Protein AF-A0A7S1X2Q3-F1 (afdb_monomer_lite)

Secondary structure (DSSP, 8-state):
-------------------------------------------------------------------PPPP-------HHHHHHHHHT--SPPPPHHHHHHHHHHHHT--TTTHHHHHHHHHHH--GGGHHHHHHHIIIIIITT-GGGHHHHHHHHHHHT-HHHHHHHHHHHHHHHHHHHH-SGGGT-HHHHHHHHHHHHHHHHHTTTTT----TTT--HHHHHHHHHHTT-HHHHHHHHHHHHGGGTT-SSSSTT-HHHHHHHHHHHHHHTSTTB-HHHHHHHHHHHHHTT--GGGS----TTTT-----GGG-SSBPPPHHHHHHHHHHTTTTT--------------------------------------------GGGTTGGGT----GGGHHHHHHTTHHHHHHHHHHHHHHHHHHHHHHHHHHHHHHHHHHHHHHHSTT---HHHHHHHHHHHHHHHHHHHHHHHHTTHHHHHHHHHHHHHHGGG---HHHHHHHHHHHHHHHHHHHHHHHHHHHHHHHHHHHHHHHHHHHHHHHHHHHTTPPP--HHHHTTS-TT--TTTSPPSSSPPHHHHHHHHHTTTS------SS---SS----

Structure (mmCIF, N/CA/C/O backbone):
data_AF-A0A7S1X2Q3-F1
#
_entry.id   AF-A0A7S1X2Q3-F1
#
loop_
_atom_site.group_PDB
_atom_site.id
_atom_site.type_symbol
_atom_site.label_atom_id
_atom_site.label_alt_id
_atom_site.label_comp_id
_atom_site.label_asym_id
_atom_site.label_entity_id
_atom_site.label_seq_id
_atom_site.pdbx_PDB_ins_code
_atom_site.Cartn_x
_atom_site.Cartn_y
_atom_site.Cartn_z
_atom_site.occupancy
_atom_site.B_iso_or_equiv
_atom_site.auth_seq_id
_atom_site.auth_comp_id
_atom_site.auth_asym_id
_atom_site.auth_atom_id
_atom_site.pdbx_PDB_model_num
ATOM 1 N N . MET A 1 1 ? 16.675 -1.416 60.038 1.00 35.62 1 MET A N 1
ATOM 2 C CA . MET A 1 1 ? 18.118 -1.721 60.166 1.00 35.62 1 MET A CA 1
ATOM 3 C C . MET A 1 1 ? 18.845 -1.157 58.956 1.00 35.62 1 MET A C 1
ATOM 5 O O . MET A 1 1 ? 18.178 -0.704 58.035 1.00 35.62 1 MET A O 1
ATOM 9 N N . GLU A 1 2 ? 20.168 -1.078 59.034 1.00 33.22 2 GLU A N 1
ATOM 10 C CA . GLU A 1 2 ? 21.044 -0.273 58.173 1.00 33.22 2 GLU A CA 1
ATOM 11 C C . GLU A 1 2 ? 20.892 -0.538 56.665 1.00 33.22 2 GLU A C 1
ATOM 13 O O . GLU A 1 2 ? 20.712 -1.672 56.228 1.00 33.22 2 GLU A O 1
ATOM 18 N N . GLY A 1 3 ? 21.042 0.524 55.869 1.00 31.25 3 GLY A N 1
ATOM 19 C CA . GLY A 1 3 ? 21.375 0.445 54.445 1.00 31.25 3 GLY A CA 1
ATOM 20 C C . GLY A 1 3 ? 22.756 1.057 54.193 1.00 31.25 3 GLY A C 1
ATOM 21 O O . GLY A 1 3 ? 23.314 1.707 55.079 1.00 31.25 3 GLY A O 1
ATOM 22 N N . ARG A 1 4 ? 23.310 0.893 52.986 1.00 31.05 4 ARG A N 1
ATOM 23 C CA . ARG A 1 4 ? 24.534 1.592 52.554 1.00 31.05 4 ARG A CA 1
ATOM 24 C C . ARG A 1 4 ? 24.527 1.908 51.059 1.00 31.05 4 ARG A C 1
ATOM 26 O O . ARG A 1 4 ? 23.743 1.355 50.295 1.00 31.05 4 ARG A O 1
ATOM 33 N N . THR A 1 5 ? 25.369 2.862 50.683 1.00 34.78 5 THR A N 1
ATOM 34 C CA . THR A 1 5 ? 25.295 3.643 49.440 1.00 34.78 5 THR A CA 1
ATOM 35 C C . THR A 1 5 ? 26.493 3.429 48.517 1.00 34.78 5 THR A C 1
ATOM 37 O O . THR A 1 5 ? 27.571 3.107 48.998 1.00 34.78 5 THR A O 1
ATOM 40 N N . LEU A 1 6 ? 26.282 3.729 47.227 1.00 33.00 6 LEU A N 1
ATOM 41 C CA . LEU A 1 6 ? 27.209 4.346 46.256 1.00 33.00 6 LEU A CA 1
ATOM 42 C C . LEU A 1 6 ? 28.716 4.016 46.318 1.00 33.00 6 LEU A C 1
ATOM 44 O O . LEU A 1 6 ? 29.408 4.335 47.279 1.00 33.00 6 LEU A O 1
ATOM 48 N N . GLY A 1 7 ? 29.259 3.591 45.174 1.00 27.00 7 GLY A N 1
ATOM 49 C CA . GLY A 1 7 ? 30.695 3.624 44.900 1.00 27.00 7 GLY A CA 1
ATOM 50 C C . GLY A 1 7 ? 30.985 3.566 43.401 1.00 27.00 7 GLY A C 1
ATOM 51 O O . GLY A 1 7 ? 30.814 2.523 42.778 1.00 27.00 7 GLY A O 1
ATOM 52 N N . SER A 1 8 ? 31.426 4.681 42.822 1.00 27.52 8 SER A N 1
ATOM 53 C CA . SER A 1 8 ? 32.061 4.736 41.502 1.00 27.52 8 SER A CA 1
ATOM 54 C C . SER A 1 8 ? 33.541 5.074 41.672 1.00 27.52 8 SER A C 1
ATOM 56 O O . SER A 1 8 ? 33.885 5.776 42.620 1.00 27.52 8 SER A O 1
ATOM 58 N N . LEU A 1 9 ? 34.400 4.624 40.748 1.00 29.50 9 LEU A N 1
ATOM 59 C CA . LEU A 1 9 ? 35.468 5.449 40.163 1.00 29.50 9 LEU A CA 1
ATOM 60 C C . LEU A 1 9 ? 36.222 4.731 39.030 1.00 29.50 9 LEU A C 1
ATOM 62 O O . LEU A 1 9 ? 36.061 3.535 38.804 1.00 29.50 9 LEU A O 1
ATOM 66 N N . SER A 1 10 ? 37.006 5.523 38.297 1.00 27.73 10 SER A N 1
ATOM 67 C CA . SER A 1 10 ? 37.878 5.111 37.193 1.00 27.73 10 SER A CA 1
ATOM 68 C C . SER A 1 10 ? 39.264 4.674 37.691 1.00 27.73 10 SER A C 1
ATOM 70 O O . SER A 1 10 ? 39.683 5.075 38.776 1.00 27.73 10 SER A O 1
ATOM 72 N N . GLY A 1 11 ? 39.997 3.920 36.867 1.00 26.97 11 GLY A N 1
ATOM 73 C CA . GLY A 1 11 ? 41.411 3.594 37.066 1.00 26.97 11 GLY A CA 1
ATOM 74 C C . GLY A 1 11 ? 42.167 3.586 35.734 1.00 26.97 11 GLY A C 1
ATOM 75 O O . GLY A 1 11 ? 41.858 2.788 34.853 1.00 26.97 11 GLY A O 1
ATOM 76 N N . ALA A 1 12 ? 43.140 4.487 35.595 1.00 28.28 12 ALA A N 1
ATOM 77 C CA . ALA A 1 12 ? 44.098 4.545 34.485 1.00 28.28 12 ALA A CA 1
ATOM 78 C C . ALA A 1 12 ? 45.257 3.547 34.777 1.00 28.28 12 ALA A C 1
ATOM 80 O O . ALA A 1 12 ? 45.538 3.297 35.946 1.00 28.28 12 ALA A O 1
ATOM 81 N N . GLN A 1 13 ? 45.792 2.778 33.818 1.00 26.70 13 GLN A N 1
ATOM 82 C CA . GLN A 1 13 ? 46.742 3.147 32.746 1.00 26.70 13 GLN A CA 1
ATOM 83 C C . GLN A 1 13 ? 48.224 3.008 33.183 1.00 26.70 13 GLN A C 1
ATOM 85 O O . GLN A 1 13 ? 48.537 3.137 34.358 1.00 26.70 13 GLN A O 1
ATOM 90 N N . ASP A 1 14 ? 49.093 2.743 32.198 1.00 28.00 14 ASP A N 1
ATOM 91 C CA . ASP A 1 14 ? 50.565 2.609 32.228 1.00 28.00 14 ASP A CA 1
ATOM 92 C C . ASP A 1 14 ? 51.206 1.315 32.776 1.00 28.00 14 ASP A C 1
ATOM 94 O O . ASP A 1 14 ? 51.140 0.985 33.956 1.00 28.00 14 ASP A O 1
ATOM 98 N N . LEU A 1 15 ? 51.969 0.644 31.897 1.00 28.08 15 LEU A N 1
ATOM 99 C CA . LEU A 1 15 ? 53.439 0.605 31.986 1.00 28.08 15 LEU A CA 1
ATOM 100 C C . LEU A 1 15 ? 54.069 0.260 30.614 1.00 28.08 15 LEU A C 1
ATOM 102 O O . LEU A 1 15 ? 53.371 -0.173 29.697 1.00 28.08 15 LEU A O 1
ATOM 106 N N . LEU A 1 16 ? 55.371 0.528 30.450 1.00 26.08 16 LEU A N 1
ATOM 107 C CA . LEU A 1 16 ? 56.069 0.643 29.155 1.00 26.08 16 LEU A CA 1
ATOM 108 C C . LEU A 1 16 ? 57.215 -0.372 28.953 1.00 26.08 16 LEU A C 1
ATOM 110 O O . LEU A 1 16 ? 57.791 -0.855 29.917 1.00 26.08 16 LEU A O 1
ATOM 114 N N . ASN A 1 17 ? 57.519 -0.609 27.667 1.00 27.73 17 ASN A N 1
ATOM 115 C CA . ASN A 1 17 ? 58.786 -0.984 27.002 1.00 27.73 17 ASN A CA 1
ATOM 116 C C . ASN A 1 17 ? 59.948 -1.655 27.766 1.00 27.73 17 ASN A C 1
ATOM 118 O O . ASN A 1 17 ? 60.422 -1.127 28.763 1.00 27.73 17 ASN A O 1
ATOM 122 N N . ASP A 1 18 ? 60.600 -2.611 27.080 1.00 24.89 18 ASP A N 1
ATOM 123 C CA . ASP A 1 18 ?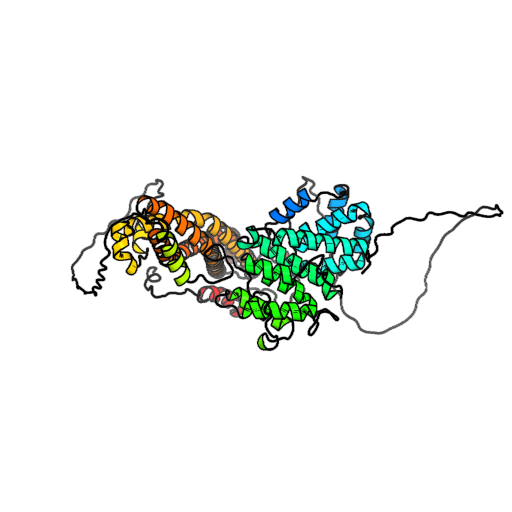 62.051 -2.509 26.818 1.00 24.89 18 ASP A CA 1
ATOM 124 C C . ASP A 1 18 ? 62.513 -3.260 25.532 1.00 24.89 18 ASP A C 1
ATOM 126 O O . ASP A 1 18 ? 62.070 -4.372 25.257 1.00 24.89 18 ASP A O 1
ATOM 130 N N . ILE A 1 19 ? 63.325 -2.567 24.708 1.00 30.91 19 ILE A N 1
ATOM 131 C CA . ILE A 1 19 ? 64.692 -2.900 24.197 1.00 30.91 19 ILE A CA 1
ATOM 132 C C . ILE A 1 19 ? 64.990 -4.356 23.726 1.00 30.91 19 ILE A C 1
ATOM 134 O O . ILE A 1 19 ? 64.732 -5.302 24.453 1.00 30.91 19 ILE A O 1
ATOM 138 N N . SER A 1 20 ? 65.649 -4.675 22.586 1.00 28.17 20 SER A N 1
ATOM 139 C CA . SER A 1 20 ? 66.269 -3.967 21.419 1.00 28.17 20 SER A CA 1
ATOM 140 C C . SER A 1 20 ? 66.253 -4.917 20.175 1.00 28.17 20 SER A C 1
ATOM 142 O O . SER A 1 20 ? 65.989 -6.099 20.351 1.00 28.17 20 SER A O 1
ATOM 144 N N . GLY A 1 21 ? 66.324 -4.528 18.883 1.00 27.36 21 GLY A N 1
ATOM 145 C CA . GLY A 1 21 ? 67.459 -3.983 18.087 1.00 27.36 21 GLY A CA 1
ATOM 146 C C . GLY A 1 21 ? 68.337 -5.110 17.468 1.00 27.36 21 GLY A C 1
ATOM 147 O O . GLY A 1 21 ? 68.644 -6.048 18.185 1.00 27.36 21 GLY A O 1
ATOM 148 N N . THR A 1 22 ? 68.817 -5.163 16.205 1.00 30.22 22 THR A N 1
ATOM 149 C CA . THR A 1 22 ? 68.797 -4.341 14.950 1.00 30.22 22 THR A CA 1
ATOM 150 C C . THR A 1 22 ? 69.122 -5.290 13.739 1.00 30.22 22 THR A C 1
ATOM 152 O O . THR A 1 22 ? 69.375 -6.461 13.995 1.00 30.22 22 THR A O 1
ATOM 155 N N . GLY A 1 23 ? 69.188 -4.973 12.426 1.00 27.52 23 GLY A N 1
ATOM 156 C CA . GLY A 1 23 ? 68.910 -3.778 11.598 1.00 27.52 23 GLY A CA 1
ATOM 157 C C . GLY A 1 23 ? 69.601 -3.812 10.192 1.00 27.52 23 GLY A C 1
ATOM 158 O O . GLY A 1 23 ? 70.733 -4.267 10.093 1.00 27.52 23 GLY A O 1
ATOM 159 N N . ARG A 1 24 ? 68.965 -3.229 9.145 1.00 27.08 24 ARG A N 1
ATOM 160 C CA . ARG A 1 24 ? 69.441 -2.925 7.744 1.00 27.08 24 ARG A CA 1
ATOM 161 C C . ARG A 1 24 ? 69.596 -4.050 6.676 1.00 27.08 24 ARG A C 1
ATOM 163 O O . ARG A 1 24 ? 70.265 -5.045 6.902 1.00 27.08 24 ARG A O 1
ATOM 170 N N . GLY A 1 25 ? 69.124 -3.770 5.440 1.00 25.33 25 GLY A N 1
ATOM 171 C CA . GLY A 1 25 ? 69.526 -4.437 4.171 1.00 25.33 25 GLY A CA 1
ATOM 172 C C . GLY A 1 25 ? 68.488 -4.368 3.017 1.00 25.33 25 GLY A C 1
ATOM 173 O O . GLY A 1 25 ? 67.339 -4.729 3.236 1.00 25.33 25 GLY A O 1
ATOM 174 N N . ALA A 1 26 ? 68.865 -3.902 1.806 1.00 25.05 26 ALA A N 1
ATOM 175 C CA . ALA A 1 26 ? 68.025 -3.783 0.580 1.00 25.05 26 ALA A CA 1
ATOM 176 C C . ALA A 1 26 ? 68.893 -3.406 -0.669 1.00 25.05 26 ALA A C 1
ATOM 178 O O . ALA A 1 26 ? 70.040 -3.013 -0.442 1.00 25.05 26 ALA A O 1
ATOM 179 N N . PRO A 1 27 ? 68.399 -3.321 -1.940 1.00 43.38 27 PRO A N 1
ATOM 180 C CA . PRO A 1 27 ? 67.296 -4.026 -2.626 1.00 43.38 27 PRO A CA 1
ATOM 181 C C . PRO A 1 27 ? 67.733 -4.811 -3.933 1.00 43.38 27 PRO A C 1
ATOM 183 O O . PRO A 1 27 ? 68.425 -5.806 -3.759 1.00 43.38 27 PRO A O 1
ATOM 186 N N . PRO A 1 28 ? 67.318 -4.528 -5.206 1.00 50.28 28 PRO A N 1
ATOM 187 C CA . PRO A 1 28 ? 66.414 -5.417 -5.988 1.00 50.28 28 PRO A CA 1
ATOM 188 C C . PRO A 1 28 ? 66.855 -5.809 -7.435 1.00 50.28 28 PRO A C 1
ATOM 190 O O . PRO A 1 28 ? 67.785 -5.207 -7.969 1.00 50.28 28 PRO A O 1
ATOM 193 N N . SER A 1 29 ? 66.099 -6.685 -8.150 1.00 24.42 29 SER A N 1
ATOM 194 C CA . SER A 1 29 ? 65.851 -6.571 -9.627 1.00 24.42 29 SER A CA 1
ATOM 195 C C . SER A 1 29 ? 64.900 -7.595 -10.318 1.00 24.42 29 SER A C 1
ATOM 197 O O . SER A 1 29 ? 65.135 -8.792 -10.257 1.00 24.42 29 SER A O 1
ATOM 199 N N . LYS A 1 30 ? 63.968 -7.049 -11.131 1.00 25.55 30 LYS A N 1
ATOM 200 C CA . LYS A 1 30 ? 63.559 -7.402 -12.531 1.00 25.55 30 LYS A CA 1
ATOM 201 C C . LYS A 1 30 ? 62.734 -8.666 -12.935 1.00 25.55 30 LYS A C 1
ATOM 203 O O . LYS A 1 30 ? 62.986 -9.793 -12.542 1.00 25.55 30 LYS A O 1
ATOM 208 N N . MET A 1 31 ? 61.790 -8.383 -13.854 1.00 22.34 31 MET A N 1
ATOM 209 C CA . MET A 1 31 ? 61.050 -9.202 -14.862 1.00 22.34 31 MET A CA 1
ATOM 210 C C . MET A 1 31 ? 61.986 -9.712 -16.015 1.00 22.34 31 MET A C 1
ATOM 212 O O . MET A 1 31 ? 63.128 -9.241 -15.983 1.00 22.34 31 MET A O 1
ATOM 216 N N . PRO A 1 32 ? 61.607 -10.544 -17.051 1.00 31.61 32 PRO A N 1
ATOM 217 C CA . PRO A 1 32 ? 60.317 -10.513 -17.806 1.00 31.61 32 PRO A CA 1
ATOM 218 C C . PRO A 1 32 ? 59.778 -11.746 -18.629 1.00 31.61 32 PRO A C 1
ATOM 220 O O . PRO A 1 32 ? 60.455 -12.740 -18.851 1.00 31.61 32 PRO A O 1
ATOM 223 N N . THR A 1 33 ? 58.564 -11.558 -19.195 1.00 24.05 33 THR A N 1
ATOM 224 C CA . THR A 1 33 ? 58.000 -12.045 -20.504 1.00 24.05 33 THR A CA 1
ATOM 225 C C . THR A 1 33 ? 57.693 -13.526 -20.857 1.00 24.05 33 THR A C 1
ATOM 227 O O . THR A 1 33 ? 58.421 -14.460 -20.552 1.00 24.05 33 THR A O 1
ATOM 230 N N . THR A 1 34 ? 56.590 -13.665 -21.615 1.00 24.86 34 THR A N 1
ATOM 231 C CA . THR A 1 34 ? 56.018 -14.773 -22.439 1.00 24.86 34 THR A CA 1
ATOM 232 C C . THR A 1 34 ? 56.758 -14.951 -23.802 1.00 24.86 34 THR A C 1
ATOM 234 O O . THR A 1 34 ? 57.517 -14.027 -24.106 1.00 24.86 34 THR A O 1
ATOM 237 N N . PRO A 1 35 ? 56.600 -16.029 -24.653 1.00 30.11 35 PRO A N 1
ATOM 238 C CA . PRO A 1 35 ? 55.318 -16.427 -25.311 1.00 30.11 35 PRO A CA 1
ATOM 239 C C . PRO A 1 35 ? 55.083 -17.881 -25.878 1.00 30.11 35 PRO A C 1
ATOM 241 O O . PRO A 1 35 ? 55.979 -18.707 -25.959 1.00 30.11 35 PRO A O 1
ATOM 244 N N . THR A 1 36 ? 53.819 -18.125 -26.289 1.00 20.78 36 THR A N 1
ATOM 245 C CA . THR A 1 36 ? 53.193 -19.019 -27.327 1.00 20.78 36 THR A CA 1
ATOM 246 C C . THR A 1 36 ? 53.737 -20.431 -27.702 1.00 20.78 36 THR A C 1
ATOM 248 O O . THR A 1 36 ? 54.897 -20.571 -28.069 1.00 20.78 36 THR A O 1
ATOM 251 N N . THR A 1 37 ? 52.845 -21.451 -27.823 1.00 21.72 37 THR A N 1
ATOM 252 C CA . THR A 1 37 ? 52.350 -22.137 -29.081 1.00 21.72 37 THR A CA 1
ATOM 253 C C . THR A 1 37 ? 51.949 -23.644 -28.907 1.00 21.72 37 THR A C 1
ATOM 255 O O . THR A 1 37 ? 52.729 -24.429 -28.392 1.00 21.72 37 THR A O 1
ATOM 258 N N . THR A 1 38 ? 50.742 -24.030 -29.380 1.00 20.62 38 THR A N 1
ATOM 259 C CA . THR A 1 38 ? 50.174 -25.365 -29.804 1.00 20.62 38 THR A CA 1
ATOM 260 C C . THR A 1 38 ? 50.696 -26.743 -29.323 1.00 20.62 38 THR A C 1
ATOM 262 O O . THR A 1 38 ? 51.880 -27.032 -29.453 1.00 20.62 38 THR A O 1
ATOM 265 N N . THR A 1 39 ? 49.765 -27.696 -29.072 1.00 23.36 39 THR A N 1
ATOM 266 C CA . THR A 1 39 ? 49.487 -28.942 -29.876 1.00 23.36 39 THR A CA 1
ATOM 267 C C . THR A 1 39 ? 48.151 -29.600 -29.397 1.00 23.36 39 THR A C 1
ATOM 269 O O . THR A 1 39 ? 47.482 -29.020 -28.545 1.00 23.36 39 THR A O 1
ATOM 272 N N . THR A 1 40 ? 47.670 -30.699 -30.006 1.00 21.62 40 THR A N 1
ATOM 273 C CA . THR A 1 40 ? 46.248 -31.140 -30.097 1.00 21.62 40 THR A CA 1
ATOM 274 C C . THR A 1 40 ? 45.924 -32.557 -29.543 1.00 21.62 40 THR A C 1
ATOM 276 O O . THR A 1 40 ? 46.829 -33.282 -29.144 1.00 21.62 40 THR A O 1
ATOM 279 N N . THR A 1 41 ? 44.636 -32.972 -29.631 1.00 21.38 41 THR A N 1
ATOM 280 C CA . THR A 1 41 ? 44.027 -34.335 -29.436 1.00 21.38 41 THR A CA 1
ATOM 281 C C . THR A 1 41 ? 43.692 -34.776 -27.984 1.00 21.38 41 THR A C 1
ATOM 283 O O . THR A 1 41 ? 44.438 -34.438 -27.077 1.00 21.38 41 THR A O 1
ATOM 286 N N . ALA A 1 42 ? 42.592 -35.500 -27.661 1.00 22.58 42 ALA A N 1
ATOM 287 C CA . ALA A 1 42 ? 41.382 -35.901 -28.426 1.00 22.58 42 ALA A CA 1
ATOM 288 C C . ALA A 1 42 ? 40.126 -36.253 -27.551 1.00 22.58 42 ALA A C 1
ATOM 290 O O . ALA A 1 42 ? 40.248 -36.661 -26.404 1.00 22.58 42 ALA A O 1
ATOM 291 N N . SER A 1 43 ? 38.934 -36.143 -28.174 1.00 22.50 43 SER A N 1
ATOM 292 C CA . SER A 1 43 ? 37.666 -36.919 -28.006 1.00 22.50 43 SER A CA 1
ATOM 293 C C . SER A 1 43 ? 36.950 -37.150 -26.642 1.00 22.50 43 SER A C 1
ATOM 295 O O . SER A 1 43 ? 37.293 -38.086 -25.933 1.00 22.50 43 SER A O 1
ATOM 297 N N . SER A 1 44 ? 35.814 -36.440 -26.452 1.00 21.47 44 SER A N 1
ATOM 298 C CA . SER A 1 44 ? 34.410 -36.940 -26.263 1.00 21.47 44 SER A CA 1
ATOM 299 C C . SER A 1 44 ? 33.988 -37.947 -25.155 1.00 21.47 44 SER A C 1
ATOM 301 O O . SER A 1 44 ? 34.799 -38.767 -24.743 1.00 21.47 44 SER A O 1
ATOM 303 N N . PRO A 1 45 ? 32.672 -38.062 -24.798 1.00 34.00 45 PRO A N 1
ATOM 304 C CA . PRO A 1 45 ? 31.523 -37.130 -24.959 1.00 34.00 45 PRO A CA 1
ATOM 305 C C . PRO A 1 45 ? 30.584 -36.990 -23.718 1.00 34.00 45 PRO A C 1
ATOM 307 O O . PRO A 1 45 ? 30.460 -37.918 -22.925 1.00 34.00 45 PRO A O 1
ATOM 310 N N . ALA A 1 46 ? 29.787 -35.907 -23.625 1.00 22.08 46 ALA A N 1
ATOM 311 C CA . ALA A 1 46 ? 28.511 -35.887 -22.871 1.00 22.08 46 ALA A CA 1
ATOM 312 C C . ALA A 1 46 ? 27.579 -34.707 -23.253 1.00 22.08 46 ALA A C 1
ATOM 314 O O . ALA A 1 46 ? 28.057 -33.610 -23.513 1.00 22.08 46 ALA A O 1
ATOM 315 N N . ALA A 1 47 ? 26.261 -34.966 -23.243 1.00 25.02 47 ALA A N 1
ATOM 316 C CA . ALA A 1 47 ? 25.103 -34.051 -23.157 1.00 25.02 47 ALA A CA 1
ATOM 317 C C . ALA A 1 47 ? 25.206 -32.602 -23.708 1.00 25.02 47 ALA A C 1
ATOM 319 O O . ALA A 1 47 ? 25.795 -31.719 -23.089 1.00 25.02 47 ALA A O 1
ATOM 320 N N . ALA A 1 48 ? 24.473 -32.316 -24.792 1.00 23.66 48 ALA A N 1
ATOM 321 C CA . ALA A 1 48 ? 24.243 -30.954 -25.283 1.00 23.66 48 ALA A CA 1
ATOM 322 C C . ALA A 1 48 ? 22.921 -30.363 -24.753 1.00 23.66 48 ALA A C 1
ATOM 324 O O . ALA A 1 48 ? 21.868 -30.986 -24.880 1.00 23.66 48 ALA A O 1
ATOM 325 N N . ALA A 1 49 ? 22.971 -29.132 -24.238 1.00 24.17 49 ALA A N 1
ATOM 326 C CA . ALA A 1 49 ? 21.806 -28.281 -23.995 1.00 24.17 49 ALA A CA 1
ATOM 327 C C . ALA A 1 49 ? 21.984 -26.982 -24.797 1.00 24.17 49 ALA A C 1
ATOM 329 O O . ALA A 1 49 ? 22.967 -26.265 -24.611 1.00 24.17 49 ALA A O 1
ATOM 330 N N . THR A 1 50 ? 21.078 -26.709 -25.736 1.00 23.70 50 THR A N 1
ATOM 331 C CA . THR A 1 50 ? 21.277 -25.660 -26.746 1.00 23.70 50 THR A CA 1
ATOM 332 C C . THR A 1 50 ? 20.925 -24.275 -26.212 1.00 23.70 50 THR A C 1
ATOM 334 O O . THR A 1 50 ? 19.760 -23.963 -25.975 1.00 23.70 50 THR A O 1
ATOM 337 N N . THR A 1 51 ? 21.934 -23.418 -26.072 1.00 22.83 51 THR A N 1
ATOM 338 C CA . THR A 1 51 ? 21.761 -21.975 -25.874 1.00 22.83 51 THR A CA 1
ATOM 339 C C . THR A 1 51 ? 21.514 -21.264 -27.209 1.00 22.83 51 THR A C 1
ATOM 341 O O . THR A 1 51 ? 21.977 -21.707 -28.260 1.00 22.83 51 THR A O 1
ATOM 344 N N . LEU A 1 52 ? 20.807 -20.130 -27.169 1.00 22.25 52 LEU A N 1
ATOM 345 C CA . LEU A 1 52 ? 20.718 -19.174 -28.278 1.00 22.25 52 LEU A CA 1
ATOM 346 C C . LEU A 1 52 ? 21.262 -17.803 -27.829 1.00 22.25 52 LEU A C 1
ATOM 348 O O . LEU A 1 52 ? 21.191 -17.492 -26.637 1.00 22.25 52 LEU A O 1
ATOM 352 N N . PRO A 1 53 ? 21.867 -17.012 -28.736 1.00 26.03 53 PRO A N 1
ATOM 353 C CA . PRO A 1 53 ? 22.749 -15.911 -28.356 1.00 26.03 53 PRO A CA 1
ATOM 354 C C . PRO A 1 53 ? 22.034 -14.569 -28.159 1.00 26.03 53 PRO A C 1
ATOM 356 O O . PRO A 1 53 ? 21.055 -14.252 -28.834 1.00 26.03 53 PRO A O 1
ATOM 359 N N . SER A 1 54 ? 22.610 -13.727 -27.300 1.00 23.09 54 SER A N 1
ATOM 360 C CA . SER A 1 54 ? 22.302 -12.296 -27.238 1.00 23.09 54 SER A CA 1
ATOM 361 C C . SER A 1 54 ? 22.792 -11.578 -28.498 1.00 23.09 54 SER A C 1
ATOM 363 O O . SER A 1 54 ? 23.940 -11.767 -28.902 1.00 23.09 54 SER A O 1
ATOM 365 N N . ILE A 1 55 ? 21.973 -10.686 -29.060 1.00 25.17 55 ILE A N 1
ATOM 366 C CA . ILE A 1 55 ? 22.397 -9.742 -30.103 1.00 25.17 55 ILE A CA 1
ATOM 367 C C . ILE A 1 55 ? 22.411 -8.332 -29.510 1.00 25.17 55 ILE A C 1
ATOM 369 O O . ILE A 1 55 ? 21.371 -7.739 -29.234 1.00 25.17 55 ILE A O 1
ATOM 373 N N . SER A 1 56 ? 23.620 -7.819 -29.299 1.00 24.86 56 SER A N 1
ATOM 374 C CA . SER A 1 56 ? 23.888 -6.402 -29.036 1.00 24.86 56 SER A CA 1
ATOM 375 C C . SER A 1 56 ? 23.896 -5.603 -30.350 1.00 24.86 56 SER A C 1
ATOM 377 O O . SER A 1 56 ? 23.888 -6.184 -31.429 1.00 24.86 56 SER A O 1
ATOM 379 N N . HIS A 1 57 ? 24.050 -4.279 -30.240 1.00 24.08 57 HIS A N 1
ATOM 380 C CA . HIS A 1 57 ? 24.211 -3.298 -31.329 1.00 24.08 57 HIS A CA 1
ATOM 381 C C . HIS A 1 57 ? 22.933 -2.847 -32.050 1.00 24.08 57 HIS A C 1
ATOM 383 O O . HIS A 1 57 ? 22.547 -3.384 -33.081 1.00 24.08 57 HIS A O 1
ATOM 389 N N . LEU A 1 58 ? 22.425 -1.693 -31.610 1.00 24.30 58 LEU A N 1
ATOM 390 C CA . LEU A 1 58 ? 22.209 -0.555 -32.508 1.00 24.30 58 LEU A CA 1
ATOM 391 C C . LEU A 1 58 ? 22.348 0.743 -31.697 1.00 24.30 58 LEU A C 1
ATOM 393 O O . LEU A 1 58 ? 21.430 1.164 -31.003 1.00 24.30 58 LEU A O 1
ATOM 397 N N . SER A 1 59 ? 23.540 1.342 -31.745 1.00 23.86 59 SER A N 1
ATOM 398 C CA . SER A 1 59 ? 23.799 2.686 -31.215 1.00 23.86 59 SER A CA 1
ATOM 399 C C . SER A 1 59 ? 23.962 3.628 -32.403 1.00 23.86 59 SER A C 1
ATOM 401 O O . SER A 1 59 ? 24.868 3.437 -33.214 1.00 23.86 59 SER A O 1
ATOM 403 N N . GLY A 1 60 ? 23.050 4.592 -32.538 1.00 24.86 60 GLY A N 1
ATOM 404 C CA . GLY A 1 60 ? 22.983 5.535 -33.655 1.00 24.86 60 GLY A CA 1
ATOM 405 C C . GLY A 1 60 ? 22.891 6.961 -33.128 1.00 24.86 60 GLY A C 1
ATOM 406 O O . GLY A 1 60 ? 21.840 7.379 -32.657 1.00 24.86 60 GLY A O 1
ATOM 407 N N . SER A 1 61 ? 24.015 7.675 -33.162 1.00 23.16 61 SER A N 1
ATOM 408 C CA . SER A 1 61 ? 24.195 8.982 -32.523 1.00 23.16 61 SER A CA 1
ATOM 409 C C . SER A 1 61 ? 23.197 10.055 -32.983 1.00 23.16 61 SER A C 1
ATOM 411 O O . SER A 1 61 ? 23.193 10.439 -34.151 1.00 23.16 61 SER A O 1
ATOM 413 N N . LEU A 1 62 ? 22.468 10.632 -32.025 1.00 24.53 62 LEU A N 1
ATOM 414 C CA . LEU A 1 62 ? 22.059 12.037 -32.039 1.00 24.53 62 LEU A CA 1
ATOM 415 C C . LEU A 1 62 ? 22.351 12.625 -30.654 1.00 24.53 62 LEU A C 1
ATOM 417 O O . LEU A 1 62 ? 21.887 12.102 -29.643 1.00 24.53 62 LEU A O 1
ATOM 421 N N . ALA A 1 63 ? 23.146 13.694 -30.605 1.00 26.83 63 ALA A N 1
ATOM 422 C CA . ALA A 1 63 ? 23.514 14.370 -29.365 1.00 26.83 63 ALA A CA 1
ATOM 423 C C . ALA A 1 63 ? 22.613 15.591 -29.131 1.00 26.83 63 ALA A C 1
ATOM 425 O O . ALA A 1 63 ? 22.530 16.467 -29.991 1.00 26.83 63 ALA A O 1
ATOM 426 N N . GLY A 1 64 ? 21.979 15.678 -27.960 1.00 23.83 64 GLY A N 1
ATOM 427 C CA . GLY A 1 64 ? 21.185 16.845 -27.574 1.00 23.83 64 GLY A CA 1
ATOM 428 C C . GLY A 1 64 ? 20.461 16.674 -26.238 1.00 23.83 64 GLY A C 1
ATOM 429 O O . GLY A 1 64 ? 19.758 15.689 -26.050 1.00 23.83 64 GLY A O 1
ATOM 430 N N . SER A 1 65 ? 20.615 17.671 -25.357 1.00 25.70 65 SER A N 1
ATOM 431 C CA . SER A 1 65 ? 19.918 17.881 -24.070 1.00 25.70 65 SER A CA 1
ATOM 432 C C . SER A 1 65 ? 19.946 16.757 -23.019 1.00 25.70 65 SER A C 1
ATOM 434 O O . SER A 1 65 ? 19.458 15.650 -23.224 1.00 25.70 65 SER A O 1
ATOM 436 N N . SER A 1 66 ? 20.412 17.108 -21.819 1.00 31.92 66 SER A N 1
ATOM 437 C CA . SER A 1 66 ? 20.213 16.323 -20.599 1.00 31.92 66 SER A CA 1
ATOM 438 C C . SER A 1 66 ? 18.723 16.220 -20.254 1.00 31.92 66 SER A C 1
ATOM 440 O O . SER A 1 66 ? 18.044 17.239 -20.150 1.00 31.92 66 SER A O 1
ATOM 442 N N . GLY A 1 67 ? 18.228 15.007 -20.014 1.00 25.58 67 GLY A N 1
ATOM 443 C CA . GLY A 1 67 ? 16.865 14.768 -19.541 1.00 25.58 67 GLY A CA 1
ATOM 444 C C . GLY A 1 67 ? 16.741 13.369 -18.950 1.00 25.58 67 GLY A C 1
ATOM 445 O O . GLY A 1 67 ? 16.974 12.380 -19.642 1.00 25.58 67 GLY A O 1
ATOM 446 N N . ALA A 1 68 ? 16.403 13.274 -17.664 1.00 28.98 68 ALA A N 1
ATOM 447 C CA . ALA A 1 68 ? 16.210 11.988 -17.004 1.00 28.98 68 ALA A CA 1
ATOM 448 C C . ALA A 1 68 ? 14.922 11.324 -17.516 1.00 28.98 68 ALA A C 1
ATOM 450 O O . ALA A 1 68 ? 13.832 11.876 -17.369 1.00 28.98 68 ALA A O 1
ATOM 451 N N . ALA A 1 69 ? 15.037 10.130 -18.102 1.00 25.08 69 ALA A N 1
ATOM 452 C CA . ALA A 1 69 ? 13.871 9.336 -18.469 1.00 25.08 69 ALA A CA 1
ATOM 453 C C . ALA A 1 69 ? 13.150 8.865 -17.187 1.00 25.08 69 ALA A C 1
ATOM 455 O O . ALA A 1 69 ? 13.785 8.213 -16.351 1.00 25.08 69 ALA A O 1
ATOM 456 N N . PRO A 1 70 ? 11.854 9.177 -16.993 1.00 29.22 70 PRO A N 1
ATOM 457 C CA . PRO A 1 70 ? 11.144 8.796 -15.779 1.00 29.22 70 PRO A CA 1
ATOM 458 C C . PRO A 1 70 ? 10.951 7.278 -15.722 1.00 29.22 70 PRO A C 1
ATOM 460 O O . PRO A 1 70 ? 10.438 6.660 -16.657 1.00 29.22 70 PRO A O 1
ATOM 463 N N . SER A 1 71 ? 11.339 6.672 -14.599 1.00 30.47 71 SER A N 1
ATOM 464 C CA . SER A 1 71 ? 11.028 5.269 -14.322 1.00 30.47 71 SER A CA 1
ATOM 465 C C . SER A 1 71 ? 9.516 5.104 -14.149 1.00 30.47 71 SER A C 1
ATOM 467 O O . SER A 1 71 ? 8.900 5.849 -13.390 1.00 30.47 71 SER A O 1
ATOM 469 N N . PHE A 1 72 ? 8.920 4.113 -14.815 1.00 28.69 72 PHE A N 1
ATOM 470 C CA . PHE A 1 72 ? 7.478 3.818 -14.779 1.00 28.69 72 PHE A CA 1
ATOM 471 C C . PHE A 1 72 ? 7.031 3.120 -13.470 1.00 28.69 72 PHE A C 1
ATOM 473 O O . PHE A 1 72 ? 6.229 2.187 -13.474 1.00 28.69 72 PHE A O 1
ATOM 480 N N . ALA A 1 73 ? 7.554 3.572 -12.330 1.00 35.72 73 ALA A N 1
ATOM 481 C CA . ALA A 1 73 ? 7.055 3.203 -11.012 1.00 35.72 73 ALA A CA 1
ATOM 482 C C . ALA A 1 73 ? 5.821 4.052 -10.672 1.00 35.72 73 ALA A C 1
ATOM 484 O O . ALA A 1 73 ? 5.816 5.266 -10.869 1.00 35.72 73 ALA A O 1
ATOM 485 N N . SER A 1 74 ? 4.768 3.431 -10.140 1.00 38.69 74 SER A N 1
ATOM 486 C CA . SER A 1 74 ? 3.611 4.160 -9.623 1.00 38.69 74 SER A CA 1
ATOM 487 C C . SER A 1 74 ? 4.013 4.945 -8.374 1.00 38.69 74 SER A C 1
ATOM 489 O O . SER A 1 74 ? 4.249 4.355 -7.321 1.00 38.69 74 SER A O 1
ATOM 491 N N . THR A 1 75 ? 4.089 6.274 -8.482 1.00 45.88 75 THR A N 1
ATOM 492 C CA . THR A 1 75 ? 4.541 7.156 -7.397 1.00 45.88 75 THR A CA 1
ATOM 493 C C . THR A 1 75 ? 3.593 7.101 -6.196 1.00 45.88 75 THR A C 1
ATOM 495 O O . THR A 1 75 ? 2.616 7.846 -6.108 1.00 45.88 75 THR A O 1
ATOM 498 N N . ILE A 1 76 ? 3.878 6.206 -5.248 1.00 65.44 76 ILE A N 1
ATOM 499 C CA . ILE A 1 76 ? 3.260 6.216 -3.922 1.00 65.44 76 ILE A CA 1
ATOM 500 C C . ILE A 1 76 ? 3.675 7.533 -3.262 1.00 65.44 76 ILE A C 1
ATOM 502 O O . ILE A 1 76 ? 4.868 7.820 -3.198 1.00 65.44 76 ILE A O 1
ATOM 506 N N . ASN A 1 77 ? 2.718 8.335 -2.782 1.00 70.00 77 ASN A N 1
ATOM 507 C CA . ASN A 1 77 ? 3.042 9.618 -2.156 1.00 70.00 77 ASN A CA 1
ATOM 508 C C . ASN A 1 77 ? 3.913 9.398 -0.902 1.00 70.00 77 ASN A C 1
ATOM 510 O O . ASN A 1 77 ? 3.408 8.980 0.142 1.00 70.00 77 ASN A O 1
ATOM 514 N N . ALA A 1 78 ? 5.211 9.679 -1.043 1.00 77.56 78 ALA A N 1
ATOM 515 C CA . ALA A 1 78 ? 6.253 9.473 -0.043 1.00 77.56 78 ALA A CA 1
ATOM 516 C C . ALA A 1 78 ? 6.595 10.735 0.765 1.00 77.56 78 ALA A C 1
ATOM 518 O O . ALA A 1 78 ? 7.475 10.670 1.617 1.00 77.56 78 ALA A O 1
ATOM 519 N N . GLU A 1 79 ? 5.872 11.841 0.562 1.00 81.19 79 GLU A N 1
ATOM 520 C CA . GLU A 1 79 ? 6.055 13.147 1.216 1.00 81.19 79 GLU A CA 1
ATOM 521 C C . GLU A 1 79 ? 6.402 13.050 2.715 1.00 81.19 79 GLU A C 1
ATOM 523 O O . GLU A 1 79 ? 7.401 13.609 3.154 1.00 81.19 79 GLU A O 1
ATOM 528 N N . THR A 1 80 ? 5.635 12.279 3.496 1.00 82.62 80 THR A N 1
ATOM 529 C CA . THR A 1 80 ? 5.842 12.109 4.949 1.00 82.62 80 THR A CA 1
ATOM 530 C C . THR A 1 80 ? 7.170 11.409 5.301 1.00 82.62 80 THR A C 1
ATOM 532 O O . THR A 1 80 ? 7.721 11.637 6.376 1.00 82.62 80 THR A O 1
ATOM 535 N N . LEU A 1 81 ? 7.717 10.570 4.412 1.00 83.94 81 LEU A N 1
ATOM 536 C CA . LEU A 1 81 ? 9.061 9.991 4.558 1.00 83.94 81 LEU A CA 1
ATOM 537 C C . LEU A 1 81 ? 10.157 10.934 4.051 1.00 83.94 81 LEU A C 1
ATOM 539 O O . LEU A 1 81 ? 11.253 10.938 4.605 1.00 83.94 81 LEU A O 1
ATOM 543 N N . GLU A 1 82 ? 9.878 11.710 3.006 1.00 83.62 82 GLU A N 1
ATOM 544 C CA . GLU A 1 82 ? 10.852 12.590 2.356 1.00 83.62 82 GLU A CA 1
ATOM 545 C C . GLU A 1 82 ? 11.111 13.850 3.192 1.00 83.62 82 GLU A C 1
ATOM 547 O O . GLU A 1 82 ? 12.265 14.115 3.520 1.00 83.62 82 GLU A O 1
ATOM 552 N N . GLN A 1 83 ? 10.063 14.508 3.700 1.00 83.25 83 GLN A N 1
ATOM 553 C CA . GLN A 1 83 ? 10.176 15.594 4.686 1.00 83.25 83 GLN A CA 1
ATOM 554 C C . GLN A 1 83 ? 10.915 15.137 5.956 1.00 83.25 83 GLN A C 1
ATOM 556 O O . GLN A 1 83 ? 11.729 15.868 6.518 1.00 83.25 83 GLN A O 1
ATOM 561 N N . ALA A 1 84 ? 10.677 13.900 6.405 1.00 82.00 84 ALA A N 1
ATOM 562 C CA . ALA A 1 84 ? 11.393 13.335 7.545 1.00 82.00 84 ALA A CA 1
ATOM 563 C C . ALA A 1 84 ? 12.851 12.959 7.212 1.00 82.00 84 ALA A C 1
ATOM 565 O O . ALA A 1 84 ? 13.702 12.978 8.095 1.00 82.00 84 ALA A O 1
ATOM 566 N N . ALA A 1 85 ? 13.173 12.634 5.955 1.00 80.88 85 ALA A N 1
ATOM 567 C CA . ALA A 1 85 ? 14.549 12.426 5.501 1.00 80.88 85 ALA A CA 1
ATOM 568 C C . ALA A 1 85 ? 15.334 13.737 5.381 1.00 80.88 85 ALA A C 1
ATOM 570 O O . ALA A 1 85 ? 16.511 13.758 5.728 1.00 80.88 85 ALA A O 1
ATOM 571 N N . GLU A 1 86 ? 14.680 14.821 4.965 1.00 75.56 86 GLU A N 1
ATOM 572 C CA . GLU A 1 86 ? 15.230 16.182 4.968 1.00 75.56 86 GLU A CA 1
ATOM 573 C C . GLU A 1 86 ? 15.505 16.672 6.397 1.00 75.56 86 GLU A C 1
ATOM 575 O O . GLU A 1 86 ? 16.593 17.164 6.686 1.00 75.56 86 GLU A O 1
ATOM 580 N N . GLN A 1 87 ? 14.572 16.451 7.328 1.00 76.38 87 GLN A N 1
ATOM 581 C CA . GLN A 1 87 ? 14.772 16.766 8.749 1.00 76.38 87 GLN A CA 1
ATOM 582 C C . GLN A 1 87 ? 15.828 15.878 9.429 1.00 76.38 87 GLN A C 1
ATOM 584 O O . GLN A 1 87 ? 16.412 16.287 10.431 1.00 76.38 87 GLN A O 1
ATOM 589 N N . TRP A 1 88 ? 16.095 14.677 8.902 1.00 75.88 88 TRP A N 1
ATOM 590 C CA . TRP A 1 88 ? 17.068 13.734 9.462 1.00 75.88 88 TRP A CA 1
ATOM 591 C C . TRP A 1 88 ? 18.449 13.777 8.774 1.00 75.88 88 TRP A C 1
ATOM 593 O O . TRP A 1 88 ? 19.200 12.808 8.862 1.00 75.88 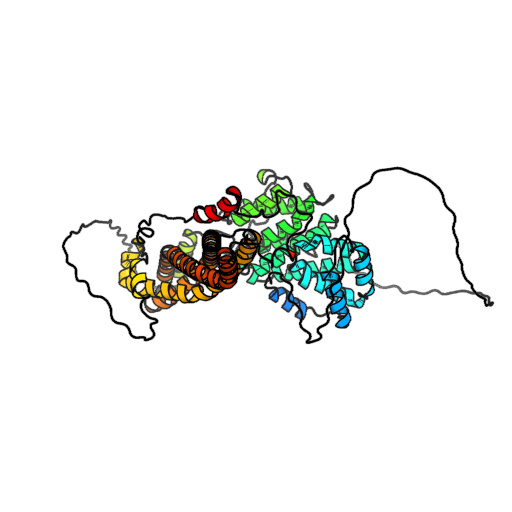88 TRP A O 1
ATOM 603 N N . GLN A 1 89 ? 18.821 14.892 8.129 1.00 62.91 89 GLN A N 1
ATOM 604 C CA . GLN A 1 89 ? 20.126 15.105 7.465 1.00 62.91 89 GLN A CA 1
ATOM 605 C C . GLN A 1 89 ? 21.332 15.253 8.427 1.00 62.91 89 GLN A C 1
ATOM 607 O O . GLN A 1 89 ? 22.209 16.090 8.238 1.00 62.91 89 GLN A O 1
ATOM 612 N N . ASP A 1 90 ? 21.432 14.393 9.440 1.00 63.34 90 ASP A N 1
ATOM 613 C CA . ASP A 1 90 ? 22.588 14.293 10.346 1.00 63.34 90 ASP A CA 1
ATOM 614 C C . ASP A 1 90 ? 23.628 13.285 9.796 1.00 63.34 90 ASP A C 1
ATOM 616 O O . ASP A 1 90 ? 24.129 12.400 10.494 1.00 63.34 90 ASP A O 1
ATOM 620 N N . PHE A 1 91 ? 23.878 13.337 8.479 1.00 75.19 91 PHE A N 1
ATOM 621 C CA . PHE A 1 91 ? 24.780 12.424 7.773 1.00 75.19 91 PHE A CA 1
ATOM 622 C C . PHE A 1 91 ? 25.468 13.052 6.557 1.00 75.19 91 PHE A C 1
ATOM 624 O O . PHE A 1 91 ? 24.855 13.764 5.766 1.00 75.19 91 PHE A O 1
ATOM 631 N N . ASN A 1 92 ? 26.749 12.718 6.369 1.00 82.06 92 ASN A N 1
ATOM 632 C CA . ASN A 1 92 ? 27.528 13.174 5.221 1.00 82.06 92 ASN A CA 1
ATOM 633 C C . ASN A 1 92 ? 27.043 12.472 3.938 1.00 82.06 92 ASN A C 1
ATOM 635 O O . ASN A 1 92 ? 26.941 11.241 3.904 1.00 82.06 92 ASN A O 1
ATOM 639 N N . ALA A 1 93 ? 26.765 13.239 2.885 1.00 85.50 93 ALA A N 1
ATOM 640 C CA . ALA A 1 93 ? 26.438 12.715 1.560 1.00 85.50 93 ALA A CA 1
ATOM 641 C C . ALA A 1 93 ? 27.705 12.640 0.684 1.00 85.50 93 ALA A C 1
ATOM 643 O O . ALA A 1 93 ? 28.575 13.504 0.811 1.00 85.50 93 ALA A O 1
ATOM 644 N N . PRO A 1 94 ? 27.839 11.638 -0.204 1.00 89.62 94 PRO A N 1
ATOM 645 C CA . PRO A 1 94 ? 28.909 11.627 -1.195 1.00 89.62 94 PRO A CA 1
ATOM 646 C C . PRO A 1 94 ? 28.623 12.633 -2.324 1.00 89.62 94 PRO A C 1
ATOM 648 O O . PRO A 1 94 ? 27.499 13.108 -2.482 1.00 89.62 94 PRO A O 1
ATOM 651 N N . GLU A 1 95 ? 29.636 12.929 -3.139 1.00 91.56 95 GLU A N 1
ATOM 652 C CA . GLU A 1 95 ? 29.512 13.783 -4.329 1.00 91.56 95 GLU A CA 1
ATOM 653 C C . GLU A 1 95 ? 28.395 13.300 -5.278 1.00 91.56 95 GLU A C 1
ATOM 655 O O . GLU A 1 95 ? 28.165 12.097 -5.417 1.00 91.56 95 GLU A O 1
ATOM 660 N N . GLU A 1 96 ? 27.708 14.226 -5.952 1.00 90.62 96 GLU A N 1
ATOM 661 C CA . GLU A 1 96 ? 26.547 13.955 -6.818 1.00 90.62 96 GLU A CA 1
ATOM 662 C C . GLU A 1 96 ? 26.833 12.870 -7.874 1.00 90.62 96 GLU A C 1
ATOM 664 O O . GLU A 1 96 ? 26.081 11.905 -7.990 1.00 90.62 96 GLU A O 1
ATOM 669 N N . ALA A 1 97 ? 27.999 12.917 -8.528 1.00 91.94 97 ALA A N 1
ATOM 670 C CA . ALA A 1 97 ? 28.436 11.894 -9.484 1.00 91.94 97 ALA A CA 1
ATOM 671 C C . ALA A 1 97 ? 28.588 10.481 -8.869 1.00 91.94 97 ALA A C 1
ATOM 673 O O . ALA A 1 97 ? 28.469 9.470 -9.568 1.00 91.94 97 ALA A O 1
ATOM 674 N N . VAL A 1 98 ? 28.839 10.382 -7.558 1.00 92.00 98 VAL A N 1
ATOM 675 C CA . VAL A 1 98 ? 28.863 9.114 -6.813 1.00 92.00 98 VAL A CA 1
ATOM 676 C C . VAL A 1 98 ? 27.445 8.688 -6.419 1.00 92.00 98 VAL A C 1
ATOM 678 O O . VAL A 1 98 ? 27.150 7.492 -6.483 1.00 92.00 98 VAL A O 1
ATOM 681 N N . GLN A 1 99 ? 26.557 9.631 -6.077 1.00 92.62 99 GLN A N 1
ATOM 682 C CA . GLN A 1 99 ? 25.133 9.359 -5.835 1.00 92.62 99 GLN A CA 1
ATOM 683 C C . GLN A 1 99 ? 24.468 8.797 -7.099 1.00 92.62 99 GLN A C 1
ATOM 685 O O . GLN A 1 99 ? 23.956 7.678 -7.061 1.00 92.62 99 GLN A O 1
ATOM 690 N N . ASP A 1 100 ? 24.599 9.487 -8.236 1.00 92.69 100 ASP A N 1
ATOM 691 C CA . ASP A 1 100 ? 24.126 9.043 -9.554 1.00 92.69 100 ASP A CA 1
ATOM 692 C C . ASP A 1 100 ? 24.672 7.669 -9.930 1.00 92.69 100 ASP A C 1
ATOM 694 O O . ASP A 1 100 ? 23.930 6.785 -10.372 1.00 92.69 100 ASP A O 1
ATOM 698 N N . LYS A 1 101 ? 25.974 7.442 -9.707 1.00 93.44 101 LYS A N 1
ATOM 699 C CA . LYS A 1 101 ? 26.565 6.132 -9.965 1.00 93.44 101 LYS A CA 1
ATOM 700 C C . LYS A 1 101 ? 25.938 5.058 -9.075 1.00 93.44 101 LYS A C 1
ATOM 702 O O . LYS A 1 101 ? 25.612 3.986 -9.578 1.00 93.44 101 LYS A O 1
ATOM 707 N N . ILE A 1 102 ? 25.720 5.315 -7.786 1.00 93.62 102 ILE A N 1
ATOM 708 C CA . ILE A 1 102 ? 25.024 4.374 -6.898 1.00 93.62 102 ILE A CA 1
ATOM 709 C C . ILE A 1 102 ? 23.584 4.141 -7.385 1.00 93.62 102 ILE A C 1
ATOM 711 O O . ILE A 1 102 ? 23.181 2.986 -7.514 1.00 93.62 102 ILE A O 1
ATOM 715 N N . HIS A 1 103 ? 22.834 5.184 -7.746 1.00 92.62 103 HIS A N 1
ATOM 716 C CA . HIS A 1 103 ? 21.475 5.064 -8.285 1.00 92.62 103 HIS A CA 1
ATOM 717 C C . HIS A 1 103 ? 21.431 4.204 -9.557 1.00 92.62 103 HIS A C 1
ATOM 719 O O . HIS A 1 103 ? 20.610 3.291 -9.659 1.00 92.62 103 HIS A O 1
ATOM 725 N N . PHE A 1 104 ? 22.356 4.415 -10.497 1.00 93.12 104 PHE A N 1
ATOM 726 C CA . PHE A 1 104 ? 22.494 3.588 -11.697 1.00 93.12 104 PHE A CA 1
ATOM 727 C C . PHE A 1 104 ? 22.770 2.113 -11.360 1.00 93.12 104 PHE A C 1
ATOM 729 O O . PHE A 1 104 ? 22.161 1.219 -11.951 1.00 93.12 104 PHE A O 1
ATOM 736 N N . LEU A 1 105 ? 23.653 1.839 -10.394 1.00 93.38 105 LEU A N 1
ATOM 737 C CA . LEU A 1 105 ? 24.003 0.473 -9.990 1.00 93.38 105 LEU A CA 1
ATOM 738 C C . LEU A 1 105 ? 22.842 -0.255 -9.300 1.00 93.38 105 LEU A C 1
ATOM 740 O O . LEU A 1 105 ? 22.632 -1.435 -9.577 1.00 93.38 105 LEU A O 1
ATOM 744 N N . ILE A 1 106 ? 22.076 0.437 -8.451 1.00 93.75 106 ILE A N 1
ATOM 745 C CA . ILE A 1 106 ? 20.907 -0.123 -7.754 1.00 93.75 106 ILE A CA 1
ATOM 746 C C . ILE A 1 106 ? 19.700 -0.277 -8.696 1.00 93.75 106 ILE A C 1
ATOM 748 O O . ILE A 1 106 ? 18.931 -1.221 -8.542 1.00 93.75 106 ILE A O 1
ATOM 752 N N . ASN A 1 107 ? 19.560 0.569 -9.723 1.00 91.88 107 ASN A N 1
ATOM 753 C CA . ASN A 1 107 ? 18.552 0.390 -10.778 1.00 91.88 107 ASN A CA 1
ATOM 754 C C . ASN A 1 107 ? 18.847 -0.792 -11.719 1.00 91.88 107 ASN A C 1
ATOM 756 O O . ASN A 1 107 ? 17.917 -1.359 -12.283 1.00 91.88 107 ASN A O 1
ATOM 760 N N . ASN A 1 108 ? 20.116 -1.179 -11.888 1.00 92.19 108 ASN A N 1
ATOM 761 C CA . ASN A 1 108 ? 20.538 -2.236 -12.819 1.00 92.19 108 ASN A CA 1
ATOM 762 C C . ASN A 1 108 ? 20.984 -3.538 -12.118 1.00 92.19 108 ASN A C 1
ATOM 764 O O . ASN A 1 108 ? 21.628 -4.391 -12.740 1.00 92.19 108 ASN A O 1
ATOM 768 N N . VAL A 1 109 ? 20.680 -3.709 -10.827 1.00 93.00 109 VAL A N 1
ATOM 769 C CA . VAL A 1 109 ? 21.035 -4.924 -10.078 1.00 93.00 109 VAL A CA 1
ATOM 770 C C . VAL A 1 109 ? 20.098 -6.088 -10.422 1.00 93.00 109 VAL A C 1
ATOM 772 O O . VAL A 1 109 ? 18.881 -5.948 -10.489 1.00 93.00 109 VAL A O 1
ATOM 775 N N . SER A 1 110 ? 20.677 -7.266 -10.634 1.00 92.62 110 SER A N 1
ATOM 776 C CA . SER A 1 110 ? 19.962 -8.522 -10.872 1.00 92.62 110 SER A CA 1
ATOM 777 C C . SER A 1 110 ? 20.726 -9.682 -10.238 1.00 92.62 110 SER A C 1
ATOM 779 O O . SER A 1 110 ? 21.939 -9.592 -10.044 1.00 92.62 110 SER A O 1
ATOM 781 N N . PHE A 1 111 ? 20.066 -10.813 -9.972 1.00 90.88 111 PHE A N 1
ATOM 782 C CA . PHE A 1 111 ? 20.741 -11.996 -9.417 1.00 90.88 111 PHE A CA 1
ATOM 783 C C . PHE A 1 111 ? 21.938 -12.463 -10.270 1.00 90.88 111 PHE A C 1
ATOM 785 O O . PHE A 1 111 ? 22.932 -12.927 -9.717 1.00 90.88 111 PHE A O 1
ATOM 792 N N . ASN A 1 112 ? 21.896 -12.242 -11.590 1.00 92.94 112 ASN A N 1
ATOM 793 C CA . ASN A 1 112 ? 22.965 -12.602 -12.528 1.00 92.94 112 ASN A CA 1
ATOM 794 C C . ASN A 1 112 ? 24.208 -11.695 -12.434 1.00 92.94 112 ASN A C 1
ATOM 796 O O . ASN A 1 112 ? 25.303 -12.133 -12.774 1.00 92.94 112 ASN A O 1
ATOM 800 N N . ASN A 1 113 ? 24.061 -10.435 -11.999 1.00 92.88 113 ASN A N 1
ATOM 801 C CA . ASN A 1 113 ? 25.169 -9.471 -11.881 1.00 92.88 113 ASN A CA 1
ATOM 802 C C . ASN A 1 113 ? 25.500 -9.078 -10.423 1.00 92.88 113 ASN A C 1
ATOM 804 O O . ASN A 1 113 ? 26.428 -8.297 -10.188 1.00 92.88 113 ASN A O 1
ATOM 808 N N . MET A 1 114 ? 24.779 -9.663 -9.460 1.00 94.56 114 MET A N 1
ATOM 809 C CA . MET A 1 114 ? 24.786 -9.336 -8.033 1.00 94.56 114 MET A CA 1
ATOM 810 C C . MET A 1 114 ? 26.189 -9.225 -7.430 1.00 94.56 114 MET A C 1
ATOM 812 O O . MET A 1 114 ? 26.497 -8.222 -6.799 1.00 94.56 114 MET A O 1
ATOM 816 N N . GLU A 1 115 ? 27.064 -10.213 -7.643 1.00 93.25 115 GLU A N 1
ATOM 817 C CA . GLU A 1 115 ? 28.404 -10.242 -7.031 1.00 93.25 115 GLU A CA 1
ATOM 818 C C . GLU A 1 115 ? 29.280 -9.061 -7.488 1.00 93.25 115 GLU A C 1
ATOM 820 O O . GLU A 1 115 ? 29.963 -8.406 -6.694 1.00 93.25 115 GLU A O 1
ATOM 825 N N . SER A 1 116 ? 29.210 -8.751 -8.787 1.00 93.75 116 SER A N 1
ATOM 826 C CA . SER A 1 116 ? 29.921 -7.629 -9.400 1.00 93.75 116 SER A CA 1
ATOM 827 C C . SER A 1 116 ? 29.374 -6.298 -8.887 1.00 93.75 116 SER A C 1
ATOM 829 O O . SER A 1 116 ? 30.149 -5.433 -8.473 1.00 93.75 116 SER A O 1
ATOM 831 N N . LYS A 1 117 ? 28.043 -6.147 -8.839 1.00 92.44 117 LYS A N 1
ATOM 832 C CA . LYS A 1 117 ? 27.397 -4.903 -8.406 1.00 92.44 117 LYS A CA 1
ATOM 833 C C . LYS A 1 117 ? 27.510 -4.663 -6.902 1.00 92.44 117 LYS A C 1
ATOM 835 O O . LYS A 1 117 ? 27.811 -3.538 -6.518 1.00 92.44 117 LYS A O 1
ATOM 840 N N . ALA A 1 118 ? 27.426 -5.699 -6.068 1.00 93.56 118 ALA A N 1
ATOM 841 C CA . ALA A 1 118 ? 27.753 -5.625 -4.643 1.00 93.56 118 ALA A CA 1
ATOM 842 C C . ALA A 1 118 ? 29.194 -5.140 -4.422 1.00 93.56 118 ALA A C 1
ATOM 844 O O . ALA A 1 118 ? 29.432 -4.239 -3.619 1.00 93.56 118 ALA A O 1
ATOM 845 N N . THR A 1 119 ? 30.151 -5.687 -5.180 1.00 93.75 119 THR A N 1
ATOM 846 C CA . THR A 1 119 ? 31.567 -5.292 -5.113 1.00 93.75 119 THR A CA 1
ATOM 847 C C . THR A 1 119 ? 31.799 -3.855 -5.589 1.00 93.75 119 THR A C 1
ATOM 849 O O . THR A 1 119 ? 32.634 -3.153 -5.021 1.00 93.75 119 THR A O 1
ATOM 852 N N . GLU A 1 120 ? 31.081 -3.398 -6.617 1.00 93.50 120 GLU A N 1
ATOM 853 C CA . GLU A 1 120 ? 31.184 -2.026 -7.124 1.00 93.50 120 GLU A CA 1
ATOM 854 C C . GLU A 1 120 ? 30.567 -1.012 -6.147 1.00 93.50 120 GLU A C 1
ATOM 856 O O . GLU A 1 120 ? 31.241 -0.066 -5.745 1.00 93.50 120 GLU A O 1
ATOM 861 N N . VAL A 1 121 ? 29.338 -1.255 -5.680 1.00 92.94 121 VAL A N 1
ATOM 862 C CA . VAL A 1 121 ? 28.633 -0.414 -4.696 1.00 92.94 121 VAL A CA 1
ATOM 863 C C . VAL A 1 121 ? 29.418 -0.331 -3.377 1.00 92.94 121 VAL A C 1
ATOM 865 O O . VAL A 1 121 ? 29.633 0.762 -2.853 1.00 92.94 121 VAL A O 1
ATOM 868 N N . ARG A 1 122 ? 29.964 -1.454 -2.885 1.00 92.38 122 ARG A N 1
ATOM 869 C CA . ARG A 1 122 ? 30.818 -1.502 -1.680 1.00 92.38 122 ARG A CA 1
ATOM 870 C C . ARG A 1 122 ? 32.109 -0.680 -1.795 1.00 92.38 122 ARG A C 1
ATOM 872 O O . ARG A 1 122 ? 32.632 -0.259 -0.770 1.00 92.38 122 ARG A O 1
ATOM 879 N N . LYS A 1 123 ? 32.637 -0.455 -3.004 1.00 91.56 123 LYS A N 1
ATOM 880 C CA . LYS A 1 123 ? 33.828 0.391 -3.222 1.00 91.56 123 LYS A CA 1
ATOM 881 C C . LYS A 1 123 ? 33.507 1.887 -3.244 1.00 91.56 123 LYS A C 1
ATOM 883 O O . LYS A 1 123 ? 34.400 2.679 -2.971 1.00 91.56 123 LYS A O 1
ATOM 888 N N . LEU A 1 124 ? 32.268 2.263 -3.570 1.00 90.19 124 LEU A N 1
ATOM 889 C CA . LEU A 1 124 ? 31.817 3.659 -3.608 1.00 90.19 124 LEU A CA 1
ATOM 890 C C . LEU A 1 124 ? 31.376 4.163 -2.224 1.00 90.19 124 LEU A C 1
ATOM 892 O O . LEU A 1 124 ? 31.569 5.330 -1.897 1.00 90.19 124 LEU A O 1
ATOM 896 N N . ILE A 1 125 ? 30.814 3.285 -1.389 1.00 89.75 125 ILE A N 1
ATOM 897 C CA . ILE A 1 125 ? 30.341 3.648 -0.047 1.00 89.75 125 ILE A CA 1
ATOM 898 C C . ILE A 1 125 ? 31.505 3.594 0.950 1.00 89.75 125 ILE A C 1
ATOM 900 O O . ILE A 1 125 ? 31.780 2.567 1.576 1.00 89.75 125 ILE A O 1
ATOM 904 N N . ALA A 1 126 ? 32.174 4.732 1.131 1.00 86.44 126 ALA A N 1
ATOM 905 C CA . ALA A 1 126 ? 33.045 4.952 2.280 1.00 86.44 126 ALA A CA 1
ATOM 906 C C . ALA A 1 126 ? 32.251 4.862 3.602 1.00 86.44 126 ALA A C 1
ATOM 908 O O . ALA A 1 126 ? 31.031 5.033 3.637 1.00 86.44 126 ALA A O 1
ATOM 909 N N . LYS A 1 127 ? 32.948 4.609 4.719 1.00 85.88 127 LYS A N 1
ATOM 910 C CA . LYS A 1 127 ? 32.326 4.403 6.046 1.00 85.88 127 LYS A CA 1
ATOM 911 C C . LYS A 1 127 ? 31.471 5.592 6.506 1.00 85.88 127 LYS A C 1
ATOM 913 O O . LYS A 1 127 ? 30.470 5.392 7.184 1.00 85.88 127 LYS A O 1
ATOM 918 N N . GLU A 1 128 ? 31.855 6.799 6.108 1.00 88.31 128 GLU A N 1
ATOM 919 C CA . GLU A 1 128 ? 31.134 8.055 6.343 1.00 88.31 128 GLU A CA 1
ATOM 920 C C . GLU A 1 128 ? 29.812 8.176 5.564 1.00 88.31 128 GLU A C 1
ATOM 922 O O . GLU A 1 128 ? 28.871 8.766 6.082 1.00 88.31 128 GLU A O 1
ATOM 927 N N . TYR A 1 129 ? 29.691 7.553 4.383 1.00 91.00 129 TYR A N 1
ATOM 928 C CA . TYR A 1 129 ? 28.476 7.577 3.550 1.00 91.00 129 TYR A CA 1
ATOM 929 C C . TYR A 1 129 ? 27.521 6.404 3.830 1.00 91.00 129 TYR A C 1
ATOM 931 O O . TYR A 1 129 ? 26.448 6.313 3.233 1.00 91.00 129 TYR A O 1
ATOM 939 N N . MET A 1 130 ? 27.871 5.493 4.747 1.00 91.50 130 MET A N 1
ATOM 940 C CA . MET A 1 130 ? 26.989 4.390 5.155 1.00 91.50 130 MET A CA 1
ATOM 941 C C . MET A 1 130 ? 25.612 4.848 5.683 1.00 91.50 130 MET A C 1
ATOM 943 O O . MET A 1 130 ? 24.634 4.165 5.364 1.00 91.50 130 MET A O 1
ATOM 947 N N . PRO A 1 131 ? 25.466 5.959 6.441 1.00 92.19 131 PRO A N 1
ATOM 948 C CA . PRO A 1 131 ? 24.151 6.439 6.866 1.00 92.19 131 PRO A CA 1
ATOM 949 C C . PRO A 1 131 ? 23.332 6.999 5.698 1.00 92.19 131 PRO A C 1
ATOM 951 O O . PRO A 1 131 ? 22.168 6.630 5.570 1.00 92.19 131 PRO A O 1
ATOM 954 N N . TRP A 1 132 ? 23.950 7.783 4.801 1.00 92.69 132 TRP A N 1
ATOM 955 C CA . TRP A 1 132 ? 23.318 8.262 3.564 1.00 92.69 132 TRP A CA 1
ATOM 956 C C . TRP A 1 132 ? 22.808 7.092 2.710 1.00 92.69 132 TRP A C 1
ATOM 958 O O . TRP A 1 132 ? 21.640 7.062 2.326 1.00 92.69 132 TRP A O 1
ATOM 968 N N . PHE A 1 133 ? 23.638 6.065 2.488 1.00 93.81 133 PHE A N 1
ATOM 969 C CA . PHE A 1 133 ? 23.231 4.900 1.699 1.00 93.81 133 PHE A CA 1
ATOM 970 C C . PHE A 1 133 ? 22.131 4.084 2.392 1.00 93.81 133 PHE A C 1
ATOM 972 O O . PHE A 1 133 ? 21.203 3.623 1.731 1.00 93.81 133 PHE A O 1
ATOM 979 N N . SER A 1 134 ? 22.185 3.950 3.724 1.00 94.25 134 SER A N 1
ATOM 980 C CA . SER A 1 134 ? 21.111 3.309 4.500 1.00 94.25 134 SER A CA 1
ATOM 981 C C . SER A 1 134 ? 19.793 4.078 4.364 1.00 94.25 134 SER A C 1
ATOM 983 O O . SER A 1 134 ? 18.747 3.459 4.182 1.00 94.25 134 SER A O 1
ATOM 985 N N . ASN A 1 135 ? 19.838 5.415 4.411 1.00 93.44 135 ASN A N 1
ATOM 986 C CA . ASN A 1 135 ? 18.683 6.289 4.207 1.00 93.44 135 ASN A CA 1
ATOM 987 C C . ASN A 1 135 ? 18.080 6.089 2.807 1.00 93.44 135 ASN A C 1
ATOM 989 O O . ASN A 1 135 ? 16.921 5.688 2.691 1.00 93.44 135 ASN A O 1
ATOM 993 N N . TYR A 1 136 ? 18.896 6.241 1.761 1.00 93.06 136 TYR A N 1
ATOM 994 C CA . TYR A 1 136 ? 18.503 6.030 0.367 1.00 93.06 136 TYR A CA 1
ATOM 995 C C . TYR A 1 136 ? 17.858 4.651 0.134 1.00 93.06 136 TYR A C 1
ATOM 997 O O . TYR A 1 136 ? 16.755 4.565 -0.413 1.00 93.06 136 TYR A O 1
ATOM 1005 N N . MET A 1 137 ? 18.503 3.574 0.600 1.00 95.12 137 MET A N 1
ATOM 1006 C CA . MET A 1 137 ? 18.002 2.203 0.439 1.00 95.12 137 MET A CA 1
ATOM 1007 C C . MET A 1 137 ? 16.668 1.958 1.158 1.00 95.12 137 MET A C 1
ATOM 1009 O O . MET A 1 137 ? 15.890 1.120 0.705 1.00 95.12 137 MET A O 1
ATOM 1013 N N . VAL A 1 138 ? 16.374 2.679 2.244 1.00 95.31 138 VAL A N 1
ATOM 1014 C CA . VAL A 1 138 ? 15.100 2.559 2.968 1.00 95.31 138 VAL A CA 1
ATOM 1015 C C . VAL A 1 138 ? 14.015 3.451 2.353 1.00 95.31 138 VAL A C 1
ATOM 1017 O O . VAL A 1 138 ? 12.952 2.946 2.005 1.00 95.31 138 VAL A O 1
ATOM 1020 N N . VAL A 1 139 ? 14.271 4.752 2.178 1.00 92.56 139 VAL A N 1
ATOM 1021 C CA . VAL A 1 139 ? 13.257 5.755 1.786 1.00 92.56 139 VAL A CA 1
ATOM 1022 C C . VAL A 1 139 ? 12.939 5.727 0.294 1.00 92.56 139 VAL A C 1
ATOM 1024 O O . VAL A 1 139 ? 11.771 5.726 -0.095 1.00 92.56 139 VAL A O 1
ATOM 1027 N N . LYS A 1 140 ? 13.974 5.719 -0.552 1.00 90.88 140 LYS A N 1
ATOM 1028 C CA . LYS A 1 140 ? 13.825 5.843 -2.011 1.00 90.88 140 LYS A CA 1
ATOM 1029 C C . LYS A 1 140 ? 13.698 4.487 -2.708 1.00 90.88 140 LYS A C 1
ATOM 1031 O O . LYS A 1 140 ? 13.278 4.453 -3.856 1.00 90.88 140 LYS A O 1
ATOM 1036 N N . ARG A 1 141 ? 14.044 3.380 -2.030 1.00 94.31 141 ARG A N 1
ATOM 1037 C CA . ARG A 1 141 ? 13.938 2.006 -2.561 1.00 94.31 141 ARG A CA 1
ATOM 1038 C C . ARG A 1 141 ? 12.958 1.149 -1.760 1.00 94.31 141 ARG A C 1
ATOM 1040 O O . ARG A 1 141 ? 11.828 0.968 -2.198 1.00 94.31 141 ARG A O 1
ATOM 1047 N N . ALA A 1 142 ? 13.330 0.651 -0.579 1.00 95.06 142 ALA A N 1
ATOM 1048 C CA . ALA A 1 142 ? 12.536 -0.360 0.131 1.00 95.06 142 ALA A CA 1
ATOM 1049 C C . ALA A 1 142 ? 11.100 0.080 0.488 1.00 95.06 142 ALA A C 1
ATOM 1051 O O . ALA A 1 142 ? 10.187 -0.742 0.421 1.00 95.06 142 ALA A O 1
ATOM 1052 N N . ALA A 1 143 ? 10.865 1.351 0.826 1.00 94.25 143 ALA A N 1
ATOM 1053 C CA . ALA A 1 143 ? 9.518 1.855 1.098 1.00 94.25 143 ALA A CA 1
ATOM 1054 C C . ALA A 1 143 ? 8.611 1.860 -0.150 1.00 94.25 143 ALA A C 1
ATOM 1056 O O . ALA A 1 143 ? 7.407 1.640 -0.030 1.00 94.25 143 ALA A O 1
ATOM 1057 N N . GLN A 1 144 ? 9.175 2.092 -1.340 1.00 92.50 144 GLN A N 1
ATOM 1058 C CA . GLN A 1 144 ? 8.425 2.325 -2.583 1.00 92.50 144 GLN A CA 1
ATOM 1059 C C . GLN A 1 144 ? 8.353 1.079 -3.485 1.00 92.50 144 GLN A C 1
ATOM 1061 O O . GLN A 1 144 ? 7.383 0.899 -4.215 1.00 92.50 144 GLN A O 1
ATOM 1066 N N . GLU A 1 145 ? 9.349 0.192 -3.407 1.00 93.44 145 GLU A N 1
ATOM 1067 C CA . GLU A 1 145 ? 9.602 -0.874 -4.384 1.00 93.44 145 GLU A CA 1
ATOM 1068 C C . GLU A 1 145 ? 9.582 -2.289 -3.749 1.00 93.44 145 GLU A C 1
ATOM 1070 O O . GLU A 1 145 ? 10.612 -2.974 -3.712 1.00 93.44 145 GLU A O 1
ATOM 1075 N N . PRO A 1 146 ? 8.429 -2.780 -3.246 1.00 92.38 146 PRO A N 1
ATOM 1076 C CA . PRO A 1 146 ? 8.355 -4.047 -2.508 1.00 92.38 146 PRO A CA 1
ATOM 1077 C C . PRO A 1 146 ? 8.816 -5.265 -3.320 1.00 92.38 146 PRO A C 1
ATOM 1079 O O . PRO A 1 146 ? 9.478 -6.158 -2.792 1.00 92.38 146 PRO A O 1
ATOM 1082 N N . ASN A 1 147 ? 8.563 -5.261 -4.631 1.00 94.31 147 ASN A N 1
ATOM 1083 C CA . ASN A 1 147 ? 8.933 -6.346 -5.545 1.00 94.31 147 ASN A CA 1
ATOM 1084 C C . ASN A 1 147 ? 10.453 -6.606 -5.614 1.00 94.31 147 ASN A C 1
ATOM 1086 O O . ASN A 1 147 ? 10.869 -7.684 -6.035 1.00 94.31 147 ASN A O 1
ATOM 1090 N N . PHE A 1 148 ? 11.288 -5.646 -5.195 1.00 94.69 148 PHE A N 1
ATOM 1091 C CA . PHE A 1 148 ? 12.748 -5.762 -5.207 1.00 94.69 148 PHE A CA 1
ATOM 1092 C C . PHE A 1 148 ? 13.370 -6.007 -3.819 1.00 94.69 148 PHE A C 1
ATOM 1094 O O . PHE A 1 148 ? 14.593 -6.110 -3.721 1.00 94.69 148 PHE A O 1
ATOM 1101 N N . HIS A 1 149 ? 12.582 -6.186 -2.745 1.00 95.81 149 HIS A N 1
ATOM 1102 C CA . HIS A 1 149 ? 13.110 -6.442 -1.389 1.00 95.81 149 HIS A CA 1
ATOM 1103 C C . HIS A 1 149 ? 14.114 -7.597 -1.336 1.00 95.81 149 HIS A C 1
ATOM 1105 O O . HIS A 1 149 ? 15.223 -7.413 -0.835 1.00 95.81 149 HIS A O 1
ATOM 1111 N N . ALA A 1 150 ? 13.783 -8.753 -1.916 1.00 93.88 150 ALA A N 1
ATOM 1112 C CA . ALA A 1 150 ? 14.684 -9.908 -1.955 1.00 93.88 150 ALA A CA 1
ATOM 1113 C C . ALA A 1 150 ? 16.009 -9.607 -2.688 1.00 93.88 150 ALA A C 1
ATOM 1115 O O . ALA A 1 150 ? 17.068 -10.090 -2.285 1.00 93.88 150 ALA A O 1
ATOM 1116 N N . MET A 1 151 ? 15.968 -8.760 -3.724 1.00 94.62 151 MET A N 1
ATOM 1117 C CA . MET A 1 151 ? 17.147 -8.304 -4.467 1.00 94.62 151 MET A CA 1
ATOM 1118 C C . MET A 1 151 ? 18.027 -7.388 -3.601 1.00 94.62 151 MET A C 1
ATOM 1120 O O . MET A 1 151 ? 19.240 -7.578 -3.528 1.00 94.62 151 MET A O 1
ATOM 1124 N N . TYR A 1 152 ? 17.421 -6.431 -2.893 1.00 95.69 152 TYR A N 1
ATOM 1125 C CA . TYR A 1 152 ? 18.130 -5.489 -2.019 1.00 95.69 152 TYR A CA 1
ATOM 1126 C C . TYR A 1 152 ? 18.707 -6.153 -0.766 1.00 95.69 152 TYR A C 1
ATOM 1128 O O .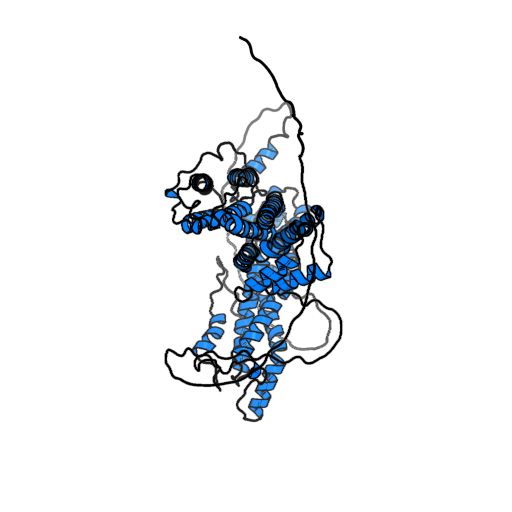 TYR A 1 152 ? 19.805 -5.807 -0.332 1.00 95.69 152 TYR A O 1
ATOM 1136 N N . LEU A 1 153 ? 18.024 -7.156 -0.219 1.00 94.88 153 LEU A N 1
ATOM 1137 C CA . LEU A 1 153 ? 18.531 -7.947 0.899 1.00 94.88 153 LEU A CA 1
ATOM 1138 C C . LEU A 1 153 ? 19.701 -8.838 0.478 1.00 94.88 153 LEU A C 1
ATOM 1140 O O . LEU A 1 153 ? 20.705 -8.869 1.188 1.00 94.88 153 LEU A O 1
ATOM 1144 N N . ALA A 1 154 ? 19.612 -9.486 -0.689 1.00 94.50 154 ALA A N 1
ATOM 1145 C CA . ALA A 1 154 ? 20.721 -10.243 -1.263 1.00 94.50 154 ALA A CA 1
ATOM 1146 C C . ALA A 1 154 ? 21.936 -9.345 -1.559 1.00 94.50 154 ALA A C 1
ATOM 1148 O O . ALA A 1 154 ? 23.067 -9.740 -1.279 1.00 94.50 154 ALA A O 1
ATOM 1149 N N . LEU A 1 155 ? 21.718 -8.122 -2.056 1.00 95.06 155 LEU A N 1
ATOM 1150 C CA . LEU A 1 155 ? 22.780 -7.136 -2.264 1.00 95.06 155 LEU A CA 1
ATOM 1151 C C . LEU A 1 155 ? 23.496 -6.787 -0.952 1.00 95.06 155 LEU A C 1
ATOM 1153 O O . LEU A 1 155 ? 24.723 -6.853 -0.896 1.00 95.06 155 LEU A O 1
ATOM 1157 N N . LEU A 1 156 ? 22.748 -6.463 0.108 1.00 94.25 156 LEU A N 1
ATOM 1158 C CA . LEU A 1 156 ? 23.314 -6.150 1.426 1.00 94.25 156 LEU A CA 1
ATOM 1159 C C . LEU A 1 156 ? 24.101 -7.337 2.012 1.00 94.25 156 LEU A C 1
ATOM 1161 O O . LEU A 1 156 ? 25.193 -7.139 2.548 1.00 94.25 156 LEU A O 1
ATOM 1165 N N . ASP A 1 157 ? 23.608 -8.569 1.845 1.00 93.56 157 ASP A N 1
ATOM 1166 C CA . ASP A 1 157 ? 24.324 -9.776 2.279 1.00 93.56 157 ASP A CA 1
ATOM 1167 C C . ASP A 1 157 ? 25.631 -9.992 1.491 1.00 93.56 157 ASP A C 1
ATOM 1169 O O . ASP A 1 157 ? 26.649 -10.347 2.087 1.00 93.56 157 ASP A O 1
ATOM 1173 N N . ARG A 1 158 ? 25.652 -9.725 0.173 1.00 93.38 158 ARG A N 1
ATOM 1174 C CA . ARG A 1 158 ? 26.874 -9.807 -0.658 1.00 93.38 158 ARG A CA 1
ATOM 1175 C C . ARG A 1 158 ? 27.855 -8.662 -0.413 1.00 93.38 158 ARG A C 1
ATOM 1177 O O . ARG A 1 158 ? 29.063 -8.860 -0.514 1.00 93.38 158 ARG A O 1
ATOM 1184 N N . MET A 1 159 ? 27.374 -7.479 -0.030 1.00 92.06 159 MET A N 1
ATOM 1185 C CA . MET A 1 159 ? 28.245 -6.410 0.471 1.00 92.06 159 MET A CA 1
ATOM 1186 C C . MET A 1 159 ? 28.936 -6.824 1.780 1.00 92.06 159 MET A C 1
ATOM 1188 O O . MET A 1 159 ? 30.076 -6.423 2.013 1.00 92.06 159 MET A O 1
ATOM 1192 N N . GLY A 1 160 ? 28.292 -7.657 2.605 1.00 87.12 160 GLY A N 1
ATOM 1193 C CA . GLY A 1 160 ? 28.922 -8.344 3.737 1.00 87.12 160 GLY A CA 1
ATOM 1194 C C . GLY A 1 160 ? 29.360 -7.435 4.889 1.00 87.12 160 GLY A C 1
ATOM 1195 O O . GLY A 1 160 ? 30.191 -7.840 5.702 1.00 87.12 160 GLY A O 1
ATOM 1196 N N . ASP A 1 161 ? 28.840 -6.205 4.967 1.00 89.38 161 ASP A N 1
ATOM 1197 C CA . ASP A 1 161 ? 29.159 -5.269 6.045 1.00 89.38 161 ASP A CA 1
ATOM 1198 C C . ASP A 1 161 ? 28.083 -5.300 7.146 1.00 89.38 161 ASP A C 1
ATOM 1200 O O . ASP A 1 161 ? 26.923 -4.906 6.965 1.00 89.38 161 ASP A O 1
ATOM 1204 N N . ALA A 1 162 ? 28.484 -5.784 8.323 1.00 91.44 162 ALA A N 1
ATOM 1205 C CA . ALA A 1 162 ? 27.609 -5.904 9.483 1.00 91.44 162 ALA A CA 1
ATOM 1206 C C . ALA A 1 162 ? 27.168 -4.543 10.053 1.00 91.44 162 ALA A C 1
ATOM 1208 O O . ALA A 1 162 ? 26.050 -4.445 10.561 1.00 91.44 162 ALA A O 1
ATOM 1209 N N . LYS A 1 163 ? 27.997 -3.490 9.943 1.00 92.94 163 LYS A N 1
ATOM 1210 C CA . LYS A 1 163 ? 27.642 -2.138 10.401 1.00 92.94 163 LYS A CA 1
ATOM 1211 C C . LYS A 1 163 ? 26.613 -1.515 9.473 1.00 92.94 163 LYS A C 1
ATOM 1213 O O . LYS A 1 163 ? 25.616 -0.994 9.962 1.00 92.94 163 LYS A O 1
ATOM 1218 N N . LEU A 1 164 ? 26.795 -1.640 8.157 1.00 93.25 164 LEU A N 1
ATOM 1219 C CA . LEU A 1 164 ? 25.795 -1.191 7.185 1.00 93.25 164 LEU A CA 1
ATOM 1220 C C . LEU A 1 164 ? 24.459 -1.929 7.369 1.00 93.25 164 LEU A C 1
ATOM 1222 O O . LEU A 1 164 ? 23.399 -1.306 7.352 1.00 93.25 164 LEU A O 1
ATOM 1226 N N . THR A 1 165 ? 24.502 -3.241 7.620 1.00 93.94 165 THR A N 1
ATOM 1227 C CA . THR A 1 165 ? 23.298 -4.040 7.906 1.00 93.94 165 THR A CA 1
ATOM 1228 C C . THR A 1 165 ? 22.582 -3.542 9.169 1.00 93.94 165 THR A C 1
ATOM 1230 O O . THR A 1 165 ? 21.372 -3.328 9.153 1.00 93.94 165 THR A O 1
ATOM 1233 N N . GLN A 1 166 ? 23.320 -3.312 10.262 1.00 93.81 166 GLN A N 1
ATOM 1234 C CA . GLN A 1 166 ? 22.775 -2.781 11.518 1.00 93.81 166 GLN A CA 1
ATOM 1235 C C . GLN A 1 166 ? 22.195 -1.367 11.347 1.00 93.81 166 GLN A C 1
ATOM 1237 O O . GLN A 1 166 ? 21.151 -1.049 11.919 1.00 93.81 166 GLN A O 1
ATOM 1242 N N . LEU A 1 167 ? 22.852 -0.528 10.546 1.00 93.69 167 LEU A N 1
ATOM 1243 C CA . LEU A 1 167 ? 22.412 0.831 10.258 1.00 93.69 167 LEU A CA 1
ATOM 1244 C C . LEU A 1 167 ? 21.135 0.834 9.410 1.00 93.69 167 LEU A C 1
ATOM 1246 O O . LEU A 1 167 ? 20.183 1.513 9.771 1.00 93.69 167 LEU A O 1
ATOM 1250 N N . THR A 1 168 ? 21.048 -0.029 8.394 1.00 95.88 168 THR A N 1
ATOM 1251 C CA . THR A 1 168 ? 19.827 -0.239 7.594 1.00 95.88 168 THR A CA 1
ATOM 1252 C C . THR A 1 168 ? 18.642 -0.679 8.467 1.00 95.88 168 THR A C 1
ATOM 1254 O O . THR A 1 168 ? 17.536 -0.160 8.309 1.00 95.88 168 THR A O 1
ATOM 1257 N N . VAL A 1 169 ? 18.858 -1.569 9.449 1.00 96.19 169 VAL A N 1
ATOM 1258 C CA . VAL A 1 169 ? 17.831 -1.945 10.446 1.00 96.19 169 VAL A CA 1
ATOM 1259 C C . VAL A 1 169 ? 17.394 -0.732 11.280 1.00 96.19 169 VAL A C 1
ATOM 1261 O O . VAL A 1 169 ? 16.197 -0.472 11.404 1.00 96.19 169 VAL A O 1
ATOM 1264 N N . ARG A 1 170 ? 18.343 0.054 11.810 1.00 94.94 170 ARG A N 1
ATOM 1265 C CA . ARG A 1 170 ? 18.058 1.271 12.597 1.00 94.94 170 ARG A CA 1
ATOM 1266 C C . ARG A 1 170 ? 17.274 2.313 11.787 1.00 94.94 170 ARG A C 1
ATOM 1268 O O . ARG A 1 170 ? 16.307 2.871 12.299 1.00 94.94 170 ARG A O 1
ATOM 1275 N N . THR A 1 171 ? 17.654 2.540 10.532 1.00 95.00 171 THR A N 1
ATOM 1276 C CA . THR A 1 171 ? 16.960 3.431 9.591 1.00 95.00 171 THR A CA 1
ATOM 1277 C C . THR A 1 171 ? 15.547 2.936 9.287 1.00 95.00 171 THR A C 1
ATOM 1279 O O . THR A 1 171 ? 14.605 3.724 9.332 1.00 95.00 171 THR A O 1
ATOM 1282 N N . THR A 1 172 ? 15.361 1.628 9.082 1.00 97.00 172 THR A N 1
ATOM 1283 C CA . THR A 1 172 ? 14.029 1.032 8.883 1.00 97.00 172 THR A CA 1
ATOM 1284 C C . THR A 1 172 ? 13.132 1.254 10.108 1.00 97.00 172 THR A C 1
ATOM 1286 O O . THR A 1 172 ? 12.003 1.720 9.965 1.00 97.00 172 THR A O 1
ATOM 1289 N N . HIS A 1 173 ? 13.639 1.019 11.326 1.00 96.19 173 HIS A N 1
ATOM 1290 C CA . HIS A 1 173 ? 12.893 1.290 12.564 1.00 96.19 173 HIS A CA 1
ATOM 1291 C C . HIS A 1 173 ? 12.529 2.771 12.755 1.00 96.19 173 HIS A C 1
ATOM 1293 O O . HIS A 1 173 ? 11.450 3.062 13.270 1.00 96.19 173 HIS A O 1
ATOM 1299 N N . HIS A 1 174 ? 13.400 3.703 12.354 1.00 94.69 174 HIS A N 1
ATOM 1300 C CA . HIS A 1 174 ? 13.131 5.139 12.454 1.00 94.69 174 HIS A CA 1
ATOM 1301 C C . HIS A 1 174 ? 11.936 5.551 11.576 1.00 94.69 174 HIS A C 1
ATOM 1303 O O . HIS A 1 174 ? 10.967 6.117 12.083 1.00 94.69 174 HIS A O 1
ATOM 1309 N N . TYR A 1 175 ? 11.939 5.175 10.294 1.00 95.56 175 TYR A N 1
ATOM 1310 C CA . TYR A 1 175 ? 10.847 5.513 9.373 1.00 95.56 175 TYR A CA 1
ATOM 1311 C C . TYR A 1 175 ? 9.531 4.784 9.667 1.00 95.56 175 TYR A C 1
ATOM 1313 O O . TYR A 1 175 ? 8.461 5.377 9.533 1.00 95.56 175 TYR A O 1
ATOM 1321 N N . VAL A 1 176 ? 9.591 3.545 10.164 1.00 96.81 176 VAL A N 1
ATOM 1322 C CA . VAL A 1 176 ? 8.411 2.851 10.709 1.00 96.81 176 VAL A CA 1
ATOM 1323 C C . VAL A 1 176 ? 7.787 3.647 11.860 1.00 96.81 176 VAL A C 1
ATOM 1325 O O . VAL A 1 176 ? 6.572 3.833 11.880 1.00 96.81 176 VAL A O 1
ATOM 1328 N N . LYS A 1 177 ? 8.592 4.177 12.794 1.00 95.38 177 LYS A N 1
ATOM 1329 C CA . LYS A 1 177 ? 8.081 4.996 13.908 1.00 95.38 177 LYS A CA 1
ATOM 1330 C C . LYS A 1 177 ? 7.454 6.311 13.438 1.00 95.38 177 LYS A C 1
ATOM 1332 O O . LYS A 1 177 ? 6.423 6.695 13.985 1.00 95.38 177 LYS A O 1
ATOM 1337 N N . ILE A 1 178 ? 8.018 6.968 12.423 1.00 93.75 178 ILE A N 1
ATOM 1338 C CA . ILE A 1 178 ? 7.433 8.177 11.812 1.00 93.75 178 ILE A CA 1
ATOM 1339 C C . ILE A 1 178 ? 6.040 7.884 11.234 1.00 93.75 178 ILE A C 1
ATOM 1341 O O . ILE A 1 178 ? 5.075 8.556 11.592 1.00 93.75 178 ILE A O 1
ATOM 1345 N N . LEU A 1 179 ? 5.906 6.842 10.406 1.00 94.31 179 LEU A N 1
ATOM 1346 C CA . LEU A 1 179 ? 4.625 6.483 9.782 1.00 94.31 179 LEU A CA 1
ATOM 1347 C C . LEU A 1 179 ? 3.562 6.020 10.794 1.00 94.31 179 LEU A C 1
ATOM 1349 O O . LEU A 1 179 ? 2.384 6.303 10.603 1.00 94.31 179 LEU A O 1
ATOM 1353 N N . LEU A 1 180 ? 3.956 5.357 11.886 1.00 93.94 180 LEU A N 1
ATOM 1354 C CA . LEU A 1 180 ? 3.043 5.012 12.988 1.00 93.94 180 LEU A CA 1
ATOM 1355 C C . LEU A 1 180 ? 2.607 6.246 13.804 1.00 93.94 180 LEU A C 1
ATOM 1357 O O . LEU A 1 180 ? 1.479 6.305 14.301 1.00 93.94 180 LEU A O 1
ATOM 1361 N N . SER A 1 181 ? 3.486 7.245 13.921 1.00 92.56 181 SER A N 1
ATOM 1362 C CA . SER A 1 181 ? 3.204 8.502 14.629 1.00 92.56 181 SER A CA 1
ATOM 1363 C C . SER A 1 181 ? 2.297 9.436 13.820 1.00 92.56 181 SER A C 1
ATOM 1365 O O . SER A 1 181 ? 1.519 10.177 14.411 1.00 92.56 181 SER A O 1
ATOM 1367 N N . SER A 1 182 ? 2.344 9.370 12.484 1.00 91.31 182 SER A N 1
ATOM 1368 C CA . SER A 1 182 ? 1.466 10.121 11.574 1.00 91.31 182 SER A CA 1
ATOM 1369 C C . SER A 1 182 ? -0.021 9.912 11.894 1.00 91.31 182 SER A C 1
ATOM 1371 O O . SER A 1 182 ? -0.469 8.781 12.079 1.00 91.31 182 SER A O 1
ATOM 1373 N N . GLU A 1 183 ? -0.819 10.984 11.909 1.00 87.69 183 GLU A N 1
ATOM 1374 C CA . GLU A 1 183 ? -2.291 10.887 11.889 1.00 87.69 183 GLU A CA 1
ATOM 1375 C C . GLU A 1 183 ? -2.842 10.720 10.465 1.00 87.69 183 GLU A C 1
ATOM 1377 O O . GLU A 1 183 ? -3.919 10.150 10.279 1.00 87.69 183 GLU A O 1
ATOM 1382 N N . ARG A 1 184 ? -2.078 11.119 9.432 1.00 86.81 184 ARG A N 1
ATOM 1383 C CA . ARG A 1 184 ? -2.454 10.911 8.020 1.00 86.81 184 ARG A CA 1
ATOM 1384 C C . ARG A 1 184 ? -2.614 9.420 7.709 1.00 86.81 184 ARG A C 1
ATOM 1386 O O . ARG A 1 184 ? -3.389 9.075 6.824 1.00 86.81 184 ARG A O 1
ATOM 1393 N N . ILE A 1 185 ? -1.972 8.534 8.476 1.00 89.38 185 ILE A N 1
ATOM 1394 C CA . ILE A 1 185 ? -2.086 7.073 8.367 1.00 89.38 185 ILE A CA 1
ATOM 1395 C C . ILE A 1 185 ? -3.538 6.553 8.480 1.00 89.38 185 ILE A C 1
ATOM 1397 O O . ILE A 1 185 ? -3.849 5.507 7.910 1.00 89.38 185 ILE A O 1
ATOM 1401 N N . LYS A 1 186 ? -4.442 7.285 9.157 1.00 86.44 186 LYS A N 1
ATOM 1402 C CA . LYS A 1 186 ? -5.874 6.938 9.272 1.00 86.44 186 LYS A CA 1
ATOM 1403 C C . LYS A 1 186 ? -6.607 7.040 7.926 1.00 86.44 186 LYS A C 1
ATOM 1405 O O . LYS A 1 186 ? -7.498 6.242 7.643 1.00 86.44 186 LYS A O 1
ATOM 1410 N N . THR A 1 187 ? -6.225 8.001 7.080 1.00 82.44 187 THR A N 1
ATOM 1411 C CA . THR A 1 187 ? -6.925 8.346 5.828 1.00 82.44 187 THR A CA 1
ATOM 1412 C C . THR A 1 187 ? -6.103 8.017 4.579 1.00 82.44 187 THR A C 1
ATOM 1414 O O . THR A 1 187 ? -6.601 7.376 3.654 1.00 82.44 187 THR A O 1
ATOM 1417 N N . ASN A 1 188 ? -4.817 8.362 4.557 1.00 86.19 188 ASN A N 1
ATOM 1418 C CA . ASN A 1 188 ? -3.908 8.183 3.426 1.00 86.19 188 ASN A CA 1
ATOM 1419 C C . ASN A 1 188 ? -3.621 6.689 3.161 1.00 86.19 188 ASN A C 1
ATOM 1421 O O . ASN A 1 188 ? -3.093 5.972 4.012 1.00 86.19 188 ASN A O 1
ATOM 1425 N N . SER A 1 189 ? -3.975 6.190 1.975 1.00 86.44 189 SER A N 1
ATOM 1426 C CA . SER A 1 189 ? -3.652 4.823 1.530 1.00 86.44 189 SER A CA 1
ATOM 1427 C C . SER A 1 189 ? -2.187 4.666 1.097 1.00 86.44 189 SER A C 1
ATOM 1429 O O . SER A 1 189 ? -1.645 3.560 1.165 1.00 86.44 189 SER A O 1
ATOM 1431 N N . GLY A 1 190 ? -1.526 5.764 0.714 1.00 88.44 190 GLY A N 1
ATOM 1432 C CA . GLY A 1 190 ? -0.106 5.806 0.369 1.00 88.44 190 GLY A CA 1
ATOM 1433 C C . GLY A 1 190 ? 0.774 5.496 1.575 1.00 88.44 190 GLY A C 1
ATOM 1434 O O . GLY A 1 190 ? 1.497 4.505 1.557 1.00 88.44 190 GLY A O 1
ATOM 1435 N N . GLU A 1 191 ? 0.639 6.252 2.668 1.00 91.12 191 GLU A N 1
ATOM 1436 C CA . GLU A 1 191 ? 1.401 6.004 3.906 1.00 91.12 191 GLU A CA 1
ATOM 1437 C C . GLU A 1 191 ? 1.170 4.600 4.478 1.00 91.12 191 GLU A C 1
ATOM 1439 O O . GLU A 1 191 ? 2.125 3.943 4.887 1.00 91.12 191 GLU A O 1
ATOM 1444 N N . ARG A 1 192 ? -0.070 4.089 4.432 1.00 93.75 192 ARG A N 1
ATOM 1445 C CA . ARG A 1 192 ? -0.379 2.702 4.824 1.00 93.75 192 ARG A CA 1
ATOM 1446 C C . ARG A 1 192 ? 0.357 1.675 3.959 1.00 93.75 192 ARG A C 1
ATOM 1448 O O . ARG A 1 192 ? 0.811 0.653 4.471 1.00 93.75 192 ARG A O 1
ATOM 1455 N N . SER A 1 193 ? 0.527 1.959 2.668 1.00 94.38 193 SER A N 1
ATOM 1456 C CA . SER A 1 193 ? 1.299 1.115 1.749 1.00 94.38 193 SER A CA 1
ATOM 1457 C C . SER A 1 193 ? 2.804 1.192 2.025 1.00 94.38 193 SER A C 1
ATOM 1459 O O . SER A 1 193 ? 3.445 0.148 2.113 1.00 94.38 193 SER A O 1
ATOM 1461 N N . LEU A 1 194 ? 3.358 2.390 2.250 1.00 95.06 194 LEU A N 1
ATOM 1462 C CA . LEU A 1 194 ? 4.767 2.583 2.628 1.00 95.06 194 LEU A CA 1
ATOM 1463 C C . LEU A 1 194 ? 5.098 1.868 3.947 1.00 95.06 194 LEU A C 1
ATOM 1465 O O . LEU A 1 194 ? 6.105 1.167 4.034 1.00 95.06 194 LEU A O 1
ATOM 1469 N N . LEU A 1 195 ? 4.223 1.983 4.953 1.00 97.12 195 LEU A N 1
ATOM 1470 C CA . LEU A 1 195 ? 4.374 1.308 6.242 1.00 97.12 195 LEU A CA 1
ATOM 1471 C C . LEU A 1 195 ? 4.361 -0.217 6.066 1.00 97.12 195 LEU A C 1
ATOM 1473 O O . LEU A 1 195 ? 5.250 -0.895 6.577 1.00 97.12 195 LEU A O 1
ATOM 1477 N N . LYS A 1 196 ? 3.405 -0.761 5.299 1.00 96.69 196 LYS A N 1
ATOM 1478 C CA . LYS A 1 196 ? 3.330 -2.198 4.986 1.00 96.69 196 LYS A CA 1
ATOM 1479 C C . LYS A 1 196 ? 4.587 -2.700 4.261 1.00 96.69 196 LYS A C 1
ATOM 1481 O O . LYS A 1 196 ? 5.111 -3.758 4.611 1.00 96.69 196 LYS A O 1
ATOM 1486 N N . ASN A 1 197 ? 5.101 -1.929 3.300 1.00 97.31 197 ASN A N 1
ATOM 1487 C CA . ASN A 1 197 ? 6.334 -2.248 2.578 1.00 97.31 197 ASN A CA 1
ATOM 1488 C C . ASN A 1 197 ? 7.541 -2.271 3.532 1.00 97.31 197 ASN A C 1
ATOM 1490 O O . ASN A 1 197 ? 8.287 -3.250 3.557 1.00 97.31 197 ASN A O 1
ATOM 1494 N N . LEU A 1 198 ? 7.701 -1.253 4.385 1.00 97.75 198 LEU A N 1
ATOM 1495 C CA . LEU A 1 198 ? 8.755 -1.236 5.405 1.00 97.75 198 LEU A CA 1
ATOM 1496 C C . LEU A 1 198 ? 8.596 -2.356 6.449 1.00 97.75 198 LEU A C 1
ATOM 1498 O O . LEU A 1 198 ? 9.603 -2.849 6.951 1.00 97.75 198 LEU A O 1
ATOM 1502 N N . GLY A 1 199 ? 7.369 -2.806 6.731 1.00 97.56 199 GLY A N 1
ATOM 1503 C CA . GLY A 1 199 ? 7.088 -3.981 7.562 1.00 97.56 199 GLY A CA 1
ATOM 1504 C C . GLY A 1 199 ? 7.660 -5.275 6.980 1.00 97.56 199 GLY A C 1
ATOM 1505 O O . GLY A 1 199 ? 8.438 -5.948 7.658 1.00 97.56 199 GLY A O 1
ATOM 1506 N N . SER A 1 200 ? 7.358 -5.581 5.711 1.00 97.50 200 SER A N 1
ATOM 1507 C CA . SER A 1 200 ? 7.926 -6.763 5.033 1.00 97.50 200 SER A CA 1
ATOM 1508 C C . SER A 1 200 ? 9.449 -6.676 4.918 1.00 97.50 200 SER A C 1
ATOM 1510 O O . SER A 1 200 ? 10.151 -7.633 5.254 1.00 97.50 200 SER A O 1
ATOM 1512 N N . PHE A 1 201 ? 9.988 -5.504 4.559 1.00 98.00 201 PHE A N 1
ATOM 1513 C CA . PHE A 1 201 ? 11.436 -5.300 4.503 1.00 98.00 201 PHE A CA 1
ATOM 1514 C C . PHE A 1 201 ? 12.102 -5.529 5.868 1.00 98.00 201 PHE A C 1
ATOM 1516 O O . PHE A 1 201 ? 13.106 -6.235 5.949 1.00 98.00 201 PHE A O 1
ATOM 1523 N N . LEU A 1 202 ? 11.523 -5.004 6.956 1.00 97.88 202 LEU A N 1
ATOM 1524 C CA . LEU A 1 202 ? 12.024 -5.197 8.317 1.00 97.88 202 LEU A CA 1
ATOM 1525 C C . LEU A 1 202 ? 12.006 -6.674 8.732 1.00 97.88 202 LEU A C 1
ATOM 1527 O O . LEU A 1 202 ? 13.012 -7.169 9.250 1.00 97.88 202 LEU A O 1
ATOM 1531 N N . GLY A 1 203 ? 10.898 -7.383 8.493 1.00 97.25 203 GLY A N 1
ATOM 1532 C CA . GLY A 1 203 ? 10.764 -8.808 8.804 1.00 97.25 203 GLY A CA 1
ATOM 1533 C C . GLY A 1 203 ? 11.799 -9.657 8.060 1.00 97.25 203 GLY A C 1
ATOM 1534 O O . GLY A 1 203 ? 12.514 -10.456 8.671 1.00 97.25 203 GLY A O 1
ATOM 1535 N N . GLN A 1 204 ? 11.963 -9.429 6.755 1.00 97.00 204 GLN A N 1
ATOM 1536 C CA . GLN A 1 204 ? 12.955 -10.132 5.938 1.00 97.00 204 GLN A CA 1
ATOM 1537 C C . GLN A 1 204 ? 14.413 -9.759 6.306 1.00 97.00 204 GLN A C 1
ATOM 1539 O O . GLN A 1 204 ? 15.311 -10.603 6.243 1.00 97.00 204 GLN A O 1
ATOM 1544 N N . LEU A 1 205 ? 14.671 -8.518 6.738 1.00 95.62 205 LEU A N 1
ATOM 1545 C CA . LEU A 1 205 ? 15.989 -8.040 7.184 1.00 95.62 205 LEU A CA 1
ATOM 1546 C C . LEU A 1 205 ? 16.392 -8.580 8.574 1.00 95.62 205 LEU A C 1
ATOM 1548 O O . LEU A 1 205 ? 17.587 -8.654 8.879 1.00 95.62 205 LEU A O 1
ATOM 1552 N N . THR A 1 206 ? 15.422 -8.975 9.406 1.00 96.25 206 THR A N 1
ATOM 1553 C CA . THR A 1 206 ? 15.636 -9.402 10.802 1.00 96.25 206 THR A CA 1
ATOM 1554 C C . THR A 1 206 ? 15.175 -10.841 11.068 1.00 96.25 206 THR A C 1
ATOM 1556 O O . THR A 1 206 ? 16.008 -11.749 11.137 1.00 96.25 206 THR A O 1
ATOM 1559 N N . ILE A 1 207 ? 13.866 -11.063 11.176 1.00 97.19 207 ILE A N 1
ATOM 1560 C CA . ILE A 1 207 ? 13.209 -12.302 11.619 1.00 97.19 207 ILE A CA 1
ATOM 1561 C C . ILE A 1 207 ? 13.538 -13.491 10.705 1.00 97.19 207 ILE A C 1
ATOM 1563 O O . ILE A 1 207 ? 13.943 -14.550 11.200 1.00 97.19 207 ILE A O 1
ATOM 1567 N N . ALA A 1 208 ? 13.456 -13.315 9.380 1.00 96.50 208 ALA A N 1
ATOM 1568 C CA . ALA A 1 208 ? 13.825 -14.357 8.409 1.00 96.50 208 ALA A CA 1
ATOM 1569 C C . ALA A 1 208 ? 15.318 -14.733 8.508 1.00 96.50 208 ALA A C 1
ATOM 1571 O O . ALA A 1 208 ? 15.701 -15.891 8.346 1.00 96.50 208 ALA A O 1
ATOM 1572 N N . LYS A 1 209 ? 16.167 -13.762 8.872 1.00 95.25 209 LYS A N 1
ATOM 1573 C CA . LYS A 1 209 ? 17.604 -13.941 9.146 1.00 95.25 209 LYS A CA 1
ATOM 1574 C C . LYS A 1 209 ? 17.887 -14.397 10.587 1.00 95.25 209 LYS A C 1
ATOM 1576 O O . LYS A 1 209 ? 19.037 -14.379 11.018 1.00 95.25 209 LYS A O 1
ATOM 1581 N N . ASN A 1 210 ? 16.857 -14.847 11.312 1.00 96.38 210 ASN A N 1
ATOM 1582 C CA . ASN A 1 210 ? 16.895 -15.338 12.695 1.00 96.38 210 ASN A CA 1
ATOM 1583 C C . ASN A 1 210 ? 17.419 -14.304 13.716 1.00 96.38 210 ASN A C 1
ATOM 1585 O O . ASN A 1 210 ? 17.951 -14.673 14.762 1.00 96.38 210 ASN A O 1
ATOM 1589 N N . LYS A 1 211 ? 17.246 -13.005 13.436 1.00 95.06 211 LYS A N 1
ATOM 1590 C CA . LYS A 1 211 ? 17.568 -11.896 14.349 1.00 95.06 211 LYS A CA 1
ATOM 1591 C C . LYS A 1 211 ? 16.273 -11.338 14.964 1.00 95.06 211 LYS A C 1
ATOM 1593 O O . LYS A 1 211 ? 15.323 -11.114 14.217 1.00 95.06 211 LYS A O 1
ATOM 1598 N N . PRO A 1 212 ? 16.211 -11.096 16.285 1.00 94.06 212 PRO A N 1
ATOM 1599 C CA . PRO A 1 212 ? 15.010 -10.568 16.926 1.00 94.06 212 PRO A CA 1
ATOM 1600 C C . PRO A 1 212 ? 14.756 -9.104 16.555 1.00 94.06 212 PRO A C 1
ATOM 1602 O O . PRO A 1 212 ? 15.686 -8.298 16.498 1.00 94.06 212 PRO A O 1
ATOM 1605 N N . VAL A 1 213 ? 13.478 -8.743 16.427 1.00 95.19 213 VAL A N 1
ATOM 1606 C CA . VAL A 1 213 ? 13.025 -7.359 16.602 1.00 95.19 213 VAL A CA 1
ATOM 1607 C C . VAL A 1 213 ? 12.990 -7.086 18.108 1.00 95.19 213 VAL A C 1
ATOM 1609 O O . VAL A 1 213 ? 12.186 -7.667 18.835 1.00 95.19 213 VAL A O 1
ATOM 1612 N N . LEU A 1 214 ? 13.916 -6.263 18.601 1.00 94.69 214 LEU A N 1
ATOM 1613 C CA . LEU A 1 214 ? 14.046 -5.981 20.032 1.00 94.69 214 LEU A CA 1
ATOM 1614 C C . LEU A 1 214 ? 13.002 -4.954 20.481 1.00 94.69 214 LEU A C 1
ATOM 1616 O O . LEU A 1 214 ? 12.853 -3.911 19.852 1.00 94.69 214 LEU A O 1
ATOM 1620 N N . GLN A 1 215 ? 12.362 -5.194 21.628 1.00 94.06 215 GLN A N 1
ATOM 1621 C CA . GLN A 1 215 ? 11.301 -4.341 22.186 1.00 94.06 215 GLN A CA 1
ATOM 1622 C C . GLN A 1 215 ? 11.700 -2.855 22.306 1.00 94.06 215 GLN A C 1
ATOM 1624 O O . GLN A 1 215 ? 10.919 -1.969 21.973 1.00 94.06 215 GLN A O 1
ATOM 1629 N N . LYS A 1 216 ? 12.949 -2.572 22.708 1.00 94.81 216 LYS A N 1
ATOM 1630 C CA . LYS A 1 216 ? 13.504 -1.204 22.791 1.00 94.81 216 LYS A CA 1
ATOM 1631 C C . LYS A 1 216 ? 13.533 -0.477 21.433 1.00 94.81 216 LYS A C 1
ATOM 1633 O O . LYS A 1 216 ? 13.429 0.747 21.369 1.00 94.81 216 LYS A O 1
ATOM 1638 N N . ASP A 1 217 ? 13.719 -1.232 20.351 1.00 93.31 217 ASP A N 1
ATOM 1639 C CA . ASP A 1 217 ? 13.866 -0.719 18.993 1.00 93.31 217 ASP A CA 1
ATOM 1640 C C . ASP A 1 217 ? 12.492 -0.664 18.310 1.00 93.31 217 ASP A C 1
ATOM 1642 O O . ASP A 1 217 ? 12.186 0.338 17.663 1.00 93.31 217 ASP A O 1
ATOM 1646 N N . LEU A 1 218 ? 11.625 -1.660 18.539 1.00 95.62 218 LEU A N 1
ATOM 1647 C CA . LEU A 1 218 ? 10.213 -1.663 18.147 1.00 95.62 218 LEU A CA 1
ATOM 1648 C C . LEU A 1 218 ? 9.386 -2.640 19.015 1.00 95.62 218 LEU A C 1
ATOM 1650 O O . LEU A 1 218 ? 9.469 -3.856 18.839 1.00 95.62 218 LEU A O 1
ATOM 1654 N N . ASP A 1 219 ? 8.552 -2.126 19.923 1.00 96.50 219 ASP A N 1
ATOM 1655 C CA . ASP A 1 219 ? 7.607 -2.948 20.691 1.00 96.50 219 ASP A CA 1
ATOM 1656 C C . ASP A 1 219 ? 6.330 -3.199 19.878 1.00 96.50 219 ASP A C 1
ATOM 1658 O O . ASP A 1 219 ? 5.410 -2.380 19.841 1.00 96.50 219 ASP A O 1
ATOM 1662 N N . VAL A 1 220 ? 6.282 -4.359 19.221 1.00 96.31 220 VAL A N 1
ATOM 1663 C CA . VAL A 1 220 ? 5.148 -4.778 18.387 1.00 96.31 220 VAL A CA 1
ATOM 1664 C C . VAL A 1 220 ? 3.843 -4.862 19.188 1.00 96.31 220 VAL A C 1
ATOM 1666 O O . VAL A 1 220 ? 2.794 -4.519 18.650 1.00 96.31 220 VAL A O 1
ATOM 1669 N N . LYS A 1 221 ? 3.876 -5.254 20.472 1.00 96.50 221 LYS A N 1
ATOM 1670 C CA . LYS A 1 221 ? 2.655 -5.330 21.289 1.00 96.50 221 LYS A CA 1
ATOM 1671 C C . LYS A 1 221 ? 2.154 -3.940 21.659 1.00 96.50 221 LYS A C 1
ATOM 1673 O O . LYS A 1 221 ? 0.971 -3.662 21.488 1.00 96.50 221 LYS A O 1
ATOM 1678 N N . ALA A 1 222 ? 3.044 -3.060 22.116 1.00 96.12 222 ALA A N 1
ATOM 1679 C CA . ALA A 1 222 ? 2.673 -1.691 22.464 1.00 96.12 222 ALA A CA 1
ATOM 1680 C C . ALA A 1 222 ? 2.112 -0.928 21.253 1.00 96.12 222 ALA A C 1
ATOM 1682 O O . ALA A 1 222 ? 1.130 -0.212 21.396 1.00 96.12 222 ALA A O 1
ATOM 1683 N N . ILE A 1 223 ? 2.665 -1.138 20.051 1.00 96.50 223 ILE A N 1
ATOM 1684 C CA . ILE A 1 223 ? 2.149 -0.546 18.802 1.00 96.50 223 ILE A CA 1
ATOM 1685 C C . ILE A 1 223 ? 0.739 -1.055 18.467 1.00 96.50 223 ILE A C 1
ATOM 1687 O O . ILE A 1 223 ? -0.085 -0.287 17.977 1.00 96.50 223 ILE A O 1
ATOM 1691 N N . VAL A 1 224 ? 0.437 -2.324 18.748 1.00 97.19 224 VAL A N 1
ATOM 1692 C CA . VAL A 1 224 ? -0.902 -2.902 18.552 1.00 97.19 224 VAL A CA 1
ATOM 1693 C C . VAL A 1 224 ? -1.915 -2.348 19.563 1.00 97.19 224 VAL A C 1
ATOM 1695 O O . VAL A 1 224 ? -3.035 -2.021 19.176 1.00 97.19 224 VAL A O 1
ATOM 1698 N N . VAL A 1 225 ? -1.523 -2.160 20.828 1.00 96.50 225 VAL A N 1
ATOM 1699 C CA . VAL A 1 225 ? -2.379 -1.531 21.855 1.00 96.50 225 VAL A CA 1
ATOM 1700 C C . VAL A 1 225 ? -2.596 -0.035 21.576 1.00 96.50 225 VAL A C 1
ATOM 1702 O O . VAL A 1 225 ? -3.727 0.442 21.644 1.00 96.50 225 VAL A O 1
ATOM 1705 N N . ASP A 1 226 ? -1.546 0.701 21.200 1.00 94.06 226 ASP A N 1
ATOM 1706 C CA . ASP A 1 226 ? -1.618 2.124 20.833 1.00 94.06 226 ASP A CA 1
ATOM 1707 C C . ASP A 1 226 ? -2.441 2.339 19.553 1.00 94.06 226 ASP A C 1
ATOM 1709 O O . ASP A 1 226 ? -3.264 3.252 19.476 1.00 94.06 226 ASP A O 1
ATOM 1713 N N . GLY A 1 227 ? -2.280 1.444 18.574 1.00 94.25 227 GLY A N 1
ATOM 1714 C CA . GLY A 1 227 ? -3.083 1.407 17.357 1.00 94.25 227 GLY A CA 1
ATOM 1715 C C . GLY A 1 227 ? -4.562 1.143 17.630 1.00 94.25 227 GLY A C 1
ATOM 1716 O O . GLY A 1 227 ? -5.408 1.764 16.990 1.00 94.25 227 GLY A O 1
ATOM 1717 N N . TYR A 1 228 ? -4.883 0.278 18.598 1.00 94.50 228 TYR A N 1
ATOM 1718 C CA . TYR A 1 228 ? -6.260 0.051 19.033 1.00 94.50 228 TYR A CA 1
ATOM 1719 C C . TYR A 1 228 ? -6.824 1.321 19.675 1.00 94.50 228 TYR A C 1
ATOM 1721 O O . TYR A 1 228 ? -7.836 1.838 19.199 1.00 94.50 228 TYR A O 1
ATOM 1729 N N . ALA A 1 229 ? -6.135 1.858 20.689 1.00 92.69 229 ALA A N 1
ATOM 1730 C CA . ALA A 1 229 ? -6.566 3.037 21.434 1.00 92.69 229 ALA A CA 1
ATOM 1731 C C . ALA A 1 229 ? -6.828 4.240 20.512 1.00 92.69 229 ALA A C 1
ATOM 1733 O O . ALA A 1 229 ? -7.880 4.874 20.602 1.00 92.69 229 ALA A O 1
ATOM 1734 N N . LYS A 1 230 ? -5.911 4.506 19.573 1.00 91.62 230 LYS A N 1
ATOM 1735 C CA . LYS A 1 230 ? -5.952 5.660 18.661 1.00 91.62 230 LYS A CA 1
ATOM 1736 C C . LYS A 1 230 ? -6.670 5.413 17.332 1.00 91.62 230 LYS A C 1
ATOM 1738 O O . LYS A 1 230 ? -6.557 6.246 16.444 1.00 91.62 230 LYS A O 1
ATOM 1743 N N . GLY A 1 231 ? -7.340 4.279 17.117 1.00 91.19 231 GLY A N 1
ATOM 1744 C CA . GLY A 1 231 ? -8.020 4.014 15.838 1.00 91.19 231 GLY A CA 1
ATOM 1745 C C . GLY A 1 231 ? -7.081 4.027 14.615 1.00 91.19 231 GLY A C 1
ATOM 1746 O O . GLY A 1 231 ? -7.332 4.732 13.636 1.00 91.19 231 GLY A O 1
ATOM 1747 N N . LYS A 1 232 ? -5.951 3.313 14.691 1.00 93.81 232 LYS A N 1
ATOM 1748 C CA . LYS A 1 232 ? -4.957 3.159 13.607 1.00 93.81 232 LYS A CA 1
ATOM 1749 C C . LYS A 1 232 ? -4.796 1.701 13.140 1.00 93.81 232 LYS A C 1
ATOM 1751 O O . LYS A 1 232 ? -3.834 1.378 12.439 1.00 93.81 232 LYS A O 1
ATOM 1756 N N . MET A 1 233 ? -5.706 0.796 13.496 1.00 94.56 233 MET A N 1
ATOM 1757 C CA . MET A 1 233 ? -5.599 -0.645 13.215 1.00 94.56 233 MET A CA 1
ATOM 1758 C C . MET A 1 233 ? -5.626 -0.976 11.721 1.00 94.56 233 MET A C 1
ATOM 1760 O O . MET A 1 233 ? -4.945 -1.908 11.293 1.00 94.56 233 MET A O 1
ATOM 1764 N N . ILE A 1 234 ? -6.292 -0.153 10.908 1.00 92.25 234 ILE A N 1
ATOM 1765 C CA . ILE A 1 234 ? -6.260 -0.186 9.438 1.00 92.25 234 ILE A CA 1
ATOM 1766 C C . ILE A 1 234 ? -4.867 0.058 8.827 1.00 92.25 234 ILE A C 1
ATOM 1768 O O . ILE A 1 234 ? -4.665 -0.164 7.632 1.00 92.25 234 ILE A O 1
ATOM 1772 N N . ALA A 1 235 ? -3.899 0.485 9.638 1.00 95.25 235 ALA A N 1
ATOM 1773 C CA . ALA A 1 235 ? -2.484 0.560 9.297 1.00 95.25 235 ALA A CA 1
ATOM 1774 C C . ALA A 1 235 ? -1.645 -0.459 10.084 1.00 95.25 235 ALA A C 1
ATOM 1776 O O . ALA A 1 235 ? -0.779 -1.125 9.516 1.00 95.25 235 ALA A O 1
ATOM 1777 N N . VAL A 1 236 ? -1.922 -0.600 11.385 1.00 97.44 236 VAL A N 1
ATOM 1778 C CA . VAL A 1 236 ? -1.131 -1.431 12.300 1.00 97.44 236 VAL A CA 1
ATOM 1779 C C . VAL A 1 236 ? -1.305 -2.930 12.040 1.00 97.44 236 VAL A C 1
ATOM 1781 O O . VAL A 1 236 ? -0.301 -3.636 12.040 1.00 97.44 236 VAL A O 1
ATOM 1784 N N . ILE A 1 237 ? -2.512 -3.435 11.756 1.00 97.44 237 ILE A N 1
ATOM 1785 C CA . ILE A 1 237 ? -2.705 -4.874 11.488 1.00 97.44 237 ILE A CA 1
ATOM 1786 C C . ILE A 1 237 ? -1.956 -5.307 10.207 1.00 97.44 237 ILE A C 1
ATOM 1788 O O . ILE A 1 237 ? -1.132 -6.218 10.316 1.00 97.44 237 ILE A O 1
ATOM 1792 N N . PRO A 1 238 ? -2.112 -4.651 9.031 1.00 97.38 238 PRO A N 1
ATOM 1793 C CA . PRO A 1 238 ? -1.337 -5.008 7.835 1.00 97.38 238 PRO A CA 1
ATOM 1794 C C . PRO A 1 238 ? 0.182 -4.848 8.011 1.00 97.38 238 PRO A C 1
ATOM 1796 O O . PRO A 1 238 ? 0.959 -5.614 7.441 1.00 97.38 238 PRO A O 1
ATOM 1799 N N . PHE A 1 239 ? 0.623 -3.870 8.812 1.00 98.19 239 PHE A N 1
ATOM 1800 C CA . PHE A 1 239 ? 2.034 -3.705 9.163 1.00 98.19 239 PHE A CA 1
ATOM 1801 C C . PHE A 1 239 ? 2.564 -4.891 9.979 1.00 98.19 239 PHE A C 1
ATOM 1803 O O . PHE A 1 239 ? 3.571 -5.492 9.606 1.00 98.19 239 PHE A O 1
ATOM 1810 N N . VAL A 1 240 ? 1.881 -5.251 11.070 1.00 98.19 240 VAL A N 1
ATOM 1811 C CA . VAL A 1 240 ? 2.289 -6.355 11.950 1.00 98.19 240 VAL A CA 1
ATOM 1812 C C . VAL A 1 240 ? 2.222 -7.689 11.217 1.00 98.19 240 VAL A C 1
ATOM 1814 O O . VAL A 1 240 ? 3.165 -8.468 11.328 1.00 98.19 240 VAL A O 1
ATOM 1817 N N . HIS A 1 241 ? 1.194 -7.916 10.393 1.00 97.94 241 HIS A N 1
ATOM 1818 C CA . HIS A 1 241 ? 1.145 -9.066 9.493 1.00 97.94 241 HIS A CA 1
ATOM 1819 C C . HIS A 1 241 ? 2.413 -9.135 8.632 1.00 97.94 241 HIS A C 1
ATOM 1821 O O . HIS A 1 241 ? 3.122 -10.137 8.684 1.00 97.94 241 HIS A O 1
ATOM 1827 N N . LYS A 1 242 ? 2.775 -8.073 7.904 1.00 97.56 242 LYS A N 1
ATOM 1828 C CA . LYS A 1 242 ? 3.951 -8.122 7.021 1.00 97.56 242 LYS A CA 1
ATOM 1829 C C . LYS A 1 242 ? 5.305 -8.121 7.734 1.00 97.56 242 LYS A C 1
ATOM 1831 O O . LYS A 1 242 ? 6.269 -8.607 7.156 1.00 97.56 242 LYS A O 1
ATOM 1836 N N . VAL A 1 243 ? 5.389 -7.735 9.009 1.00 97.69 243 VAL A N 1
ATOM 1837 C CA . VAL A 1 243 ? 6.560 -8.064 9.848 1.00 97.69 243 VAL A CA 1
ATOM 1838 C C . VAL A 1 243 ? 6.600 -9.563 10.192 1.00 97.69 243 VAL A C 1
ATOM 1840 O O . VAL A 1 243 ? 7.663 -10.179 10.106 1.00 97.69 243 VAL A O 1
ATOM 1843 N N . LEU A 1 244 ? 5.466 -10.158 10.577 1.00 97.62 244 LEU A N 1
ATOM 1844 C CA . LEU A 1 244 ? 5.378 -11.544 11.062 1.00 97.62 244 LEU A CA 1
ATOM 1845 C C . LEU A 1 244 ? 5.314 -12.610 9.954 1.00 97.62 244 LEU A C 1
ATOM 1847 O O . LEU A 1 244 ? 5.654 -13.759 10.218 1.00 97.62 244 LEU A O 1
ATOM 1851 N N . GLU A 1 245 ? 4.990 -12.245 8.713 1.00 95.44 245 GLU A N 1
ATOM 1852 C CA . GLU A 1 245 ? 5.124 -13.092 7.513 1.00 95.44 245 GLU A CA 1
ATOM 1853 C C . GLU A 1 245 ? 6.525 -13.733 7.430 1.00 95.44 245 GLU A C 1
ATOM 1855 O O . GLU A 1 245 ? 6.676 -14.909 7.101 1.00 95.44 245 GLU A O 1
ATOM 1860 N N . ALA A 1 246 ? 7.565 -13.001 7.845 1.00 95.75 246 ALA A N 1
ATOM 1861 C CA . ALA A 1 246 ? 8.944 -13.481 7.901 1.00 95.75 246 ALA A CA 1
ATOM 1862 C C . ALA A 1 246 ? 9.205 -14.596 8.941 1.00 95.75 246 ALA A C 1
ATOM 1864 O O . ALA A 1 246 ? 10.259 -15.239 8.892 1.00 95.75 246 ALA A O 1
ATOM 1865 N N . CYS A 1 247 ? 8.279 -14.857 9.873 1.00 96.50 247 CYS A N 1
ATOM 1866 C CA . CYS A 1 247 ? 8.374 -15.978 10.813 1.00 96.50 247 CYS A CA 1
ATOM 1867 C C . CYS A 1 247 ? 8.259 -17.339 10.109 1.00 96.50 247 CYS A C 1
ATOM 1869 O O . CYS A 1 247 ? 8.855 -18.296 10.594 1.00 96.50 247 CYS A O 1
ATOM 1871 N N . THR A 1 248 ? 7.581 -17.416 8.957 1.00 95.00 248 THR A N 1
ATOM 1872 C CA . THR A 1 248 ? 7.458 -18.636 8.127 1.00 95.00 248 THR A CA 1
ATOM 1873 C C . THR A 1 248 ? 8.818 -19.146 7.632 1.00 95.00 248 THR A C 1
ATOM 1875 O O . THR A 1 248 ? 9.110 -20.339 7.672 1.00 95.00 248 THR A O 1
ATOM 1878 N N . ILE A 1 249 ? 9.691 -18.216 7.230 1.00 93.81 249 ILE A N 1
ATOM 1879 C CA . ILE A 1 249 ? 11.065 -18.463 6.767 1.00 93.81 249 ILE A CA 1
ATOM 1880 C C . ILE A 1 249 ? 12.007 -18.726 7.960 1.00 93.81 249 ILE A C 1
ATOM 1882 O O . ILE A 1 249 ? 13.059 -19.358 7.826 1.00 93.81 249 ILE A O 1
ATOM 1886 N N . SER A 1 250 ? 11.649 -18.226 9.146 1.00 95.50 250 SER A N 1
ATOM 1887 C CA . SER A 1 250 ? 12.495 -18.258 10.334 1.00 95.50 250 SER A CA 1
ATOM 1888 C C . SER A 1 250 ? 12.559 -19.642 10.980 1.00 95.50 250 SER A C 1
ATOM 1890 O O . SER A 1 250 ? 11.547 -20.289 11.244 1.00 95.50 250 SER A O 1
ATOM 1892 N N . LYS A 1 251 ? 13.767 -20.076 11.352 1.00 93.88 251 LYS A N 1
ATOM 1893 C CA . LYS A 1 251 ? 13.955 -21.304 12.139 1.00 93.88 251 LYS A CA 1
ATOM 1894 C C . LYS A 1 251 ? 13.651 -21.084 13.622 1.00 93.88 251 LYS A C 1
ATOM 1896 O O . LYS A 1 251 ? 13.289 -22.042 14.298 1.00 93.88 251 LYS A O 1
ATOM 1901 N N . ILE A 1 252 ? 13.802 -19.847 14.109 1.00 95.75 252 ILE A N 1
ATOM 1902 C CA . ILE A 1 252 ? 13.639 -19.482 15.525 1.00 95.75 252 ILE A CA 1
ATOM 1903 C C . ILE A 1 252 ? 12.248 -18.907 15.822 1.00 95.75 252 ILE A C 1
ATOM 1905 O O . ILE A 1 252 ? 11.680 -19.230 16.863 1.00 95.75 252 ILE A O 1
ATOM 1909 N N . PHE A 1 253 ? 11.699 -18.053 14.950 1.00 95.94 253 PHE A N 1
ATOM 1910 C CA . PHE A 1 253 ? 10.509 -17.245 15.272 1.00 95.94 253 PHE A CA 1
ATOM 1911 C C . PHE A 1 253 ? 9.161 -17.836 14.836 1.00 95.94 253 PHE A C 1
ATOM 1913 O O . PHE A 1 253 ? 8.130 -17.235 15.116 1.00 95.94 253 PHE A O 1
ATOM 1920 N N . LYS A 1 254 ? 9.146 -19.016 14.209 1.00 93.44 254 LYS A N 1
ATOM 1921 C CA . LYS A 1 254 ? 7.921 -19.765 13.883 1.00 93.44 254 LYS A CA 1
ATOM 1922 C C . LYS A 1 254 ? 7.161 -20.260 15.137 1.00 93.44 254 LYS A C 1
ATOM 1924 O O . LYS A 1 254 ? 7.759 -20.333 16.215 1.00 93.44 254 LYS A O 1
ATOM 1929 N N . PRO A 1 255 ? 5.876 -20.651 15.037 1.00 93.81 255 PRO A N 1
ATOM 1930 C CA . PRO A 1 255 ? 5.146 -21.244 16.160 1.00 93.81 255 PRO A CA 1
ATOM 1931 C C . PRO A 1 255 ? 5.849 -22.493 16.740 1.00 93.81 255 PRO A C 1
ATOM 1933 O O . PRO A 1 255 ? 6.462 -23.251 15.980 1.00 93.81 255 PRO A O 1
ATOM 1936 N N . PRO A 1 256 ? 5.779 -22.745 18.065 1.00 94.50 256 PRO A N 1
ATOM 1937 C CA . PRO A 1 256 ? 5.109 -21.959 19.105 1.00 94.50 256 PRO A CA 1
ATOM 1938 C C . PRO A 1 256 ? 6.064 -20.978 19.830 1.00 94.50 256 PRO A C 1
ATOM 1940 O O . PRO A 1 256 ? 6.097 -20.933 21.058 1.00 94.50 256 PRO A O 1
ATOM 1943 N N . ASN A 1 257 ? 6.884 -20.201 19.106 1.00 96.38 257 ASN A N 1
ATOM 1944 C CA . ASN A 1 257 ? 7.798 -19.224 19.718 1.00 96.38 257 ASN A CA 1
ATOM 1945 C C . ASN A 1 257 ? 7.048 -18.235 20.654 1.00 96.38 257 ASN A C 1
ATOM 1947 O O . ASN A 1 257 ? 6.156 -17.535 20.173 1.00 96.38 257 ASN A O 1
ATOM 1951 N N . PRO A 1 258 ? 7.417 -18.095 21.947 1.00 96.19 258 PRO A N 1
ATOM 1952 C CA . PRO A 1 258 ? 6.652 -17.287 22.908 1.00 96.19 258 PRO A CA 1
ATOM 1953 C C . PRO A 1 258 ? 6.492 -15.800 22.558 1.00 96.19 258 PRO A C 1
ATOM 1955 O O . PRO A 1 258 ? 5.491 -15.191 22.933 1.00 96.19 258 PRO A O 1
ATOM 1958 N N . TRP A 1 259 ? 7.445 -15.203 21.832 1.00 95.94 259 TRP A N 1
ATOM 1959 C CA . TRP A 1 259 ? 7.332 -13.818 21.364 1.00 95.94 259 TRP A CA 1
ATOM 1960 C C . TRP A 1 259 ? 6.271 -13.696 20.263 1.00 95.94 259 TRP A C 1
ATOM 1962 O O . TRP A 1 259 ? 5.412 -12.820 20.354 1.00 95.94 259 TRP A O 1
ATOM 1972 N N . LEU A 1 260 ? 6.266 -14.619 19.291 1.00 96.81 260 LEU A N 1
ATOM 1973 C CA . LEU A 1 260 ? 5.233 -14.687 18.252 1.00 96.81 260 LEU A CA 1
ATOM 1974 C C . LEU A 1 260 ? 3.861 -15.003 18.863 1.00 96.81 260 LEU A C 1
ATOM 1976 O O . LEU A 1 260 ? 2.920 -14.240 18.662 1.00 96.81 260 LEU A O 1
ATOM 1980 N N . MET A 1 261 ? 3.749 -16.084 19.642 1.00 96.94 261 MET A N 1
ATOM 1981 C CA . MET A 1 261 ? 2.478 -16.504 20.251 1.00 96.94 261 MET A CA 1
ATOM 1982 C C . MET A 1 261 ? 1.888 -15.398 21.133 1.00 96.94 261 MET A C 1
ATOM 1984 O O . MET A 1 261 ? 0.686 -15.156 21.100 1.00 96.94 261 MET A O 1
ATOM 1988 N N . GLY A 1 262 ? 2.733 -14.653 21.851 1.00 96.62 262 GLY A N 1
ATOM 1989 C CA . GLY A 1 262 ? 2.308 -13.505 22.645 1.00 96.62 262 GLY A CA 1
ATOM 1990 C C . GLY A 1 262 ? 1.803 -12.302 21.835 1.00 96.62 262 GLY A C 1
ATOM 1991 O O . GLY A 1 262 ? 1.155 -11.441 22.428 1.00 96.62 262 GLY A O 1
ATOM 1992 N N . ILE A 1 263 ? 2.101 -12.202 20.536 1.00 97.25 263 ILE A N 1
ATOM 1993 C CA . ILE A 1 263 ? 1.506 -11.208 19.624 1.00 97.25 263 ILE A CA 1
ATOM 1994 C C . ILE A 1 263 ? 0.238 -11.787 18.978 1.00 97.25 263 ILE A C 1
ATOM 1996 O O . ILE A 1 263 ? -0.765 -11.085 18.879 1.00 97.25 263 ILE A O 1
ATOM 2000 N N . LEU A 1 264 ? 0.237 -13.074 18.613 1.00 97.62 264 LEU A N 1
ATOM 2001 C CA . LEU A 1 264 ? -0.946 -13.758 18.079 1.00 97.62 264 LEU A CA 1
ATOM 2002 C C . LEU A 1 264 ? -2.109 -13.788 19.084 1.00 97.62 264 LEU A C 1
ATOM 2004 O O . LEU A 1 264 ? -3.241 -13.551 18.682 1.00 97.62 264 LEU A O 1
ATOM 2008 N N . ALA A 1 265 ? -1.845 -13.974 20.381 1.00 97.56 265 ALA A N 1
ATOM 2009 C CA . ALA A 1 265 ? -2.854 -13.875 21.443 1.00 97.56 265 ALA A CA 1
ATOM 2010 C C . ALA A 1 265 ? -3.532 -12.490 21.501 1.00 97.56 265 ALA A C 1
ATOM 2012 O O . ALA A 1 265 ? -4.743 -12.393 21.691 1.00 97.56 265 ALA A O 1
ATOM 2013 N N . LEU A 1 266 ? -2.770 -11.418 21.257 1.00 97.56 266 LEU A N 1
ATOM 2014 C CA . LEU A 1 266 ? -3.287 -10.047 21.189 1.00 97.56 266 LEU A CA 1
ATOM 2015 C C . LEU A 1 266 ? -4.085 -9.802 19.900 1.00 97.56 266 LEU A C 1
ATOM 2017 O O . LEU A 1 266 ? -5.120 -9.144 19.927 1.00 97.56 266 LEU A O 1
ATOM 2021 N N . LEU A 1 267 ? -3.668 -10.382 18.773 1.00 97.06 267 LEU A N 1
ATOM 2022 C CA . LEU A 1 267 ? -4.460 -10.343 17.540 1.00 97.06 267 LEU A CA 1
ATOM 2023 C C . LEU A 1 267 ? -5.732 -11.211 17.634 1.00 97.06 267 LEU A C 1
ATOM 2025 O O . LEU A 1 267 ? -6.744 -10.844 17.048 1.00 97.06 267 LEU A O 1
ATOM 2029 N N . SER A 1 268 ? -5.719 -12.293 18.419 1.00 96.50 268 SER A N 1
ATOM 2030 C CA . SER A 1 268 ? -6.901 -13.101 18.767 1.00 96.50 268 SER A CA 1
ATOM 2031 C C . SER A 1 268 ? -7.882 -12.301 19.642 1.00 96.50 268 SER A C 1
ATOM 2033 O O . SER A 1 268 ? -9.070 -12.227 19.327 1.00 96.50 268 SER A O 1
ATOM 2035 N N . GLU A 1 269 ? -7.381 -11.579 20.656 1.00 96.31 269 GLU A N 1
ATOM 2036 C CA . GLU A 1 269 ? -8.161 -10.627 21.470 1.00 96.31 269 GLU A CA 1
ATOM 2037 C C . GLU A 1 269 ? -8.816 -9.533 20.605 1.00 96.31 269 GLU A C 1
ATOM 2039 O O . GLU A 1 269 ? -10.005 -9.255 20.749 1.00 96.31 269 GLU A O 1
ATOM 2044 N N . ILE A 1 270 ? -8.078 -8.969 19.641 1.00 95.00 270 ILE A N 1
ATOM 2045 C CA . ILE A 1 270 ? -8.602 -7.987 18.675 1.00 95.00 270 ILE A CA 1
ATOM 2046 C C . ILE A 1 270 ? -9.650 -8.608 17.746 1.00 95.00 270 ILE A C 1
ATOM 2048 O O . ILE A 1 270 ? -10.702 -8.013 17.519 1.00 95.00 270 ILE A O 1
ATOM 2052 N N . TYR A 1 271 ? -9.390 -9.800 17.209 1.00 95.25 271 TYR A N 1
ATOM 2053 C CA . TYR A 1 271 ? -10.318 -10.509 16.330 1.00 95.25 271 TYR A CA 1
ATOM 2054 C C . TYR A 1 271 ? -11.645 -10.831 17.037 1.00 95.25 271 TYR A C 1
ATOM 2056 O O . TYR A 1 271 ? -12.706 -10.757 16.411 1.00 95.25 271 TYR A O 1
ATOM 2064 N N . ALA A 1 272 ? -11.610 -11.121 18.339 1.00 93.38 272 ALA A N 1
ATOM 2065 C CA . ALA A 1 272 ? -12.796 -11.358 19.158 1.00 93.38 272 ALA A CA 1
ATOM 2066 C C . ALA A 1 272 ? -13.663 -10.101 19.384 1.00 93.38 272 ALA A C 1
ATOM 2068 O O . ALA A 1 272 ? -14.824 -10.235 19.766 1.00 93.38 272 ALA A O 1
ATOM 2069 N N . LEU A 1 273 ? -13.157 -8.888 19.117 1.00 91.12 273 LEU A N 1
ATOM 2070 C CA . LEU A 1 273 ? -13.917 -7.654 19.332 1.00 91.12 273 LEU A CA 1
ATOM 2071 C C . LEU A 1 273 ? -15.149 -7.549 18.423 1.00 91.12 273 LEU A C 1
ATOM 2073 O O . LEU A 1 273 ? -15.093 -7.758 17.201 1.00 91.12 273 LEU A O 1
ATOM 2077 N N . ASP A 1 274 ? -16.254 -7.111 19.023 1.00 85.31 274 ASP A N 1
ATOM 2078 C CA . ASP A 1 274 ? -17.447 -6.678 18.306 1.00 85.31 274 ASP A CA 1
ATOM 2079 C C . ASP A 1 274 ? -17.144 -5.510 17.364 1.00 85.31 274 ASP A C 1
ATOM 2081 O O . ASP A 1 274 ? -16.362 -4.606 17.673 1.00 85.31 274 ASP A O 1
ATOM 2085 N N . LYS A 1 275 ? -17.836 -5.499 16.218 1.00 85.44 275 LYS A N 1
ATOM 2086 C CA . LYS A 1 275 ? -17.883 -4.377 15.258 1.00 85.44 275 LYS A CA 1
ATOM 2087 C C . LYS A 1 275 ? -16.535 -3.970 14.644 1.00 85.44 275 LYS A C 1
ATOM 2089 O O . LYS A 1 275 ? -16.500 -3.015 13.873 1.00 85.44 275 LYS A O 1
ATOM 2094 N N . LEU A 1 276 ? -15.438 -4.684 14.913 1.00 91.00 276 LEU A N 1
ATOM 2095 C CA . LEU A 1 276 ? -14.190 -4.544 14.156 1.00 91.00 276 LEU A CA 1
ATOM 2096 C C . LEU A 1 276 ? -14.468 -4.882 12.682 1.00 91.00 276 LEU A C 1
ATOM 2098 O O . LEU A 1 276 ? -15.075 -5.917 12.391 1.00 91.00 276 LEU A O 1
ATOM 2102 N N . LYS A 1 277 ? -14.056 -4.012 11.752 1.00 89.00 277 LYS A N 1
ATOM 2103 C CA . LYS A 1 277 ? -14.383 -4.168 10.326 1.00 89.00 277 LYS A CA 1
ATOM 2104 C C . LYS A 1 277 ? -13.821 -5.467 9.744 1.00 89.00 277 LYS A C 1
ATOM 2106 O O . LYS A 1 277 ? -12.695 -5.865 10.036 1.00 89.00 277 LYS A O 1
ATOM 2111 N N . LEU A 1 278 ? -14.595 -6.090 8.851 1.00 88.19 278 LEU A N 1
ATOM 2112 C CA . LEU A 1 278 ? -14.279 -7.400 8.267 1.00 88.19 278 LEU A CA 1
ATOM 2113 C C . LEU A 1 278 ? -12.914 -7.443 7.567 1.00 88.19 278 LEU A C 1
ATOM 2115 O O . LEU A 1 278 ? -12.212 -8.435 7.692 1.00 88.19 278 LEU A O 1
ATOM 2119 N N . ASN A 1 279 ? -12.482 -6.361 6.909 1.00 88.38 279 ASN A N 1
ATOM 2120 C CA . ASN A 1 279 ? -11.158 -6.307 6.280 1.00 88.38 279 ASN A CA 1
ATOM 2121 C C . ASN A 1 279 ? -10.001 -6.442 7.289 1.00 88.38 279 ASN A C 1
ATOM 2123 O O . ASN A 1 279 ? -8.928 -6.894 6.913 1.00 88.38 279 ASN A O 1
ATOM 2127 N N . LEU A 1 280 ? -10.209 -6.065 8.555 1.00 94.12 280 LEU A N 1
ATOM 2128 C CA . LEU A 1 280 ? -9.222 -6.232 9.624 1.00 94.12 280 LEU A CA 1
ATOM 2129 C C . LEU A 1 280 ? -9.266 -7.648 10.210 1.00 94.12 280 LEU A C 1
ATOM 2131 O O . LEU A 1 280 ? -8.219 -8.194 10.545 1.00 94.12 280 LEU A O 1
ATOM 2135 N N . LYS A 1 281 ? -10.453 -8.269 10.268 1.00 94.38 281 LYS A N 1
ATOM 2136 C CA . LYS A 1 281 ? -10.604 -9.683 10.648 1.00 94.38 281 LYS A CA 1
ATOM 2137 C C . LYS A 1 281 ? -9.964 -10.614 9.613 1.00 94.38 281 LYS A C 1
ATOM 2139 O O . LYS A 1 281 ? -9.122 -11.422 9.990 1.00 94.38 281 LYS A O 1
ATOM 2144 N N . PHE A 1 282 ? -10.229 -10.402 8.321 1.00 95.69 282 PHE A N 1
ATOM 2145 C CA . PHE A 1 282 ? -9.600 -11.155 7.229 1.00 95.69 282 PHE A CA 1
ATOM 2146 C C . PHE A 1 282 ? -8.069 -11.002 7.182 1.00 95.69 282 PHE A C 1
ATOM 2148 O O . PHE A 1 282 ? -7.375 -11.966 6.875 1.00 95.69 282 PHE A O 1
ATOM 2155 N N . GLU A 1 283 ? -7.514 -9.829 7.510 1.00 95.62 283 GLU A N 1
ATOM 2156 C CA . GLU A 1 283 ? -6.054 -9.637 7.572 1.00 95.62 283 GLU A CA 1
ATOM 2157 C C . GLU A 1 283 ? -5.419 -10.437 8.733 1.00 95.62 283 GLU A C 1
ATOM 2159 O O . GLU A 1 283 ? -4.319 -10.970 8.584 1.00 95.62 283 GLU A O 1
ATOM 2164 N N . ILE A 1 284 ? -6.126 -10.586 9.865 1.00 96.62 284 ILE A N 1
ATOM 2165 C CA . ILE A 1 284 ? -5.707 -11.451 10.983 1.00 96.62 284 ILE A CA 1
ATOM 2166 C C . ILE A 1 284 ? -5.852 -12.935 10.606 1.00 96.62 284 ILE A C 1
ATOM 2168 O O . ILE A 1 284 ? -4.915 -13.702 10.812 1.00 96.62 284 ILE A O 1
ATOM 2172 N N . GLU A 1 285 ? -6.975 -13.344 10.008 1.00 95.88 285 GLU A N 1
ATOM 2173 C CA . GLU A 1 285 ? -7.173 -14.712 9.497 1.00 95.88 285 GLU A CA 1
ATOM 2174 C C . GLU A 1 285 ? -6.077 -15.115 8.500 1.00 95.88 285 GLU A C 1
ATOM 2176 O O . GLU A 1 285 ? -5.555 -16.228 8.573 1.00 95.88 285 GLU A O 1
ATOM 2181 N N . MET A 1 286 ? -5.691 -14.200 7.604 1.00 95.56 286 MET A N 1
ATOM 2182 C CA . MET A 1 286 ? -4.621 -14.406 6.628 1.00 95.56 286 MET A CA 1
ATOM 2183 C C . MET A 1 286 ? -3.260 -14.604 7.310 1.00 95.56 286 MET A C 1
ATOM 2185 O O . MET A 1 286 ? -2.593 -15.588 7.015 1.00 95.56 286 MET A O 1
ATOM 2189 N N . LEU A 1 287 ? -2.890 -13.766 8.289 1.00 96.62 287 LEU A N 1
ATOM 2190 C CA . LEU A 1 287 ? -1.664 -13.959 9.079 1.00 96.62 287 LEU A CA 1
ATOM 2191 C C . LEU A 1 287 ? -1.635 -15.315 9.806 1.00 96.62 287 LEU A C 1
ATOM 2193 O O . LEU A 1 287 ? -0.599 -15.976 9.834 1.00 96.62 287 LEU A O 1
ATOM 2197 N N . PHE A 1 288 ? -2.745 -15.728 10.423 1.00 96.94 288 PHE A N 1
ATOM 2198 C CA . PHE A 1 288 ? -2.816 -17.018 11.118 1.00 96.94 288 PHE A CA 1
ATOM 2199 C C . PHE A 1 288 ? -2.658 -18.187 10.139 1.00 96.94 288 PHE A C 1
ATOM 2201 O O . PHE A 1 288 ? -1.868 -19.096 10.393 1.00 96.94 288 PHE A O 1
ATOM 2208 N N . LYS A 1 289 ? -3.344 -18.120 8.993 1.00 95.94 289 LYS A N 1
ATOM 2209 C CA . LYS A 1 289 ? -3.249 -19.107 7.915 1.00 95.94 289 LYS A CA 1
ATOM 2210 C C . LYS A 1 289 ? -1.834 -19.203 7.339 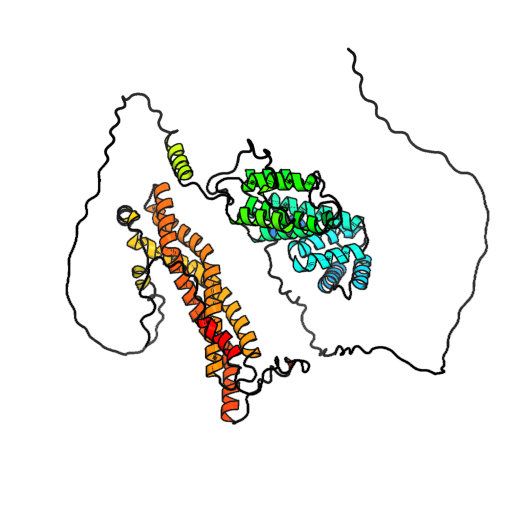1.00 95.94 289 LYS A C 1
ATOM 2212 O O . LYS A 1 289 ? -1.344 -20.312 7.155 1.00 95.94 289 LYS A O 1
ATOM 2217 N N . ASP A 1 290 ? -1.176 -18.073 7.091 1.00 94.12 290 ASP A N 1
ATOM 2218 C CA . ASP A 1 290 ? 0.191 -18.026 6.556 1.00 94.12 290 ASP A CA 1
ATOM 2219 C C . ASP A 1 290 ? 1.224 -18.592 7.557 1.00 94.12 290 ASP A C 1
ATOM 2221 O O . ASP A 1 290 ? 2.323 -18.969 7.161 1.00 94.12 290 ASP A O 1
ATOM 2225 N N . LEU A 1 291 ? 0.868 -18.706 8.845 1.00 94.88 291 LEU A N 1
ATOM 2226 C CA . LEU A 1 291 ? 1.660 -19.340 9.910 1.00 94.88 291 LEU A CA 1
ATOM 2227 C C . LEU A 1 291 ? 1.239 -20.794 10.228 1.00 94.88 291 LEU A C 1
ATOM 2229 O O . LEU A 1 291 ? 1.680 -21.329 11.247 1.00 94.88 291 LEU A O 1
ATOM 2233 N N . ASP A 1 292 ? 0.404 -21.422 9.390 1.00 94.69 292 ASP A N 1
ATOM 2234 C CA . ASP A 1 292 ? -0.179 -22.764 9.586 1.00 94.69 292 ASP A CA 1
ATOM 2235 C C . ASP A 1 292 ? -0.990 -22.922 10.900 1.00 94.69 292 ASP A C 1
ATOM 2237 O O . ASP A 1 292 ? -1.053 -24.004 11.491 1.00 94.69 292 ASP A O 1
ATOM 2241 N N . LEU A 1 293 ? -1.640 -21.847 11.369 1.00 94.00 293 LEU A N 1
ATOM 2242 C CA . LEU A 1 293 ? -2.449 -21.815 12.596 1.00 94.00 293 LEU A CA 1
ATOM 2243 C C . LEU A 1 293 ? -3.927 -21.489 12.335 1.00 94.00 293 LEU A C 1
ATOM 2245 O O . LEU A 1 293 ? -4.291 -20.809 11.377 1.00 94.00 293 LEU A O 1
ATOM 2249 N N . GLN A 1 294 ? -4.795 -21.914 13.256 1.00 90.88 294 GLN A N 1
ATOM 2250 C CA . GLN A 1 294 ? -6.191 -21.470 13.331 1.00 90.88 294 GLN A CA 1
ATOM 2251 C C . GLN A 1 294 ? -6.372 -20.508 14.512 1.00 90.88 294 GLN A C 1
ATOM 2253 O O . GLN A 1 294 ? -5.813 -20.740 15.581 1.00 90.88 294 GLN A O 1
ATOM 2258 N N . ILE A 1 295 ? -7.199 -19.464 14.368 1.00 90.50 295 ILE A N 1
ATOM 2259 C CA . ILE A 1 295 ? -7.443 -18.486 15.453 1.00 90.50 295 ILE A CA 1
ATOM 2260 C C . ILE A 1 295 ? -7.955 -19.180 16.728 1.00 90.50 295 ILE A C 1
ATOM 2262 O O . ILE A 1 295 ? -7.482 -18.893 17.822 1.00 90.50 295 ILE A O 1
ATOM 2266 N N . ALA A 1 296 ? -8.833 -20.178 16.584 1.00 88.75 296 ALA A N 1
ATOM 2267 C CA . ALA A 1 296 ? -9.378 -20.964 17.696 1.00 88.75 296 ALA A CA 1
ATOM 2268 C C . ALA A 1 296 ? -8.355 -21.860 18.437 1.00 88.75 296 ALA A C 1
ATOM 2270 O O . ALA A 1 296 ? -8.720 -22.505 19.415 1.00 88.75 296 ALA A O 1
ATOM 2271 N N . GLN A 1 297 ? -7.097 -21.929 17.982 1.00 88.00 297 GLN A N 1
ATOM 2272 C CA . GLN A 1 297 ? -6.001 -22.641 18.659 1.00 88.00 297 GLN A CA 1
ATOM 2273 C C . GLN A 1 297 ? -5.137 -21.715 19.532 1.00 88.00 297 GLN A C 1
ATOM 2275 O O . GLN A 1 297 ? -4.191 -22.189 20.160 1.00 88.00 297 GLN A O 1
ATOM 2280 N N . VAL A 1 298 ? -5.407 -20.403 19.541 1.00 91.94 298 VAL A N 1
ATOM 2281 C CA . VAL A 1 298 ? -4.611 -19.410 20.272 1.00 91.94 298 VAL A CA 1
ATOM 2282 C C . VAL A 1 298 ? -5.511 -18.613 21.205 1.00 91.94 298 VAL A C 1
ATOM 2284 O O . VAL A 1 298 ? -6.288 -17.759 20.765 1.00 91.94 298 VAL A O 1
ATOM 2287 N N . ASP A 1 299 ? -5.356 -18.881 22.501 1.00 91.12 299 ASP A N 1
ATOM 2288 C CA . ASP A 1 299 ? -6.033 -18.155 23.571 1.00 91.12 299 ASP A CA 1
ATOM 2289 C C . ASP A 1 299 ? -5.829 -16.642 23.414 1.00 91.12 299 ASP A C 1
ATOM 2291 O O . ASP A 1 299 ? -4.707 -16.156 23.227 1.00 91.12 299 ASP A O 1
ATOM 2295 N N . ALA A 1 300 ? -6.928 -15.892 23.481 1.00 93.44 300 ALA A N 1
ATOM 2296 C CA . ALA A 1 300 ? -6.890 -14.439 23.475 1.00 93.44 300 ALA A CA 1
ATOM 2297 C C . ALA A 1 300 ? -6.200 -13.912 24.743 1.00 93.44 300 ALA A C 1
ATOM 2299 O O . ALA A 1 300 ? -6.374 -14.460 25.833 1.00 93.44 300 ALA A O 1
ATOM 2300 N N . SER A 1 301 ? -5.429 -12.830 24.616 1.00 94.25 301 SER A N 1
ATOM 2301 C CA . SER A 1 301 ? -4.919 -12.114 25.787 1.00 94.25 301 SER A CA 1
ATOM 2302 C C . SER A 1 301 ? -6.004 -11.265 26.466 1.00 94.25 301 SER A C 1
ATOM 2304 O O . SER A 1 301 ? -7.151 -11.214 26.029 1.00 94.25 301 SER A O 1
ATOM 2306 N N . GLU A 1 302 ? -5.627 -10.597 27.558 1.00 92.50 302 GLU A N 1
ATOM 2307 C CA . GLU A 1 302 ? -6.452 -9.600 28.257 1.00 92.50 302 GLU A CA 1
ATOM 2308 C C . GLU A 1 302 ? -5.786 -8.204 28.232 1.00 92.50 302 GLU A C 1
ATOM 2310 O O . GLU A 1 302 ? -5.951 -7.402 29.150 1.00 92.50 302 GLU A O 1
ATOM 2315 N N . MET A 1 303 ? -4.957 -7.928 27.219 1.00 91.38 303 MET A N 1
ATOM 2316 C CA . MET A 1 303 ? -4.100 -6.739 27.135 1.00 91.38 303 MET A CA 1
ATOM 2317 C C . MET A 1 303 ? -4.841 -5.463 26.709 1.00 91.38 303 MET A C 1
ATOM 2319 O O . MET A 1 303 ? -4.307 -4.371 26.897 1.00 91.38 303 MET A O 1
ATOM 2323 N N . LEU A 1 304 ? -6.054 -5.573 26.160 1.00 90.81 304 LEU A N 1
ATOM 2324 C CA . LEU A 1 304 ? -6.938 -4.440 25.867 1.00 90.81 304 LEU A CA 1
ATOM 2325 C C . LEU A 1 304 ? -7.906 -4.134 27.022 1.00 90.81 304 LEU A C 1
ATOM 2327 O O . LEU A 1 304 ? -8.636 -3.140 26.972 1.00 90.81 304 LEU A O 1
ATOM 2331 N N . ARG A 1 305 ? -7.936 -4.959 28.079 1.00 87.75 305 ARG A N 1
ATOM 2332 C CA . ARG A 1 305 ? -8.830 -4.759 29.229 1.00 87.75 305 ARG A CA 1
ATOM 2333 C C . ARG A 1 305 ? -8.503 -3.445 29.944 1.00 87.75 305 ARG A C 1
ATOM 2335 O O . ARG A 1 305 ? -7.456 -3.304 30.564 1.00 87.75 305 ARG A O 1
ATOM 2342 N N . GLY A 1 306 ? -9.444 -2.502 29.898 1.00 82.81 306 GLY A N 1
ATOM 2343 C CA . GLY A 1 306 ? -9.288 -1.169 30.491 1.00 82.81 306 GLY A CA 1
ATOM 2344 C C . GLY A 1 306 ? -8.542 -0.160 29.610 1.00 82.81 306 GLY A C 1
ATOM 2345 O O . GLY A 1 306 ? -8.312 0.959 30.055 1.00 82.81 306 GLY A O 1
ATOM 2346 N N . VAL A 1 307 ? -8.192 -0.517 28.369 1.00 88.50 307 VAL A N 1
ATOM 2347 C CA . VAL A 1 307 ? -7.648 0.430 27.387 1.00 88.50 307 VAL A CA 1
ATOM 2348 C C . VAL A 1 307 ? -8.806 1.195 26.746 1.00 88.50 307 VAL A C 1
ATOM 2350 O O . VAL A 1 307 ? -9.632 0.616 26.035 1.00 88.50 307 VAL A O 1
ATOM 2353 N N . GLU A 1 308 ? -8.876 2.503 27.000 1.00 85.00 308 GLU A N 1
ATOM 2354 C CA . GLU A 1 308 ? -9.832 3.385 26.327 1.00 85.00 308 GLU A CA 1
ATOM 2355 C C . GLU A 1 308 ? -9.528 3.501 24.826 1.00 85.00 308 GLU A C 1
ATOM 2357 O O . GLU A 1 308 ? -8.389 3.353 24.380 1.00 85.00 308 GLU A O 1
ATOM 2362 N N . ARG A 1 309 ? -10.574 3.753 24.034 1.00 86.25 309 ARG A N 1
ATOM 2363 C CA . ARG A 1 309 ? -10.516 3.751 22.571 1.00 86.25 309 ARG A CA 1
ATOM 2364 C C . ARG A 1 309 ? -11.193 4.989 22.001 1.00 86.25 309 ARG A C 1
ATOM 2366 O O . ARG A 1 309 ? -12.297 5.325 22.423 1.00 86.25 309 ARG A O 1
ATOM 2373 N N . GLU A 1 310 ? -10.606 5.592 20.970 1.00 81.62 310 GLU A N 1
ATOM 2374 C CA . GLU A 1 310 ? -11.299 6.560 20.116 1.00 81.62 310 GLU A CA 1
ATOM 2375 C C . GLU A 1 310 ? -12.631 5.966 19.603 1.00 81.62 310 GLU A C 1
ATOM 2377 O O . GLU A 1 310 ? -12.714 4.793 19.210 1.00 81.62 310 GLU A O 1
ATOM 2382 N N . THR A 1 311 ? -13.695 6.773 19.614 1.00 74.81 311 THR A N 1
ATOM 2383 C CA . THR A 1 311 ? -15.051 6.386 19.184 1.00 74.81 311 THR A CA 1
ATOM 2384 C C . THR A 1 311 ? -15.674 7.442 18.269 1.00 74.81 311 THR A C 1
ATOM 2386 O O . THR A 1 311 ? -15.160 8.549 18.128 1.00 74.81 311 THR A O 1
ATOM 2389 N N . GLY A 1 312 ? -16.785 7.091 17.614 1.00 66.88 312 GLY A N 1
ATOM 2390 C CA . GLY A 1 312 ? -17.423 7.945 16.611 1.00 66.88 312 GLY A CA 1
ATOM 2391 C C . GLY A 1 312 ? -16.686 7.933 15.267 1.00 66.88 312 GLY A C 1
ATOM 2392 O O . GLY A 1 312 ? -15.958 6.994 14.950 1.00 66.88 312 GLY A O 1
ATOM 2393 N N . SER A 1 313 ? -16.890 8.980 14.468 1.00 60.72 313 SER A N 1
ATOM 2394 C CA . SER A 1 313 ? -16.366 9.108 13.097 1.00 60.72 313 SER A CA 1
ATOM 2395 C C . SER A 1 313 ? -14.840 9.228 12.996 1.00 60.72 313 SER A C 1
ATOM 2397 O O . SER A 1 313 ? -14.294 8.996 11.921 1.00 60.72 313 SER A O 1
ATOM 2399 N N . ALA A 1 314 ? -14.148 9.552 14.094 1.00 63.44 314 ALA A N 1
ATOM 2400 C CA . ALA A 1 314 ? -12.688 9.646 14.140 1.00 63.44 314 ALA A CA 1
ATOM 2401 C C . ALA A 1 314 ? -11.977 8.280 14.046 1.00 63.44 314 ALA A C 1
ATOM 2403 O O . ALA A 1 314 ? -10.817 8.230 13.640 1.00 63.44 314 ALA A O 1
ATOM 2404 N N . ASN A 1 315 ? -12.662 7.179 14.386 1.00 81.12 315 ASN A N 1
ATOM 2405 C CA . ASN A 1 315 ? -12.086 5.835 14.381 1.00 81.12 315 ASN A CA 1
ATOM 2406 C C . ASN A 1 315 ? -12.467 5.066 13.090 1.00 81.12 315 ASN A C 1
ATOM 2408 O O . ASN A 1 315 ? -13.616 4.636 12.948 1.00 81.12 315 ASN A O 1
ATOM 2412 N N . PRO A 1 316 ? -11.528 4.843 12.148 1.00 80.69 316 PRO A N 1
ATOM 2413 C CA . PRO A 1 316 ? -11.788 4.152 10.888 1.00 80.69 316 PRO A CA 1
ATOM 2414 C C . PRO A 1 316 ? -11.849 2.620 11.005 1.00 80.69 316 PRO A C 1
ATOM 2416 O O . PRO A 1 316 ? -12.146 1.973 10.000 1.00 80.69 316 PRO A O 1
ATOM 2419 N N . ASP A 1 317 ? -11.587 2.019 12.169 1.00 85.00 317 ASP A N 1
ATOM 2420 C CA . ASP A 1 317 ? -11.373 0.569 12.308 1.00 85.00 317 ASP A CA 1
ATOM 2421 C C . ASP A 1 317 ? -12.647 -0.225 12.636 1.00 85.00 317 ASP A C 1
ATOM 2423 O O . ASP A 1 317 ? -12.727 -1.427 12.368 1.00 85.00 317 ASP A O 1
ATOM 2427 N N . PHE A 1 318 ? -13.662 0.441 13.191 1.00 86.44 318 PHE A N 1
ATOM 2428 C CA . PHE A 1 318 ? -14.904 -0.179 13.661 1.00 86.44 318 PHE A CA 1
ATOM 2429 C C . PHE A 1 318 ? -16.121 0.295 12.848 1.00 86.44 318 PHE A C 1
ATOM 2431 O O . PHE A 1 318 ? -16.130 1.382 12.267 1.00 86.44 318 PHE A O 1
ATOM 2438 N N . THR A 1 319 ? -17.168 -0.525 12.776 1.00 78.94 319 THR A N 1
ATOM 2439 C CA . THR A 1 319 ? -18.472 -0.128 12.228 1.00 78.94 319 THR A CA 1
ATOM 2440 C C . THR A 1 319 ? -19.230 0.694 13.269 1.00 78.94 319 THR A C 1
ATOM 2442 O O . THR A 1 319 ? -19.436 0.223 14.388 1.00 78.94 319 THR A O 1
ATOM 2445 N N . VAL A 1 320 ? -19.648 1.910 12.913 1.00 66.56 320 VAL A N 1
ATOM 2446 C CA . VAL A 1 320 ? -20.284 2.849 13.850 1.00 66.56 320 VAL A CA 1
ATOM 2447 C C . VAL A 1 320 ? -21.649 2.331 14.315 1.00 66.56 320 VAL A C 1
ATOM 2449 O O . VAL A 1 320 ? -22.518 2.011 13.505 1.00 66.56 320 VAL A O 1
ATOM 2452 N N . ASP A 1 321 ? -21.859 2.293 15.631 1.00 54.19 321 ASP A N 1
ATOM 2453 C CA . ASP A 1 321 ? -23.156 1.979 16.228 1.00 54.19 321 ASP A CA 1
ATOM 2454 C C . ASP A 1 321 ? -24.162 3.115 16.001 1.00 54.19 321 ASP A C 1
ATOM 2456 O O . ASP A 1 321 ? -23.998 4.215 16.538 1.00 54.19 321 ASP A O 1
ATOM 2460 N N . LYS A 1 322 ? -25.281 2.818 15.325 1.00 47.38 322 LYS A N 1
ATOM 2461 C CA . LYS A 1 322 ? -26.437 3.735 15.242 1.00 47.38 322 LYS A CA 1
ATOM 2462 C C . LYS A 1 322 ? -26.923 4.173 16.636 1.00 47.38 322 LYS A C 1
ATOM 2464 O O . LYS A 1 322 ? -27.293 5.325 16.832 1.00 47.38 322 LYS A O 1
ATOM 2469 N N . ALA A 1 323 ? -26.840 3.280 17.626 1.00 43.44 323 ALA A N 1
ATOM 2470 C CA . ALA A 1 323 ? -27.191 3.567 19.018 1.00 43.44 323 ALA A CA 1
ATOM 2471 C C . ALA A 1 323 ? -26.191 4.490 19.748 1.00 43.44 323 ALA A C 1
ATOM 2473 O O . ALA A 1 323 ? -26.574 5.154 20.709 1.00 43.44 323 ALA A O 1
ATOM 2474 N N . VAL A 1 324 ? -24.923 4.554 19.318 1.00 49.00 324 VAL A N 1
ATOM 2475 C CA . VAL A 1 324 ? -23.927 5.476 19.896 1.00 49.00 324 VAL A CA 1
ATOM 2476 C C . VAL A 1 324 ? -24.099 6.874 19.312 1.00 49.00 324 VAL A C 1
ATOM 2478 O O . VAL A 1 324 ? -24.090 7.830 20.081 1.00 49.00 324 VAL A O 1
ATOM 2481 N N . LEU A 1 325 ? -24.374 6.989 18.007 1.00 46.00 325 LEU A N 1
ATOM 2482 C CA . LEU A 1 325 ? -24.768 8.259 17.384 1.00 46.00 325 LEU A CA 1
ATOM 2483 C C . LEU A 1 325 ? -26.003 8.853 18.086 1.00 46.00 325 LEU A C 1
ATOM 2485 O O . LEU A 1 325 ? -25.950 9.992 18.539 1.00 46.00 325 LEU A O 1
ATOM 2489 N N . ALA A 1 326 ? -27.049 8.043 18.296 1.00 38.88 326 ALA A N 1
ATOM 2490 C CA . ALA A 1 326 ? -28.259 8.455 19.015 1.00 38.88 326 ALA A CA 1
ATOM 2491 C C . ALA A 1 326 ? -28.001 8.879 20.480 1.00 38.88 326 ALA A C 1
ATOM 2493 O O . ALA A 1 326 ? -28.645 9.799 20.988 1.00 38.88 326 ALA A O 1
ATOM 2494 N N . ARG A 1 327 ? -27.048 8.236 21.173 1.00 41.81 327 ARG A N 1
ATOM 2495 C CA . ARG A 1 327 ? -26.664 8.605 22.549 1.00 41.81 327 ARG A CA 1
ATOM 2496 C C . ARG A 1 327 ? -25.798 9.860 22.611 1.00 41.81 327 ARG A C 1
ATOM 2498 O O . ARG A 1 327 ? -25.995 10.656 23.522 1.00 41.81 327 ARG A O 1
ATOM 2505 N N . GLN A 1 328 ? -24.889 10.067 21.659 1.00 40.62 328 GLN A N 1
ATOM 2506 C CA . GLN A 1 328 ? -24.089 11.292 21.575 1.00 40.62 328 GLN A CA 1
ATOM 2507 C C . GLN A 1 328 ? -24.986 12.507 21.299 1.00 40.62 328 GLN A C 1
ATOM 2509 O O . GLN A 1 328 ? -24.875 13.501 22.012 1.00 40.62 328 GLN A O 1
ATOM 2514 N N . SER A 1 329 ? -25.956 12.394 20.382 1.00 37.28 329 SER A N 1
ATOM 2515 C CA . SER A 1 329 ? -26.941 13.458 20.138 1.00 37.28 329 SER A CA 1
ATOM 2516 C C . SER A 1 329 ? -27.867 13.739 21.329 1.00 37.28 329 SER A C 1
ATOM 2518 O O . SER A 1 329 ? -28.316 14.870 21.477 1.00 37.28 329 SER A O 1
ATOM 2520 N N . MET A 1 330 ? -28.139 12.760 22.203 1.00 33.81 330 MET A N 1
ATOM 2521 C CA . MET A 1 330 ? -28.887 13.005 23.447 1.00 33.81 330 MET A CA 1
ATOM 2522 C C . MET A 1 330 ? -28.019 13.584 24.573 1.00 33.81 330 MET A C 1
ATOM 2524 O O . MET A 1 330 ? -28.500 14.422 25.330 1.00 33.81 330 MET A O 1
ATOM 2528 N N . ALA A 1 331 ? -26.747 13.189 24.687 1.00 31.20 331 ALA A N 1
ATOM 2529 C CA . ALA A 1 331 ? -25.852 13.676 25.740 1.00 31.20 331 ALA A CA 1
ATOM 2530 C C . ALA A 1 331 ? -25.634 15.199 25.667 1.00 31.20 331 ALA A C 1
ATOM 2532 O O . ALA A 1 331 ? -25.699 15.878 26.690 1.00 31.20 331 ALA A O 1
ATOM 2533 N N . THR A 1 332 ? -25.469 15.753 24.460 1.00 31.92 332 THR A N 1
ATOM 2534 C CA . THR A 1 332 ? -25.276 17.200 24.237 1.00 31.92 332 THR A CA 1
ATOM 2535 C C . THR A 1 332 ? -26.480 18.061 24.660 1.00 31.92 332 THR A C 1
ATOM 2537 O O . THR A 1 332 ? -26.336 19.269 24.821 1.00 31.92 332 THR A O 1
ATOM 2540 N N . VAL A 1 333 ? -27.659 17.465 24.878 1.00 35.84 333 VAL A N 1
ATOM 2541 C CA . VAL A 1 333 ? -28.901 18.179 25.242 1.00 35.84 333 VAL A CA 1
ATOM 2542 C C . VAL A 1 333 ? -29.094 18.301 26.765 1.00 35.84 333 VAL A C 1
ATOM 2544 O O . VAL A 1 333 ? -29.900 19.109 27.220 1.00 35.84 333 VAL A O 1
ATOM 2547 N N . VAL A 1 334 ? -28.361 17.533 27.583 1.00 31.50 334 VAL A N 1
ATOM 2548 C CA . VAL A 1 334 ? -28.647 17.407 29.030 1.00 31.50 334 VAL A CA 1
ATOM 2549 C C . VAL A 1 334 ? -27.923 18.446 29.904 1.00 31.50 334 VAL A C 1
ATOM 2551 O O . VAL A 1 334 ? -28.420 18.787 30.976 1.00 31.50 334 VAL A O 1
ATOM 2554 N N . GLU A 1 335 ? -26.781 18.993 29.475 1.00 29.80 335 GLU A N 1
ATOM 2555 C CA . GLU A 1 335 ? -25.917 19.812 30.352 1.00 29.80 335 GLU A CA 1
ATOM 2556 C C . GLU A 1 335 ? -26.230 21.330 30.357 1.00 29.80 335 GLU A C 1
ATOM 2558 O O . GLU A 1 335 ? -25.618 22.093 31.102 1.00 29.80 335 GLU A O 1
ATOM 2563 N N . THR A 1 336 ? -27.223 21.800 29.591 1.00 32.12 336 THR A N 1
ATOM 2564 C CA . THR A 1 336 ? -27.533 23.242 29.433 1.00 32.12 336 THR A CA 1
ATOM 2565 C C . THR A 1 336 ? -28.958 23.654 29.835 1.00 32.12 336 THR A C 1
ATOM 2567 O O . THR A 1 336 ? -29.480 24.654 29.346 1.00 32.12 336 THR A O 1
ATOM 2570 N N . ALA A 1 337 ? -29.586 22.946 30.785 1.00 31.17 337 ALA A N 1
ATOM 2571 C CA . ALA A 1 337 ? -30.937 23.268 31.272 1.00 31.17 337 ALA A CA 1
ATOM 2572 C C . ALA A 1 337 ? -31.113 23.179 32.807 1.00 31.17 337 ALA A C 1
ATOM 2574 O O . ALA A 1 337 ? -31.953 22.431 33.306 1.00 31.17 337 ALA A O 1
ATOM 2575 N N . ARG A 1 338 ? -30.370 23.986 33.586 1.00 28.81 338 ARG A N 1
ATOM 2576 C CA . ARG A 1 338 ? -30.639 24.185 35.030 1.00 28.81 338 ARG A CA 1
ATOM 2577 C C . ARG A 1 338 ? -31.156 25.596 35.331 1.00 28.81 338 ARG A C 1
ATOM 2579 O O . ARG A 1 338 ? -30.386 26.487 35.675 1.00 28.81 338 ARG A O 1
ATOM 2586 N N . VAL A 1 339 ? -32.476 25.762 35.269 1.00 32.72 339 VAL A N 1
ATOM 2587 C CA . VAL A 1 339 ? -33.207 26.954 35.742 1.00 32.72 339 VAL A CA 1
ATOM 2588 C C . VAL A 1 339 ? -34.027 26.566 36.986 1.00 32.72 339 VAL A C 1
ATOM 2590 O O . VAL A 1 339 ? -34.596 25.473 37.000 1.00 32.72 339 VAL A O 1
ATOM 2593 N N . PRO A 1 340 ? -34.073 27.381 38.059 1.00 32.41 340 PRO A N 1
ATOM 2594 C CA . PRO A 1 340 ? -34.780 27.018 39.286 1.00 32.41 340 PRO A CA 1
ATOM 2595 C C . PRO A 1 340 ? -36.272 27.394 39.252 1.00 32.41 340 PRO A C 1
ATOM 2597 O O . PRO A 1 340 ? -36.617 28.554 39.047 1.00 32.41 340 PRO A O 1
ATOM 2600 N N . GLY A 1 341 ? -37.138 26.429 39.580 1.00 38.84 341 GLY A N 1
ATOM 2601 C CA . GLY A 1 341 ? -38.566 26.643 39.854 1.00 38.84 341 GLY A CA 1
ATOM 2602 C C . GLY A 1 341 ? -39.501 26.272 38.696 1.00 38.84 341 GLY A C 1
ATOM 2603 O O . GLY A 1 341 ? -39.401 26.819 37.604 1.00 38.84 341 GLY A O 1
ATOM 2604 N N . GLY A 1 342 ? -40.435 25.356 38.964 1.00 30.77 342 GLY A N 1
ATOM 2605 C CA . GLY A 1 342 ? -41.438 24.867 38.011 1.00 30.77 342 GLY A CA 1
ATOM 2606 C C . GLY A 1 342 ? -41.699 23.372 38.205 1.00 30.77 342 GLY A C 1
ATOM 2607 O O . GLY A 1 342 ? -40.771 22.569 38.131 1.00 30.77 342 GLY A O 1
ATOM 2608 N N . GLU A 1 343 ? -42.943 22.990 38.494 1.00 25.84 343 GLU A N 1
ATOM 2609 C CA . GLU A 1 343 ? -43.309 21.586 38.719 1.00 25.84 343 GLU A CA 1
ATOM 2610 C C . GLU A 1 343 ? -43.457 20.825 37.394 1.00 25.84 343 GLU A C 1
ATOM 2612 O O . GLU A 1 343 ? -44.040 21.323 36.431 1.00 25.84 343 GLU A O 1
ATOM 2617 N N . ALA A 1 344 ? -42.940 19.596 37.341 1.00 25.14 344 ALA A N 1
ATOM 2618 C CA . ALA A 1 344 ? -42.956 18.781 36.133 1.00 25.14 344 ALA A CA 1
ATOM 2619 C C . ALA A 1 344 ? -44.226 17.924 36.027 1.00 25.14 344 ALA A C 1
ATOM 2621 O O . ALA A 1 344 ? -44.605 17.229 36.972 1.00 25.14 344 ALA A O 1
ATOM 2622 N N . LYS A 1 345 ? -44.827 17.877 34.832 1.00 23.36 345 LYS A N 1
ATOM 2623 C CA . LYS A 1 345 ? -45.820 16.856 34.475 1.00 23.36 345 LYS A CA 1
ATOM 2624 C C . LYS A 1 345 ? -45.624 16.421 33.025 1.00 23.36 345 LYS A C 1
ATOM 2626 O O . LYS A 1 345 ? -45.754 17.227 32.111 1.00 23.36 345 LYS A O 1
ATOM 2631 N N . ALA A 1 346 ? -45.270 15.155 32.828 1.00 25.52 346 ALA A N 1
ATOM 2632 C CA . ALA A 1 346 ? -45.031 14.594 31.503 1.00 25.52 346 ALA A CA 1
ATOM 2633 C C . ALA A 1 346 ? -46.350 14.263 30.786 1.00 25.52 346 ALA A C 1
ATOM 2635 O O . ALA A 1 346 ? -47.307 13.808 31.414 1.00 25.52 346 ALA A O 1
ATOM 2636 N N . VAL A 1 347 ? -46.363 14.431 29.463 1.00 22.59 347 VAL A N 1
ATOM 2637 C CA . VAL A 1 347 ? -47.404 13.919 28.565 1.00 22.59 347 VAL A CA 1
ATOM 2638 C C . VAL A 1 347 ? -46.705 13.216 27.406 1.00 22.59 347 VAL A C 1
ATOM 2640 O O . VAL A 1 347 ? -45.828 13.794 26.768 1.00 22.59 347 VAL A O 1
ATOM 2643 N N . VAL A 1 348 ? -47.081 11.964 27.158 1.00 26.17 348 VAL A N 1
ATOM 2644 C CA . VAL A 1 348 ? -46.640 11.167 26.008 1.00 26.17 348 VAL A CA 1
ATOM 2645 C C . VAL A 1 348 ? -47.854 10.958 25.115 1.00 26.17 348 VAL A C 1
ATOM 2647 O O . VAL A 1 348 ? -48.892 10.520 25.609 1.00 26.17 348 VAL A O 1
ATOM 2650 N N . THR A 1 349 ? -47.719 11.227 23.816 1.00 20.61 349 THR A N 1
ATOM 2651 C CA . THR A 1 349 ? -48.794 10.997 22.843 1.00 20.61 349 THR A CA 1
ATOM 2652 C C . THR A 1 349 ? -48.236 10.336 21.588 1.00 20.61 349 THR A C 1
ATOM 2654 O O . THR A 1 349 ? -47.462 10.938 20.848 1.00 20.61 349 THR A O 1
ATOM 2657 N N . THR A 1 350 ? -48.636 9.091 21.350 1.00 28.12 350 THR A N 1
ATOM 2658 C CA . THR A 1 350 ? -48.406 8.337 20.110 1.00 28.12 350 THR A CA 1
ATOM 2659 C C . THR A 1 350 ? -49.614 8.475 19.187 1.00 28.12 350 THR A C 1
ATOM 2661 O O . THR A 1 350 ? -50.742 8.418 19.673 1.00 28.12 350 THR A O 1
ATOM 2664 N N . ILE A 1 351 ? -49.405 8.603 17.873 1.00 23.11 351 ILE A N 1
ATOM 2665 C CA . ILE A 1 351 ? -50.475 8.566 16.861 1.00 23.11 351 ILE A CA 1
ATOM 2666 C C . ILE A 1 351 ? -50.004 7.711 15.675 1.00 23.11 351 ILE A C 1
ATOM 2668 O O . ILE A 1 351 ? -48.841 7.787 15.280 1.00 23.11 351 ILE A O 1
ATOM 2672 N N . GLU A 1 352 ? -50.900 6.875 15.149 1.00 20.83 352 GLU A N 1
ATOM 2673 C CA . GLU A 1 352 ? -50.657 5.932 14.048 1.00 20.83 352 GLU A CA 1
ATOM 2674 C C . GLU A 1 352 ? -50.980 6.542 12.664 1.00 20.83 352 GLU A C 1
ATOM 2676 O O . GLU A 1 352 ? -51.468 7.668 12.558 1.00 20.83 352 GLU A O 1
ATOM 2681 N N . ALA A 1 353 ? -50.675 5.811 11.586 1.00 23.88 353 ALA A N 1
ATOM 2682 C CA . ALA A 1 353 ? -50.782 6.286 10.202 1.00 23.88 353 ALA A CA 1
ATOM 2683 C C . ALA A 1 353 ? -52.138 5.975 9.530 1.00 23.88 353 ALA A C 1
ATOM 2685 O O . ALA A 1 353 ? -52.849 5.056 9.932 1.00 23.88 353 ALA A O 1
ATOM 2686 N N . ALA A 1 354 ? -52.455 6.697 8.447 1.00 20.55 354 ALA A N 1
ATOM 2687 C CA . ALA A 1 354 ? -53.588 6.421 7.557 1.00 20.55 354 ALA A CA 1
ATOM 2688 C C . ALA A 1 354 ? -53.248 6.752 6.086 1.00 20.55 354 ALA A C 1
ATOM 2690 O O . ALA A 1 354 ? -52.527 7.710 5.813 1.00 20.55 354 ALA A O 1
ATOM 2691 N N . GLU A 1 355 ? -53.776 5.965 5.142 1.00 23.23 355 GLU A N 1
ATOM 2692 C CA . GLU A 1 355 ? -53.560 6.104 3.689 1.00 23.23 355 GLU A CA 1
ATOM 2693 C C . GLU A 1 355 ? -54.675 6.902 2.985 1.00 23.23 355 GLU A C 1
ATOM 2695 O O . GLU A 1 355 ? -55.830 6.864 3.410 1.00 23.23 355 GLU A O 1
ATOM 2700 N N . VAL A 1 356 ? -54.376 7.513 1.826 1.00 21.50 356 VAL A N 1
ATOM 2701 C CA . VAL A 1 356 ? -55.381 7.982 0.844 1.00 21.50 356 VAL A CA 1
ATOM 2702 C C . VAL A 1 356 ? -54.900 7.717 -0.597 1.00 21.50 356 VAL A C 1
ATOM 2704 O O . VAL A 1 356 ? -53.718 7.862 -0.900 1.00 21.50 356 VAL A O 1
ATOM 2707 N N . LYS A 1 357 ? -55.824 7.323 -1.490 1.00 23.30 357 LYS A N 1
ATOM 2708 C CA . LYS A 1 357 ? -55.610 7.042 -2.931 1.00 23.30 357 LYS A CA 1
ATOM 2709 C C . LYS A 1 357 ? -55.934 8.256 -3.820 1.00 23.30 357 LYS A C 1
ATOM 2711 O O . LYS A 1 357 ? -56.801 9.044 -3.453 1.00 23.30 357 LYS A O 1
ATOM 2716 N N . THR A 1 358 ? -55.394 8.300 -5.047 1.00 21.52 358 THR A N 1
ATOM 2717 C CA . THR A 1 358 ? -55.761 9.303 -6.080 1.00 21.52 358 THR A CA 1
ATOM 2718 C C . THR A 1 358 ? -55.831 8.704 -7.500 1.00 21.52 358 THR A C 1
ATOM 2720 O O . THR A 1 358 ? -55.223 7.672 -7.773 1.00 21.52 358 THR A O 1
ATOM 2723 N N . MET A 1 359 ? -56.587 9.353 -8.397 1.00 19.56 359 MET A N 1
ATOM 2724 C CA . MET A 1 359 ? -56.858 9.006 -9.809 1.00 19.56 359 MET A CA 1
ATOM 2725 C C . MET A 1 359 ? -57.287 10.295 -10.557 1.00 19.56 359 MET A C 1
ATOM 2727 O O . MET A 1 359 ? -57.865 11.166 -9.914 1.00 19.56 359 MET A O 1
ATOM 2731 N N . GLY A 1 360 ? -57.090 10.503 -11.868 1.00 21.67 360 GLY A N 1
ATOM 2732 C CA . GLY A 1 360 ? -56.395 9.720 -12.906 1.00 21.67 360 GLY A CA 1
ATOM 2733 C C . GLY A 1 360 ? -56.928 10.051 -14.322 1.00 21.67 360 GLY A C 1
ATOM 2734 O O . GLY A 1 360 ? -58.071 10.486 -14.441 1.00 21.67 360 GLY A O 1
ATOM 2735 N N . SER A 1 361 ? -56.139 9.795 -15.382 1.00 22.52 361 SER A N 1
ATOM 2736 C CA . SER A 1 361 ? -56.411 10.192 -16.795 1.00 22.52 361 SER A CA 1
ATOM 2737 C C . SER A 1 361 ? -56.319 11.726 -17.053 1.00 22.52 361 SER A C 1
ATOM 2739 O O . SER A 1 361 ? -56.308 12.487 -16.091 1.00 22.52 361 SER A O 1
ATOM 2741 N N . MET A 1 362 ? -56.189 12.279 -18.276 1.00 23.69 362 MET A N 1
ATOM 2742 C CA . MET A 1 362 ? -56.283 11.730 -19.649 1.00 23.69 362 MET A CA 1
ATOM 2743 C C . MET A 1 362 ? -55.549 12.632 -20.691 1.00 23.69 362 MET A C 1
ATOM 2745 O O . MET A 1 362 ? -55.554 13.837 -20.483 1.00 23.69 362 MET A O 1
ATOM 2749 N N . ASP A 1 363 ? -54.988 12.040 -21.769 1.00 20.72 363 ASP A N 1
ATOM 2750 C CA . ASP A 1 363 ? -54.820 12.486 -23.199 1.00 20.72 363 ASP A CA 1
ATOM 2751 C C . ASP A 1 363 ? -54.506 13.979 -23.578 1.00 20.72 363 ASP A C 1
ATOM 2753 O O . ASP A 1 363 ? -54.990 14.905 -22.943 1.00 20.72 363 ASP A O 1
ATOM 2757 N N . GLY A 1 364 ? -53.770 14.357 -24.646 1.00 21.20 364 GLY A N 1
ATOM 2758 C CA . GLY A 1 364 ? -53.084 13.628 -25.734 1.00 21.20 364 GLY A CA 1
ATOM 2759 C C . GLY A 1 364 ? -52.631 14.545 -26.909 1.00 21.20 364 GLY A C 1
ATOM 2760 O O . GLY A 1 364 ? -52.772 15.763 -26.832 1.00 21.20 364 GLY A O 1
ATOM 2761 N N . SER A 1 365 ? -52.194 13.946 -28.035 1.00 21.11 365 SER A N 1
ATOM 2762 C CA . SER A 1 365 ? -51.868 14.548 -29.370 1.00 21.11 365 SER A CA 1
ATOM 2763 C C . SER A 1 365 ? -50.444 15.094 -29.668 1.00 21.11 365 SER A C 1
ATOM 2765 O O . SER A 1 365 ? -49.652 15.376 -28.776 1.00 21.11 365 SER A O 1
ATOM 2767 N N . ILE A 1 366 ? -50.105 15.165 -30.974 1.00 23.69 366 ILE A N 1
ATOM 2768 C CA . ILE A 1 366 ? -48.738 15.204 -31.559 1.00 23.69 366 ILE A CA 1
ATOM 2769 C C . ILE A 1 366 ? -48.617 16.274 -32.674 1.00 23.69 366 ILE A C 1
ATOM 2771 O O . ILE A 1 366 ? -49.574 16.486 -33.417 1.00 23.69 366 ILE A O 1
ATOM 2775 N N . ALA A 1 367 ? -47.430 16.872 -32.868 1.00 21.38 367 ALA A N 1
ATOM 2776 C CA . ALA A 1 367 ? -47.042 17.608 -34.085 1.00 21.38 367 ALA A CA 1
ATOM 2777 C C . ALA A 1 367 ? -45.533 17.445 -34.404 1.00 21.38 367 ALA A C 1
ATOM 2779 O O . ALA A 1 367 ? -44.739 17.191 -33.501 1.00 21.38 367 ALA A O 1
ATOM 2780 N N . VAL A 1 368 ? -45.135 17.581 -35.680 1.00 23.98 368 VAL A N 1
ATOM 2781 C CA . VAL A 1 368 ? -43.771 17.296 -36.194 1.00 23.98 368 VAL A CA 1
ATOM 2782 C C . VAL A 1 368 ? -43.283 18.413 -37.131 1.00 23.98 368 VAL A C 1
ATOM 2784 O O . VAL A 1 368 ? -44.017 18.790 -38.041 1.00 23.98 368 VAL A O 1
ATOM 2787 N N . ALA A 1 369 ? -42.039 18.896 -36.966 1.00 21.02 369 ALA A N 1
ATOM 2788 C CA . ALA A 1 369 ? -41.333 19.746 -37.943 1.00 21.02 369 ALA A CA 1
ATOM 2789 C C . ALA A 1 369 ? -39.796 19.736 -37.750 1.00 21.02 369 ALA A C 1
ATOM 2791 O O . ALA A 1 369 ? -39.315 19.797 -36.622 1.00 21.02 369 ALA A O 1
ATOM 2792 N N . VAL A 1 370 ? -39.038 19.675 -38.856 1.00 22.64 370 VAL A N 1
ATOM 2793 C CA . VAL A 1 370 ? -37.557 19.585 -38.976 1.00 22.64 370 VAL A CA 1
ATOM 2794 C C . VAL A 1 370 ? -37.175 20.060 -40.404 1.00 22.64 370 VAL A C 1
ATOM 2796 O O . VAL A 1 370 ? -37.994 19.813 -41.292 1.00 22.64 370 VAL A O 1
ATOM 2799 N N . PRO A 1 371 ? -35.984 20.633 -40.731 1.00 33.94 371 PRO A N 1
ATOM 2800 C CA . PRO A 1 371 ? -34.916 21.263 -39.930 1.00 33.94 371 PRO A CA 1
ATOM 2801 C C . PRO A 1 371 ? -34.624 22.742 -40.326 1.00 33.94 371 PRO A C 1
ATOM 2803 O O . PRO A 1 371 ? -35.154 23.265 -41.302 1.00 33.94 371 PRO A O 1
ATOM 2806 N N . GLY A 1 372 ? -33.664 23.387 -39.647 1.00 21.41 372 GLY A N 1
ATOM 2807 C CA . GLY A 1 372 ? -32.992 24.613 -40.113 1.00 21.41 372 GLY A CA 1
ATOM 2808 C C . GLY A 1 372 ? -31.656 24.830 -39.387 1.00 21.41 372 GLY A C 1
ATOM 2809 O O . GLY A 1 372 ? -31.600 24.668 -38.173 1.00 21.41 372 GLY A O 1
ATOM 2810 N N . MET A 1 373 ? -30.569 25.143 -40.105 1.00 22.52 373 MET A N 1
ATOM 2811 C CA . MET A 1 373 ? -29.197 25.094 -39.563 1.00 22.52 373 MET A CA 1
ATOM 2812 C C . MET A 1 373 ? -28.508 26.466 -39.521 1.00 22.52 373 MET A C 1
ATOM 2814 O O . MET A 1 373 ? -28.207 27.028 -40.577 1.00 22.52 373 MET A O 1
ATOM 2818 N N . GLN A 1 374 ? -28.144 26.944 -38.320 1.00 22.12 374 GLN A N 1
ATOM 2819 C CA . GLN A 1 374 ? -26.948 27.780 -38.145 1.00 22.12 374 GLN A CA 1
ATOM 2820 C C . GLN A 1 374 ? -26.417 27.868 -36.703 1.00 22.12 374 GLN A C 1
ATOM 2822 O O . GLN A 1 374 ? -27.154 27.982 -35.732 1.00 22.12 374 GLN A O 1
ATOM 2827 N N . THR A 1 375 ? -25.091 27.817 -36.627 1.00 29.08 375 THR A N 1
ATOM 2828 C CA . THR A 1 375 ? -24.187 27.743 -35.475 1.00 29.08 375 THR A CA 1
ATOM 2829 C C . THR A 1 375 ? -24.360 28.817 -34.391 1.00 29.08 375 THR A C 1
ATOM 2831 O O . THR A 1 375 ? -24.180 30.003 -34.668 1.00 29.08 375 THR A O 1
ATOM 2834 N N . GLN A 1 376 ? -24.494 28.401 -33.124 1.00 23.17 376 GLN A N 1
ATOM 2835 C CA . GLN A 1 376 ? -23.882 29.103 -31.983 1.00 23.17 376 GLN A CA 1
ATOM 2836 C C . GLN A 1 376 ? -23.692 28.181 -30.763 1.00 23.17 376 GLN A C 1
ATOM 2838 O O . GLN A 1 376 ? -24.134 27.035 -30.775 1.00 23.17 376 GLN A O 1
ATOM 2843 N N . ALA A 1 377 ? -22.936 28.640 -29.761 1.00 35.62 377 ALA A N 1
ATOM 2844 C CA . ALA A 1 377 ? -22.464 27.811 -28.651 1.00 35.62 377 ALA A CA 1
ATOM 2845 C C . ALA A 1 377 ? -23.552 27.529 -27.599 1.00 35.62 377 ALA A C 1
ATOM 2847 O O . ALA A 1 377 ? -24.292 28.434 -27.220 1.00 35.62 377 ALA A O 1
ATOM 2848 N N . ALA A 1 378 ? -23.579 26.301 -27.072 1.00 25.83 378 ALA A N 1
ATOM 2849 C CA . ALA A 1 378 ? -24.494 25.890 -26.010 1.00 25.83 378 ALA A CA 1
ATOM 2850 C C . ALA A 1 378 ? -23.805 24.963 -24.992 1.00 25.83 378 ALA A C 1
ATOM 2852 O O . ALA A 1 378 ? -23.658 23.764 -25.213 1.00 25.83 378 ALA A O 1
ATOM 2853 N N . GLY A 1 379 ? -23.423 25.522 -23.844 1.00 28.69 379 GLY A N 1
ATOM 2854 C CA . GLY A 1 379 ? -23.474 24.782 -22.585 1.00 28.69 379 GLY A CA 1
ATOM 2855 C C . GLY A 1 379 ? -24.815 25.108 -21.933 1.00 28.69 379 GLY A C 1
ATOM 2856 O O . GLY A 1 379 ? -25.016 26.257 -21.546 1.00 28.69 379 GLY A O 1
ATOM 2857 N N . GLY A 1 380 ? -25.743 24.147 -21.868 1.00 27.70 380 GLY A N 1
ATOM 2858 C CA . GLY A 1 380 ? -27.088 24.390 -21.324 1.00 27.70 380 GLY A CA 1
ATOM 2859 C C . GLY A 1 380 ? -28.001 23.161 -21.251 1.00 27.70 380 GLY A C 1
ATOM 2860 O O . GLY A 1 380 ? -28.553 22.873 -20.192 1.00 27.70 380 GLY A O 1
ATOM 2861 N N . ASP A 1 381 ? -28.127 22.391 -22.335 1.00 26.98 381 ASP A N 1
ATOM 2862 C CA . ASP A 1 381 ? -29.242 21.432 -22.483 1.00 26.98 381 ASP A CA 1
ATOM 2863 C C . ASP A 1 381 ? -29.180 20.175 -21.592 1.00 26.98 381 ASP A C 1
ATOM 2865 O O . ASP A 1 381 ? -30.160 19.440 -21.480 1.00 26.98 381 ASP A O 1
ATOM 2869 N N . GLN A 1 382 ? -28.066 19.922 -20.901 1.00 38.88 382 GLN A N 1
ATOM 2870 C CA . GLN A 1 382 ? -27.924 18.743 -20.037 1.00 38.88 382 GLN A CA 1
ATOM 2871 C C . GLN A 1 382 ? -28.603 18.892 -18.661 1.00 38.88 382 GLN A C 1
ATOM 2873 O O . GLN A 1 382 ? -28.860 17.891 -17.992 1.00 38.88 382 GLN A O 1
ATOM 2878 N N . GLN A 1 383 ? -28.956 20.117 -18.252 1.00 36.69 383 GLN A N 1
ATOM 2879 C CA . GLN A 1 383 ? -29.425 20.403 -16.889 1.00 36.69 383 GLN A CA 1
ATOM 2880 C C . GLN A 1 383 ? -30.902 20.029 -16.633 1.00 36.69 383 GLN A C 1
ATOM 2882 O O . GLN A 1 383 ? -31.309 19.868 -15.483 1.00 36.69 383 GLN A O 1
ATOM 2887 N N . MET A 1 384 ? -31.715 19.838 -17.681 1.00 33.78 384 MET A N 1
ATOM 2888 C CA . MET A 1 384 ? -33.159 19.573 -17.537 1.00 33.78 384 MET A CA 1
ATOM 2889 C C . MET A 1 384 ? -33.515 18.104 -17.253 1.00 33.78 384 MET A C 1
ATOM 2891 O O . MET A 1 384 ? -34.545 17.843 -16.637 1.00 33.78 384 MET A O 1
ATOM 2895 N N . HIS A 1 385 ? -32.689 17.132 -17.661 1.00 45.97 385 HIS A N 1
ATOM 2896 C CA . HIS A 1 385 ? -33.026 15.705 -17.512 1.00 45.97 385 HIS A CA 1
ATOM 2897 C C . HIS A 1 385 ? -32.675 15.107 -16.141 1.00 45.97 385 HIS A C 1
ATOM 2899 O O . HIS A 1 385 ? -33.359 14.185 -15.701 1.00 45.97 385 HIS A O 1
ATOM 2905 N N . LEU A 1 386 ? -31.669 15.624 -15.423 1.00 54.12 386 LEU A N 1
ATOM 2906 C CA . LEU A 1 386 ? -31.251 15.048 -14.132 1.00 54.12 386 LEU A CA 1
ATOM 2907 C C . LEU A 1 386 ? -32.369 15.090 -13.069 1.00 54.12 386 LEU A C 1
ATOM 2909 O O . LEU A 1 386 ? -32.470 14.187 -12.240 1.00 54.12 386 LEU A O 1
ATOM 2913 N N . HIS A 1 387 ? -33.264 16.080 -13.152 1.00 53.12 387 HIS A N 1
ATOM 2914 C CA . HIS A 1 387 ? -34.451 16.207 -12.299 1.00 53.12 387 HIS A CA 1
ATOM 2915 C C . HIS A 1 387 ? -35.405 14.996 -12.341 1.00 53.12 387 HIS A C 1
ATOM 2917 O O . HIS A 1 387 ? -36.180 14.831 -11.401 1.00 53.12 387 HIS A O 1
ATOM 2923 N N . ALA A 1 388 ? -35.361 14.160 -13.386 1.00 52.66 388 ALA A N 1
ATOM 2924 C CA . ALA A 1 388 ? -36.225 12.983 -13.526 1.00 52.66 388 ALA A CA 1
ATOM 2925 C C . ALA A 1 388 ? -35.642 11.692 -12.915 1.00 52.66 388 ALA A C 1
ATOM 2927 O O . ALA A 1 388 ? -36.397 10.762 -12.647 1.00 52.66 388 ALA A O 1
ATOM 2928 N N . TYR A 1 389 ? -34.323 11.628 -12.691 1.00 59.97 389 TYR A N 1
ATOM 2929 C CA . TYR A 1 389 ? -33.629 10.409 -12.238 1.00 59.97 389 TYR A CA 1
ATOM 2930 C C . TYR A 1 389 ? -33.186 10.453 -10.769 1.00 59.97 389 TYR A C 1
ATOM 2932 O O . TYR A 1 389 ? -32.847 9.418 -10.202 1.00 59.97 389 TYR A O 1
ATOM 2940 N N . VAL A 1 390 ? -33.180 11.636 -10.147 1.00 67.75 390 VAL A N 1
ATOM 2941 C CA . VAL A 1 390 ? -32.797 11.820 -8.739 1.00 67.75 390 VAL A CA 1
ATOM 2942 C C . VAL A 1 390 ? -33.833 11.191 -7.805 1.00 67.75 390 VAL A C 1
ATOM 2944 O O . VAL A 1 390 ? -34.987 11.622 -7.749 1.00 67.75 390 VAL A O 1
ATOM 2947 N N . VAL A 1 391 ? -33.402 10.194 -7.033 1.00 69.31 391 VAL A N 1
ATOM 2948 C CA . VAL A 1 391 ? -34.241 9.491 -6.056 1.00 69.31 391 VAL A CA 1
ATOM 2949 C C . VAL A 1 391 ? -34.262 10.281 -4.748 1.00 69.31 391 VAL A C 1
ATOM 2951 O O . VAL A 1 391 ? -33.222 10.680 -4.225 1.00 69.31 391 VAL A O 1
ATOM 2954 N N . ILE A 1 392 ? -35.454 10.513 -4.196 1.00 70.56 392 ILE A N 1
ATOM 2955 C CA . ILE A 1 392 ? -35.631 11.122 -2.872 1.00 70.56 392 ILE A CA 1
ATOM 2956 C C . ILE A 1 392 ? -36.444 10.154 -2.022 1.00 70.56 392 ILE A C 1
ATOM 2958 O O . ILE A 1 392 ? -37.596 9.859 -2.341 1.00 70.56 392 ILE A O 1
ATOM 2962 N N . ASN A 1 393 ? -35.837 9.674 -0.939 1.00 71.62 393 ASN A N 1
ATOM 2963 C CA . ASN A 1 393 ? -36.434 8.685 -0.053 1.00 71.62 393 ASN A CA 1
ATOM 2964 C C . ASN A 1 393 ? -37.823 9.118 0.464 1.00 71.62 393 ASN A C 1
ATOM 2966 O O . ASN A 1 393 ? -37.946 10.231 0.985 1.00 71.62 393 ASN A O 1
ATOM 2970 N N . PRO A 1 394 ? -38.860 8.257 0.428 1.00 63.50 394 PRO A N 1
ATOM 2971 C CA . PRO A 1 394 ? -40.172 8.599 0.981 1.00 63.50 394 PRO A CA 1
ATOM 2972 C C . PRO A 1 394 ? -40.136 8.831 2.501 1.00 63.50 394 PRO A C 1
ATOM 2974 O O . PRO A 1 394 ? -40.955 9.592 3.012 1.00 63.50 394 PRO A O 1
ATOM 2977 N N . SER A 1 395 ? -39.155 8.270 3.222 1.00 65.75 395 SER A N 1
ATOM 2978 C CA . SER A 1 395 ? -38.927 8.581 4.646 1.00 65.75 395 SER A CA 1
ATOM 2979 C C . SER A 1 395 ? -38.596 10.059 4.900 1.00 65.75 395 SER A C 1
ATOM 2981 O O . SER A 1 395 ? -38.907 10.585 5.967 1.00 65.75 395 SER A O 1
ATOM 2983 N N . LEU A 1 396 ? -38.039 10.759 3.906 1.00 65.19 396 LEU A N 1
ATOM 2984 C CA . LEU A 1 396 ? -37.726 12.184 3.979 1.00 65.19 396 LEU A CA 1
ATOM 2985 C C . LEU A 1 396 ? -38.895 13.086 3.559 1.00 65.19 396 LEU A C 1
ATOM 2987 O O . LEU A 1 396 ? -38.717 14.297 3.580 1.00 65.19 396 LEU A O 1
ATOM 2991 N N . ALA A 1 397 ? -40.075 12.574 3.181 1.00 62.16 397 ALA A N 1
ATOM 2992 C CA . ALA A 1 397 ? -41.132 13.373 2.537 1.00 62.16 397 ALA A CA 1
ATOM 2993 C C . ALA A 1 397 ? -41.498 14.677 3.287 1.00 62.16 397 ALA A C 1
ATOM 2995 O O . ALA A 1 397 ? -41.544 15.745 2.677 1.00 62.16 397 ALA A O 1
ATOM 2996 N N . VAL A 1 398 ? -41.659 14.615 4.615 1.00 61.41 398 VAL A N 1
ATOM 2997 C CA . VAL A 1 398 ? -41.975 15.782 5.470 1.00 61.41 398 VAL A CA 1
ATOM 2998 C C . VAL A 1 398 ? -40.820 16.800 5.516 1.00 61.41 398 VAL A C 1
ATOM 3000 O O . VAL A 1 398 ? -41.035 18.010 5.576 1.00 61.41 398 VAL A O 1
ATOM 3003 N N . VAL A 1 399 ? -39.576 16.322 5.443 1.00 64.19 399 VAL A N 1
ATOM 3004 C CA . VAL A 1 399 ? -38.363 17.155 5.378 1.00 64.19 399 VAL A CA 1
ATOM 3005 C C . VAL A 1 399 ? -38.147 17.703 3.959 1.00 64.19 399 VAL A C 1
ATOM 3007 O O . VAL A 1 399 ? -37.652 18.817 3.793 1.00 64.19 399 VAL A O 1
ATOM 3010 N N . ALA A 1 400 ? -38.566 16.962 2.931 1.00 62.00 400 ALA A N 1
ATOM 3011 C CA . ALA A 1 400 ? -38.356 17.279 1.525 1.00 62.00 400 ALA A CA 1
ATOM 3012 C C . ALA A 1 400 ? -39.123 18.520 1.061 1.00 62.00 400 ALA A C 1
ATOM 3014 O O . ALA A 1 400 ? -38.613 19.266 0.224 1.00 62.00 400 ALA A O 1
ATOM 3015 N N . GLU A 1 401 ? -40.306 18.769 1.624 1.00 63.44 401 GLU A N 1
ATOM 3016 C CA . GLU A 1 401 ? -41.051 20.011 1.396 1.00 63.44 401 GLU A CA 1
ATOM 3017 C C . GLU A 1 401 ? -40.458 21.169 2.211 1.00 63.44 401 GLU A C 1
ATOM 3019 O O . GLU A 1 401 ? -40.148 22.217 1.641 1.00 63.44 401 GLU A O 1
ATOM 3024 N N . ARG A 1 402 ? -40.177 20.953 3.508 1.00 64.50 402 ARG A N 1
ATOM 3025 C CA . ARG A 1 402 ? -39.568 21.956 4.408 1.00 64.50 402 ARG A CA 1
ATOM 3026 C C . ARG A 1 402 ? -38.218 22.485 3.902 1.00 64.50 402 ARG A C 1
ATOM 3028 O O . ARG A 1 402 ? -37.946 23.672 4.055 1.00 64.50 402 ARG A O 1
ATOM 3035 N N . LEU A 1 403 ? -37.382 21.623 3.317 1.00 68.38 403 LEU A N 1
ATOM 3036 C CA . LEU A 1 403 ? -36.042 21.955 2.807 1.00 68.38 403 LEU A CA 1
ATOM 3037 C C . LEU A 1 403 ? -35.962 22.032 1.269 1.00 68.38 403 LEU A C 1
ATOM 3039 O O . LEU A 1 403 ? -34.865 22.069 0.721 1.00 68.38 403 LEU A O 1
ATOM 3043 N N . GLN A 1 404 ? -37.093 22.030 0.551 1.00 74.12 404 GLN A N 1
ATOM 3044 C CA . GLN A 1 404 ? -37.149 22.082 -0.923 1.00 74.12 404 GLN A CA 1
ATOM 3045 C C . GLN A 1 404 ? -36.227 21.060 -1.636 1.00 74.12 404 GLN A C 1
ATOM 3047 O O . GLN A 1 404 ? -35.659 21.348 -2.695 1.00 74.12 404 GLN A O 1
ATOM 3052 N N . LEU A 1 405 ? -36.077 19.844 -1.090 1.00 72.25 405 LEU A N 1
ATOM 3053 C CA . LEU A 1 405 ? -35.091 18.854 -1.561 1.00 72.25 405 LEU A CA 1
ATOM 3054 C C . LEU A 1 405 ? -35.265 18.498 -3.048 1.00 72.25 405 LEU A C 1
ATOM 3056 O O . LEU A 1 405 ? -34.272 18.347 -3.756 1.00 72.25 405 LEU A O 1
ATOM 3060 N N . LYS A 1 406 ? -36.507 18.482 -3.557 1.00 71.19 406 LYS A N 1
ATOM 3061 C CA . LYS A 1 406 ? -36.833 18.282 -4.987 1.00 71.19 406 LYS A CA 1
ATOM 3062 C C . LYS A 1 406 ? -36.150 19.290 -5.932 1.00 71.19 406 LYS A C 1
ATOM 3064 O O . LYS A 1 406 ? -35.978 18.997 -7.112 1.00 71.19 406 LYS A O 1
ATOM 3069 N N . ARG A 1 407 ? -35.753 20.464 -5.427 1.00 77.44 407 ARG A N 1
ATOM 3070 C CA . ARG A 1 407 ? -35.003 21.493 -6.165 1.00 77.44 407 ARG A CA 1
ATOM 3071 C C . ARG A 1 407 ? -33.508 21.477 -5.841 1.00 77.44 407 ARG A C 1
ATOM 3073 O O . ARG A 1 407 ? -32.702 21.695 -6.737 1.00 77.44 407 ARG A O 1
ATOM 3080 N N . ILE A 1 408 ? -33.139 21.238 -4.581 1.00 79.81 408 ILE A N 1
ATOM 3081 C CA . ILE A 1 408 ? -31.744 21.343 -4.123 1.00 79.81 408 ILE A CA 1
ATOM 3082 C C . ILE A 1 408 ? -30.917 20.099 -4.474 1.00 79.81 408 ILE A C 1
ATOM 3084 O O . ILE A 1 408 ? -29.772 20.240 -4.902 1.00 79.81 408 ILE A O 1
ATOM 3088 N N . VAL A 1 409 ? -31.474 18.891 -4.340 1.00 81.94 409 VAL A N 1
ATOM 3089 C CA . VAL A 1 409 ? -30.717 17.645 -4.556 1.00 81.94 409 VAL A CA 1
ATOM 3090 C C . VAL A 1 409 ? -30.203 17.510 -5.997 1.00 81.94 409 VAL A C 1
ATOM 3092 O O . VAL A 1 409 ? -29.009 17.253 -6.142 1.00 81.94 409 VAL A O 1
ATOM 3095 N N . PRO A 1 410 ? -30.994 17.761 -7.063 1.00 83.00 410 PRO A N 1
ATOM 3096 C CA . PRO A 1 410 ? -30.478 17.705 -8.434 1.00 83.00 410 PRO A CA 1
ATOM 3097 C C . PRO A 1 410 ? -29.320 18.679 -8.684 1.00 83.00 410 PRO A C 1
ATOM 3099 O O . PRO A 1 410 ? -28.346 18.305 -9.326 1.00 83.00 410 PRO A O 1
ATOM 3102 N N . VAL A 1 411 ? -29.363 19.884 -8.103 1.00 84.88 411 VAL A N 1
ATOM 3103 C CA . VAL A 1 411 ? -28.273 20.875 -8.199 1.00 84.88 411 VAL A CA 1
ATOM 3104 C C . VAL A 1 411 ? -27.027 20.433 -7.418 1.00 84.88 411 VAL A C 1
ATOM 3106 O O . VAL A 1 411 ? -25.907 20.703 -7.846 1.00 84.88 411 VAL A O 1
ATOM 3109 N N . ALA A 1 412 ? -27.190 19.737 -6.290 1.00 84.94 412 ALA A N 1
ATOM 3110 C CA . ALA A 1 412 ? -26.067 19.174 -5.540 1.00 84.94 412 ALA A CA 1
ATOM 3111 C C . ALA A 1 412 ? -25.400 18.001 -6.283 1.00 84.94 412 ALA A C 1
ATOM 3113 O O . ALA A 1 412 ? -24.172 17.924 -6.317 1.00 84.94 412 ALA A O 1
ATOM 3114 N N . VAL A 1 413 ? -26.198 17.122 -6.902 1.00 86.19 413 VAL A N 1
ATOM 3115 C CA . VAL A 1 413 ? -25.718 15.987 -7.712 1.00 86.19 413 VAL A CA 1
ATOM 3116 C C . VAL A 1 413 ? -25.019 16.477 -8.982 1.00 86.19 413 VAL A C 1
ATOM 3118 O O . VAL A 1 413 ? -23.908 16.034 -9.255 1.00 86.19 413 VAL A O 1
ATOM 3121 N N . ASP A 1 414 ? -25.605 17.433 -9.705 1.00 84.19 414 ASP A N 1
ATOM 3122 C CA . ASP A 1 414 ? -25.014 18.063 -10.896 1.00 84.19 414 ASP A CA 1
ATOM 3123 C C . ASP A 1 414 ? -23.623 18.654 -10.606 1.00 84.19 414 ASP A C 1
ATOM 3125 O O . ASP A 1 414 ? -22.638 18.310 -11.263 1.00 84.19 414 ASP A O 1
ATOM 3129 N N . ARG A 1 415 ? -23.507 19.456 -9.538 1.00 86.69 415 ARG A N 1
ATOM 3130 C CA . ARG A 1 415 ? -22.224 20.023 -9.089 1.00 86.69 415 ARG A CA 1
ATOM 3131 C C . ARG A 1 415 ? -21.210 18.952 -8.699 1.00 86.69 415 ARG A C 1
ATOM 3133 O O . ARG A 1 415 ? -20.047 19.064 -9.081 1.00 86.69 415 ARG A O 1
ATOM 3140 N N . ALA A 1 416 ? -21.637 17.926 -7.963 1.00 88.69 416 ALA A N 1
ATOM 3141 C CA . ALA A 1 416 ? -20.749 16.859 -7.512 1.00 88.69 416 ALA A CA 1
ATOM 3142 C C . ALA A 1 416 ? -20.248 15.975 -8.665 1.00 88.69 416 ALA A C 1
ATOM 3144 O O . ALA A 1 416 ? -19.102 15.525 -8.654 1.00 88.69 416 ALA A O 1
ATOM 3145 N N . ILE A 1 417 ? -21.073 15.769 -9.697 1.00 88.19 417 ILE A N 1
ATOM 3146 C CA . ILE A 1 417 ? -20.641 15.132 -10.943 1.00 88.19 417 ILE A CA 1
ATOM 3147 C C . ILE A 1 417 ? -19.645 16.047 -11.664 1.00 88.19 417 ILE A C 1
ATOM 3149 O O . ILE A 1 417 ? -18.553 15.587 -11.985 1.00 88.19 417 ILE A O 1
ATOM 3153 N N . CYS A 1 418 ? -19.953 17.334 -11.855 1.00 85.12 418 CYS A N 1
ATOM 3154 C CA . CYS A 1 418 ? -19.067 18.287 -12.540 1.00 85.12 418 CYS A CA 1
ATOM 3155 C C . CYS A 1 418 ? -17.679 18.432 -11.883 1.00 85.12 418 CYS A C 1
ATOM 3157 O O . CYS A 1 418 ? -16.684 18.574 -12.591 1.00 85.12 418 CYS A O 1
ATOM 3159 N N . GLU A 1 419 ? -17.592 18.359 -10.551 1.00 88.81 419 GLU A N 1
ATOM 3160 C CA . GLU A 1 419 ? -16.326 18.404 -9.800 1.00 88.81 419 GLU A CA 1
ATOM 3161 C C . GLU A 1 419 ? -15.432 17.174 -10.068 1.00 88.81 419 GLU A C 1
ATOM 3163 O O . GLU A 1 419 ? -14.208 17.289 -10.151 1.00 88.81 419 GLU A O 1
ATOM 3168 N N . ILE A 1 420 ? -16.036 15.990 -10.222 1.00 89.81 420 ILE A N 1
ATOM 3169 C CA . ILE A 1 420 ? -15.326 14.699 -10.250 1.00 89.81 420 ILE A CA 1
ATOM 3170 C C . ILE A 1 420 ? -15.164 14.126 -11.668 1.00 89.81 420 ILE A C 1
ATOM 3172 O O . ILE A 1 420 ? -14.207 13.392 -11.927 1.00 89.81 420 ILE A O 1
ATOM 3176 N N . ILE A 1 421 ? -16.064 14.456 -12.599 1.00 89.69 421 ILE A N 1
ATOM 3177 C CA . ILE A 1 421 ? -16.150 13.828 -13.923 1.00 89.69 421 ILE A CA 1
ATOM 3178 C C . ILE A 1 421 ? -14.860 13.996 -14.731 1.00 89.69 421 ILE A C 1
ATOM 3180 O O . ILE A 1 421 ? -14.269 12.992 -15.118 1.00 89.69 421 ILE A O 1
ATOM 3184 N N . THR A 1 422 ? -14.364 15.220 -14.920 1.00 87.06 422 THR A N 1
ATOM 3185 C CA . THR A 1 422 ? -13.178 15.506 -15.746 1.00 87.06 422 THR A CA 1
ATOM 3186 C C . THR A 1 422 ? -11.924 14.735 -15.292 1.00 87.06 422 THR A C 1
ATOM 3188 O O . THR A 1 422 ? -11.432 13.917 -16.074 1.00 87.06 422 THR A O 1
ATOM 3191 N N . PRO A 1 423 ? -11.427 14.872 -14.040 1.00 86.44 423 PRO A N 1
ATOM 3192 C CA . PRO A 1 423 ? -10.191 14.206 -13.614 1.00 86.44 423 PRO A CA 1
ATOM 3193 C C . PRO A 1 423 ? -10.303 12.677 -13.483 1.00 86.44 423 PRO A C 1
ATOM 3195 O O . PRO A 1 423 ? -9.276 11.990 -13.478 1.00 86.44 423 PRO A O 1
ATOM 3198 N N . VAL A 1 424 ? -11.514 12.117 -13.350 1.00 90.19 424 VAL A N 1
ATOM 3199 C CA . VAL A 1 424 ? -11.714 10.657 -13.365 1.00 90.19 424 VAL A CA 1
ATOM 3200 C C . VAL A 1 424 ? -11.798 10.131 -14.797 1.00 90.19 424 VAL A C 1
ATOM 3202 O O . VAL A 1 424 ? -11.098 9.173 -15.125 1.00 90.19 424 VAL A O 1
ATOM 3205 N N . VAL A 1 425 ? -12.589 10.774 -15.661 1.00 92.25 425 VAL A N 1
ATOM 3206 C CA . VAL A 1 425 ? -12.731 10.409 -17.078 1.00 92.25 425 VAL A CA 1
ATOM 3207 C C . VAL A 1 425 ? -11.377 10.466 -17.780 1.00 92.25 425 VAL A C 1
ATOM 3209 O O . VAL A 1 425 ? -10.991 9.489 -18.411 1.00 92.25 425 VAL A O 1
ATOM 3212 N N . GLU A 1 426 ? -10.607 11.546 -17.636 1.00 86.94 426 GLU A N 1
ATOM 3213 C CA . GLU A 1 426 ? -9.310 11.689 -18.314 1.00 86.94 426 GLU A CA 1
ATOM 3214 C C . GLU A 1 426 ? -8.310 10.591 -17.937 1.00 86.94 426 GLU A C 1
ATOM 3216 O O . GLU A 1 426 ? -7.682 10.001 -18.822 1.00 86.94 426 GLU A O 1
ATOM 3221 N N . ARG A 1 427 ? -8.204 10.251 -16.645 1.00 85.31 427 ARG A N 1
ATOM 3222 C CA . ARG A 1 427 ? -7.322 9.174 -16.174 1.00 85.31 427 ARG A CA 1
ATOM 3223 C C . ARG A 1 427 ? -7.779 7.810 -16.697 1.00 85.31 427 ARG A C 1
ATOM 3225 O O . ARG A 1 427 ? -6.968 7.073 -17.258 1.00 85.31 427 ARG A O 1
ATOM 3232 N N . SER A 1 428 ? -9.062 7.481 -16.535 1.00 92.25 428 SER A N 1
ATOM 3233 C CA . SER A 1 428 ? -9.614 6.176 -16.922 1.00 92.25 428 SER A CA 1
ATOM 3234 C C . SER A 1 428 ? -9.570 5.953 -18.433 1.00 92.25 428 SER A C 1
ATOM 3236 O O . SER A 1 428 ? -9.168 4.880 -18.879 1.00 92.25 428 SER A O 1
ATOM 3238 N N . VAL A 1 429 ? -9.911 6.976 -19.223 1.00 92.81 429 VAL A N 1
ATOM 3239 C CA . VAL A 1 429 ? -9.864 6.940 -20.693 1.00 92.81 429 VAL A CA 1
ATOM 3240 C C . VAL A 1 429 ? -8.431 6.796 -21.195 1.00 92.81 429 VAL A C 1
ATOM 3242 O O . VAL A 1 429 ? -8.184 5.952 -22.053 1.00 92.81 429 VAL A O 1
ATOM 3245 N N . THR A 1 430 ? -7.470 7.547 -20.643 1.00 90.00 430 THR A N 1
ATOM 3246 C CA . THR A 1 430 ? -6.061 7.466 -21.073 1.00 90.00 430 THR A CA 1
ATOM 3247 C C . THR A 1 430 ? -5.498 6.058 -20.880 1.00 90.00 430 THR A C 1
ATOM 3249 O O . THR A 1 430 ? -4.917 5.497 -21.811 1.00 90.00 430 THR A O 1
ATOM 3252 N N . ILE A 1 431 ? -5.722 5.460 -19.703 1.00 88.19 431 ILE A N 1
ATOM 3253 C CA . ILE A 1 431 ? -5.295 4.086 -19.400 1.00 88.19 431 ILE A CA 1
ATOM 3254 C C . ILE A 1 431 ? -5.995 3.100 -20.342 1.00 88.19 431 ILE A C 1
ATOM 3256 O O . ILE A 1 431 ? -5.323 2.324 -21.022 1.00 88.19 431 ILE A O 1
ATOM 3260 N N . ALA A 1 432 ? -7.327 3.164 -20.441 1.00 91.81 432 ALA A N 1
ATOM 3261 C CA . ALA A 1 432 ? -8.101 2.236 -21.257 1.00 91.81 432 ALA A CA 1
ATOM 3262 C C . ALA A 1 432 ? -7.713 2.285 -22.742 1.00 91.81 432 ALA A C 1
ATOM 3264 O O . ALA A 1 432 ? -7.541 1.232 -23.360 1.00 91.81 432 ALA A O 1
ATOM 3265 N N . CYS A 1 433 ? -7.518 3.480 -23.307 1.00 92.38 433 CYS A N 1
ATOM 3266 C CA . CYS A 1 433 ? -7.125 3.648 -24.703 1.00 92.38 433 CYS A CA 1
ATOM 3267 C C . CYS A 1 433 ? -5.706 3.135 -24.962 1.00 92.38 433 CYS A C 1
ATOM 3269 O O . CYS A 1 433 ? -5.503 2.432 -25.946 1.00 92.38 433 CYS A O 1
ATOM 3271 N N . MET A 1 434 ? -4.733 3.413 -24.085 1.00 88.12 434 MET A N 1
ATOM 3272 C CA . MET A 1 434 ? -3.365 2.900 -24.251 1.00 88.12 434 MET A CA 1
ATOM 3273 C C . MET A 1 434 ? -3.302 1.370 -24.149 1.00 88.12 434 MET A C 1
ATOM 3275 O O . MET A 1 434 ? -2.677 0.725 -24.990 1.00 88.12 434 MET A O 1
ATOM 3279 N N . THR A 1 435 ? -3.985 0.770 -23.167 1.00 89.50 435 THR A N 1
ATOM 3280 C CA . THR A 1 435 ? -4.036 -0.694 -23.017 1.00 89.50 435 THR A CA 1
ATOM 3281 C C . THR A 1 435 ? -4.764 -1.365 -24.184 1.00 89.50 435 THR A C 1
ATOM 3283 O O . THR A 1 435 ? -4.306 -2.397 -24.674 1.00 89.50 435 THR A O 1
ATOM 3286 N N . THR A 1 436 ? -5.863 -0.774 -24.664 1.00 91.31 436 THR A N 1
ATOM 3287 C CA . THR A 1 436 ? -6.598 -1.286 -25.833 1.00 91.31 436 THR A CA 1
ATOM 3288 C C . THR A 1 436 ? -5.765 -1.164 -27.104 1.00 91.31 436 THR A C 1
ATOM 3290 O O . THR A 1 436 ? -5.697 -2.119 -27.868 1.00 91.31 436 THR A O 1
ATOM 3293 N N . GLN A 1 437 ? -5.070 -0.041 -27.305 1.00 90.50 437 GLN A N 1
ATOM 3294 C CA . GLN A 1 437 ? -4.216 0.195 -28.467 1.00 90.50 437 GLN A CA 1
ATOM 3295 C C . GLN A 1 437 ? -3.109 -0.867 -28.586 1.00 90.50 437 GLN A C 1
ATOM 3297 O O . GLN A 1 437 ? -3.045 -1.546 -29.607 1.00 90.50 437 GLN A O 1
ATOM 3302 N N . GLU A 1 438 ? -2.285 -1.084 -27.554 1.00 85.31 438 GLU A N 1
ATOM 3303 C CA . GLU A 1 438 ? -1.194 -2.077 -27.634 1.00 85.31 438 GLU A CA 1
ATOM 3304 C C . GLU A 1 438 ? -1.709 -3.525 -27.776 1.00 85.31 438 GLU A C 1
ATOM 3306 O O . GLU A 1 438 ? -1.110 -4.311 -28.512 1.00 85.31 438 GLU A O 1
ATOM 3311 N N . LEU A 1 439 ? -2.824 -3.902 -27.130 1.00 86.75 439 LEU A N 1
ATOM 3312 C CA . LEU A 1 439 ? -3.369 -5.262 -27.259 1.00 86.75 439 LEU A CA 1
ATOM 3313 C C . LEU A 1 439 ? -4.040 -5.511 -28.616 1.00 86.75 439 LEU A C 1
ATOM 3315 O O . LEU A 1 439 ? -3.742 -6.527 -29.247 1.00 86.75 439 LEU A O 1
ATOM 3319 N N . ILE A 1 440 ? -4.860 -4.576 -29.104 1.00 88.38 440 ILE A N 1
ATOM 3320 C CA . ILE A 1 440 ? -5.510 -4.679 -30.417 1.00 88.38 440 ILE A CA 1
ATOM 3321 C C . ILE A 1 440 ? -4.465 -4.692 -31.538 1.00 88.38 440 ILE A C 1
ATOM 3323 O O . ILE A 1 440 ? -4.547 -5.549 -32.415 1.00 88.38 440 ILE A O 1
ATOM 3327 N N . LEU A 1 441 ? -3.447 -3.822 -31.506 1.00 85.81 441 LEU A N 1
ATOM 3328 C CA . LEU A 1 441 ? -2.378 -3.827 -32.517 1.00 85.81 441 LEU A CA 1
ATOM 3329 C C . LEU A 1 441 ? -1.625 -5.163 -32.557 1.00 85.81 441 LEU A C 1
ATOM 3331 O O . LEU A 1 441 ? -1.360 -5.691 -33.636 1.00 85.81 441 LEU A O 1
ATOM 3335 N N . LYS A 1 442 ? -1.323 -5.730 -31.384 1.00 81.44 442 LYS A N 1
ATOM 3336 C CA . LYS A 1 442 ? -0.568 -6.980 -31.244 1.00 81.44 442 LYS A CA 1
ATOM 3337 C C . LYS A 1 442 ? -1.378 -8.214 -31.661 1.00 81.44 442 LYS A C 1
ATOM 3339 O O . LYS A 1 442 ? -0.828 -9.087 -32.328 1.00 81.44 442 LYS A O 1
ATOM 3344 N N . ASP A 1 443 ? -2.655 -8.307 -31.281 1.00 80.62 443 ASP A N 1
ATOM 3345 C CA . ASP A 1 443 ? -3.503 -9.463 -31.616 1.00 80.62 443 ASP A CA 1
ATOM 3346 C C . ASP A 1 443 ? -4.024 -9.404 -33.066 1.00 80.62 443 ASP A C 1
ATOM 3348 O O . ASP A 1 443 ? -4.015 -10.416 -33.763 1.00 80.62 443 ASP A O 1
ATOM 3352 N N . PHE A 1 444 ? -4.417 -8.225 -33.564 1.00 81.81 444 PHE A N 1
ATOM 3353 C CA . PHE A 1 444 ? -5.008 -8.046 -34.901 1.00 81.81 444 PHE A CA 1
ATOM 3354 C C . PHE A 1 444 ? -3.965 -7.766 -36.004 1.00 81.81 444 PHE A C 1
ATOM 3356 O O . PHE A 1 444 ? -4.326 -7.355 -37.109 1.00 81.81 444 PHE A O 1
ATOM 3363 N N . ALA A 1 445 ? -2.674 -8.001 -35.746 1.00 78.88 445 ALA A N 1
ATOM 3364 C CA . ALA A 1 445 ? -1.550 -7.664 -36.634 1.00 78.88 445 ALA A CA 1
ATOM 3365 C C . ALA A 1 445 ? -1.624 -8.256 -38.061 1.00 78.88 445 ALA A C 1
ATOM 3367 O O . ALA A 1 445 ? -1.018 -7.709 -38.982 1.00 78.88 445 ALA A O 1
ATOM 3368 N N . MET A 1 446 ? -2.366 -9.355 -38.253 1.00 74.88 446 MET A N 1
ATOM 3369 C CA . MET A 1 446 ? -2.584 -10.011 -39.556 1.00 74.88 446 MET A CA 1
ATOM 3370 C C . MET A 1 446 ? -4.065 -10.076 -39.979 1.00 74.88 446 MET A C 1
ATOM 3372 O O . MET A 1 446 ? -4.379 -10.690 -40.997 1.00 74.88 446 MET A O 1
ATOM 3376 N N . GLU A 1 447 ? -4.977 -9.451 -39.222 1.00 79.88 447 GLU A N 1
ATOM 3377 C CA . GLU A 1 447 ? -6.412 -9.412 -39.540 1.00 79.88 447 GLU A CA 1
ATOM 3378 C C . GLU A 1 447 ? -6.692 -8.305 -40.579 1.00 79.88 447 GLU A C 1
ATOM 3380 O O . GLU A 1 447 ? -6.471 -7.123 -40.277 1.00 79.88 447 GLU A O 1
ATOM 3385 N N . PRO A 1 448 ? -7.170 -8.648 -41.795 1.00 75.62 448 PRO A N 1
ATOM 3386 C CA . PRO A 1 448 ? -7.444 -7.671 -42.849 1.00 75.62 448 PRO A CA 1
ATOM 3387 C C . PRO A 1 448 ? -8.745 -6.881 -42.655 1.00 75.62 448 PRO A C 1
ATOM 3389 O O . PRO A 1 448 ? -8.905 -5.834 -43.289 1.00 75.62 448 PRO A O 1
ATOM 3392 N N . ASP A 1 449 ? -9.692 -7.352 -41.835 1.00 81.75 449 ASP A N 1
ATOM 3393 C CA . ASP A 1 449 ? -10.965 -6.654 -41.662 1.00 81.75 449 ASP A CA 1
ATOM 3394 C C . ASP A 1 449 ? -10.926 -5.567 -40.576 1.00 81.75 449 ASP A C 1
ATOM 3396 O O . ASP A 1 449 ? -10.903 -5.835 -39.372 1.00 81.75 449 ASP A O 1
ATOM 3400 N N . GLU A 1 450 ? -11.001 -4.307 -41.016 1.00 83.69 450 GLU A N 1
ATOM 3401 C CA . GLU A 1 450 ? -11.099 -3.150 -40.122 1.00 83.69 450 GLU A CA 1
ATOM 3402 C C . GLU A 1 450 ? -12.358 -3.172 -39.240 1.00 83.69 450 GLU A C 1
ATOM 3404 O O . GLU A 1 450 ? -12.327 -2.626 -38.140 1.00 83.69 450 GLU A O 1
ATOM 3409 N N . VAL A 1 451 ? -13.459 -3.792 -39.690 1.00 86.56 451 VAL A N 1
ATOM 3410 C CA . VAL A 1 451 ? -14.745 -3.745 -38.977 1.00 86.56 451 VAL A CA 1
ATOM 3411 C C . VAL A 1 451 ? -14.703 -4.665 -37.759 1.00 86.56 451 VAL A C 1
ATOM 3413 O O . VAL A 1 451 ? -15.045 -4.232 -36.657 1.00 86.56 451 VAL A O 1
ATOM 3416 N N . ARG A 1 452 ? -14.195 -5.897 -37.915 1.00 83.88 452 ARG A N 1
ATOM 3417 C CA . ARG A 1 452 ? -13.914 -6.804 -36.789 1.00 83.88 452 ARG A CA 1
ATOM 3418 C C . ARG A 1 452 ? -12.921 -6.187 -35.797 1.00 83.88 452 ARG A C 1
ATOM 3420 O O . ARG A 1 452 ? -13.157 -6.264 -34.592 1.00 83.88 452 ARG A O 1
ATOM 3427 N N . MET A 1 453 ? -11.853 -5.548 -36.285 1.00 87.94 453 MET A N 1
ATOM 3428 C CA . MET A 1 453 ? -10.853 -4.877 -35.441 1.00 87.94 453 MET A CA 1
ATOM 3429 C C . MET A 1 453 ? -11.459 -3.717 -34.632 1.00 87.94 453 MET A C 1
ATOM 3431 O O . MET A 1 453 ? -11.270 -3.658 -33.417 1.00 87.94 453 MET A O 1
ATOM 3435 N N . ARG A 1 454 ? -12.231 -2.833 -35.280 1.00 89.69 454 ARG A N 1
ATOM 3436 C CA . ARG A 1 454 ? -12.915 -1.701 -34.633 1.00 89.69 454 ARG A CA 1
ATOM 3437 C C . ARG A 1 454 ? -13.914 -2.174 -33.579 1.00 89.69 454 ARG A C 1
ATOM 3439 O O . ARG A 1 454 ? -13.877 -1.691 -32.452 1.00 89.69 454 ARG A O 1
ATOM 3446 N N . LYS A 1 455 ? -14.735 -3.182 -33.899 1.00 89.94 455 LYS A N 1
ATOM 3447 C CA . LYS A 1 455 ? -15.693 -3.775 -32.951 1.00 89.94 455 LYS A CA 1
ATOM 3448 C C . LYS A 1 455 ? -14.994 -4.299 -31.688 1.00 89.94 455 LYS A C 1
ATOM 3450 O O . LYS A 1 455 ? -15.426 -3.982 -30.583 1.00 89.94 455 LYS A O 1
ATOM 3455 N N . ALA A 1 456 ? -13.902 -5.049 -31.848 1.00 88.50 456 ALA A N 1
ATOM 3456 C CA . ALA A 1 456 ? -13.133 -5.588 -30.727 1.00 88.50 456 ALA A CA 1
ATOM 3457 C C . ALA A 1 456 ? -12.491 -4.482 -29.868 1.00 88.50 456 ALA A C 1
ATOM 3459 O O . ALA A 1 456 ? -12.526 -4.560 -28.638 1.00 88.50 456 ALA A O 1
ATOM 3460 N N . ALA A 1 457 ? -11.958 -3.430 -30.504 1.00 91.06 457 ALA A N 1
ATOM 3461 C CA . ALA A 1 457 ? -11.418 -2.262 -29.812 1.00 91.06 457 ALA A CA 1
ATOM 3462 C C . ALA A 1 457 ? -12.500 -1.518 -29.012 1.00 91.06 457 ALA A C 1
ATOM 3464 O O . ALA A 1 457 ? -12.276 -1.191 -27.849 1.00 91.06 457 ALA A O 1
ATOM 3465 N N . HIS A 1 458 ? -13.689 -1.311 -29.589 1.00 92.81 458 HIS A N 1
ATOM 3466 C CA . HIS A 1 458 ? -14.831 -0.699 -28.900 1.00 92.81 458 HIS A CA 1
ATOM 3467 C C . HIS A 1 458 ? -15.284 -1.541 -27.700 1.00 92.81 458 HIS A C 1
ATOM 3469 O O . HIS A 1 458 ? -15.327 -1.030 -26.584 1.00 92.81 458 HIS A O 1
ATOM 3475 N N . GLN A 1 459 ? -15.536 -2.844 -27.890 1.00 90.38 459 GLN A N 1
ATOM 3476 C CA . GLN A 1 459 ? -15.946 -3.763 -26.813 1.00 90.38 459 GLN A CA 1
ATOM 3477 C C . GLN A 1 459 ? -14.964 -3.735 -25.629 1.00 90.38 459 GLN A C 1
ATOM 3479 O O . GLN A 1 459 ? -15.381 -3.613 -24.473 1.00 90.38 459 GLN A O 1
ATOM 3484 N N . MET A 1 460 ? -13.660 -3.797 -25.916 1.00 91.69 460 MET A N 1
ATOM 3485 C CA . MET A 1 460 ? -12.615 -3.755 -24.896 1.00 91.69 460 MET A CA 1
ATOM 3486 C C . MET A 1 460 ? -12.517 -2.381 -24.217 1.00 91.69 460 MET A C 1
ATOM 3488 O O . MET A 1 460 ? -12.548 -2.318 -22.984 1.00 91.69 460 MET A O 1
ATOM 3492 N N . VAL A 1 461 ? -12.416 -1.283 -24.980 1.00 93.44 461 VAL A N 1
ATOM 3493 C CA . VAL A 1 461 ? -12.197 0.052 -24.400 1.00 93.44 461 VAL A CA 1
ATOM 3494 C C . VAL A 1 461 ? -13.387 0.486 -23.547 1.00 93.44 461 VAL A C 1
ATOM 3496 O O . VAL A 1 461 ? -13.185 1.018 -22.458 1.00 93.44 461 VAL A O 1
ATOM 3499 N N . SER A 1 462 ? -14.618 0.193 -23.981 1.00 90.44 462 SER A N 1
ATOM 3500 C CA . SER A 1 462 ? -15.840 0.516 -23.241 1.00 90.44 462 SER A CA 1
ATOM 3501 C C . SER A 1 462 ? -15.937 -0.256 -21.926 1.00 90.44 462 SER A C 1
ATOM 3503 O O . SER A 1 462 ? -16.330 0.307 -20.905 1.00 90.44 462 SER A O 1
ATOM 3505 N N . SER A 1 463 ? -15.556 -1.539 -21.913 1.00 89.81 463 SER A N 1
ATOM 3506 C CA . SER A 1 463 ? -15.541 -2.321 -20.673 1.00 89.81 463 SER A CA 1
ATOM 3507 C C . SER A 1 463 ? -14.437 -1.869 -19.716 1.00 89.81 463 SER A C 1
ATOM 3509 O O . SER A 1 463 ? -14.661 -1.819 -18.505 1.00 89.81 463 SER A O 1
ATOM 3511 N N . LEU A 1 464 ? -13.257 -1.520 -20.236 1.00 89.62 464 LEU A N 1
ATOM 3512 C CA . LEU A 1 464 ? -12.106 -1.116 -19.430 1.00 89.62 464 LEU A CA 1
ATOM 3513 C C . LEU A 1 464 ? -12.260 0.307 -18.868 1.00 89.62 464 LEU A C 1
ATOM 3515 O O . LEU A 1 464 ? -12.094 0.504 -17.665 1.00 89.62 464 LEU A O 1
ATOM 3519 N N . ALA A 1 465 ? -12.635 1.283 -19.701 1.00 92.12 465 ALA A N 1
ATOM 3520 C CA . ALA A 1 465 ? -12.839 2.671 -19.283 1.00 92.12 465 ALA A CA 1
ATOM 3521 C C . ALA A 1 465 ? -13.987 2.801 -18.274 1.00 92.12 465 ALA A C 1
ATOM 3523 O O . ALA A 1 465 ? -13.812 3.454 -17.245 1.00 92.12 465 ALA A O 1
ATOM 3524 N N . GLY A 1 466 ? -15.123 2.137 -18.531 1.00 88.56 466 GLY A N 1
ATOM 3525 C CA . GLY A 1 466 ? -16.270 2.137 -17.625 1.00 88.56 466 GLY A CA 1
ATOM 3526 C C . GLY A 1 466 ? -15.933 1.539 -16.256 1.00 88.56 466 GLY A C 1
ATOM 3527 O O . GLY A 1 466 ? -16.131 2.193 -15.233 1.00 88.56 466 GLY A O 1
ATOM 3528 N N . SER A 1 467 ? -15.314 0.352 -16.227 1.00 89.56 467 SER A N 1
ATOM 3529 C CA . SER A 1 467 ? -14.933 -0.316 -14.969 1.00 89.56 467 SER A CA 1
ATOM 3530 C C . SER A 1 467 ? -13.921 0.496 -14.151 1.00 89.56 467 SER A C 1
ATOM 3532 O O . SER A 1 467 ? -14.052 0.601 -12.931 1.00 89.56 467 SER A O 1
ATOM 3534 N N . LEU A 1 468 ? -12.923 1.102 -14.809 1.00 87.44 468 LEU A N 1
ATOM 3535 C CA . LEU A 1 468 ? -11.944 1.970 -14.146 1.00 87.44 468 LEU A CA 1
ATOM 3536 C C . LEU A 1 468 ? -12.596 3.249 -13.606 1.00 87.44 468 LEU A C 1
ATOM 3538 O O . LEU A 1 468 ? -12.309 3.648 -12.477 1.00 87.44 468 LEU A O 1
ATOM 3542 N N . ALA A 1 469 ? -13.489 3.878 -14.377 1.00 89.56 469 ALA A N 1
ATOM 3543 C CA . ALA A 1 469 ? -14.210 5.074 -13.954 1.00 89.56 469 ALA A CA 1
ATOM 3544 C C . ALA A 1 469 ? -15.115 4.797 -12.747 1.00 89.56 469 ALA A C 1
ATOM 3546 O O . ALA A 1 469 ? -14.989 5.502 -11.749 1.00 89.56 469 ALA A O 1
ATOM 3547 N N . LEU A 1 470 ? -15.935 3.741 -12.799 1.00 88.56 470 LEU A N 1
ATOM 3548 C CA . LEU A 1 470 ? -16.862 3.332 -11.737 1.00 88.56 470 LEU A CA 1
ATOM 3549 C C . LEU A 1 470 ? -16.156 3.114 -10.386 1.00 88.56 470 LEU A C 1
ATOM 3551 O O . LEU A 1 470 ? -16.587 3.636 -9.358 1.00 88.56 470 LEU A O 1
ATOM 3555 N N . VAL A 1 471 ? -15.037 2.382 -10.380 1.00 87.25 471 VAL A N 1
ATOM 3556 C CA . VAL A 1 471 ? -14.255 2.141 -9.153 1.00 87.25 471 VAL A CA 1
ATOM 3557 C C . VAL A 1 471 ? -13.564 3.421 -8.663 1.00 87.25 471 VAL A C 1
ATOM 3559 O O . VAL A 1 471 ? -13.455 3.637 -7.457 1.00 87.25 471 VAL A O 1
ATOM 3562 N N . THR A 1 472 ? -13.127 4.294 -9.575 1.00 88.06 472 THR A N 1
ATOM 3563 C CA . THR A 1 472 ? -12.393 5.524 -9.230 1.00 88.06 472 THR A CA 1
ATOM 3564 C C . THR A 1 472 ? -13.311 6.659 -8.758 1.00 88.06 472 THR A C 1
ATOM 3566 O O . THR A 1 472 ? -12.908 7.436 -7.895 1.00 88.06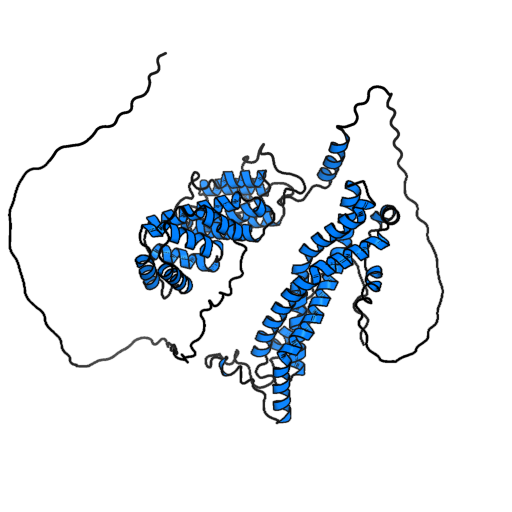 472 THR A O 1
ATOM 3569 N N . CYS A 1 473 ? -14.540 6.780 -9.278 1.00 90.31 473 CYS A N 1
ATOM 3570 C CA . CYS A 1 473 ? -15.456 7.871 -8.925 1.00 90.31 473 CYS A CA 1
ATOM 3571 C C . CYS A 1 473 ? -16.242 7.631 -7.627 1.00 90.31 473 CYS A C 1
ATOM 3573 O O . CYS A 1 473 ? -16.593 8.604 -6.959 1.00 90.31 473 CYS A O 1
ATOM 3575 N N . LYS A 1 474 ? -16.487 6.374 -7.225 1.00 89.19 474 LYS A N 1
ATOM 3576 C CA . LYS A 1 474 ? -17.424 6.050 -6.130 1.00 89.19 474 LYS A CA 1
ATOM 3577 C C . LYS A 1 474 ? -17.003 6.547 -4.738 1.00 89.19 474 LYS A C 1
ATOM 3579 O O . LYS A 1 474 ? -17.868 6.704 -3.874 1.00 89.19 474 LYS A O 1
ATOM 3584 N N . GLU A 1 475 ? -15.716 6.811 -4.498 1.00 90.44 475 GLU A N 1
ATOM 3585 C CA . GLU A 1 475 ? -15.245 7.447 -3.253 1.00 90.44 475 GLU A CA 1
ATOM 3586 C C . GLU A 1 475 ? -15.259 8.988 -3.343 1.00 90.44 475 GLU A C 1
ATOM 3588 O O . GLU A 1 475 ? -15.953 9.602 -2.528 1.00 90.44 475 GLU A O 1
ATOM 3593 N N . PRO A 1 476 ? -14.618 9.647 -4.338 1.00 88.00 476 PRO A N 1
ATOM 3594 C CA . PRO A 1 476 ? -14.631 11.110 -4.437 1.00 88.00 476 PRO A CA 1
ATOM 3595 C C . PRO A 1 476 ? -16.032 11.706 -4.624 1.00 88.00 476 PRO A C 1
ATOM 3597 O O . PRO A 1 476 ? -16.351 12.714 -3.996 1.00 88.00 476 PRO A O 1
ATOM 3600 N N . LEU A 1 477 ? -16.896 11.063 -5.421 1.00 90.94 477 LEU A N 1
ATOM 3601 C CA . LEU A 1 477 ? -18.266 11.526 -5.661 1.00 90.94 477 LEU A CA 1
ATOM 3602 C C . LEU A 1 477 ? -19.096 11.543 -4.370 1.00 90.94 477 LEU A C 1
ATOM 3604 O O . LEU A 1 477 ? -19.840 12.490 -4.139 1.00 90.94 477 LEU A O 1
ATOM 3608 N N . ARG A 1 478 ? -18.929 10.548 -3.486 1.00 91.94 478 ARG A N 1
ATOM 3609 C CA . ARG A 1 478 ? -19.642 10.493 -2.197 1.00 91.94 478 ARG A CA 1
ATOM 3610 C C . ARG A 1 478 ? -19.213 11.619 -1.257 1.00 91.94 478 ARG A C 1
ATOM 3612 O O . ARG A 1 478 ? -20.042 12.146 -0.512 1.00 91.94 478 ARG A O 1
ATOM 3619 N N . VAL A 1 479 ? -17.936 11.998 -1.288 1.00 91.56 479 VAL A N 1
ATOM 3620 C CA . VAL A 1 479 ? -17.404 13.123 -0.503 1.00 91.56 479 VAL A CA 1
ATOM 3621 C C . VAL A 1 479 ? -17.899 14.454 -1.073 1.00 91.56 479 VAL A C 1
ATOM 3623 O O . VAL A 1 479 ? -18.476 15.245 -0.328 1.00 91.56 479 VAL A O 1
ATOM 3626 N N . SER A 1 480 ? -17.764 14.676 -2.385 1.00 90.06 480 SER A N 1
ATOM 3627 C CA . SER A 1 480 ? -18.258 15.896 -3.040 1.00 90.06 480 SER A CA 1
ATOM 3628 C C . SER A 1 480 ? -19.772 16.068 -2.851 1.00 90.06 480 SER A C 1
ATOM 3630 O O . SER A 1 480 ? -20.206 17.110 -2.362 1.00 90.06 480 SER A O 1
ATOM 3632 N N . LEU A 1 481 ? -20.580 15.028 -3.091 1.00 90.19 481 LEU A N 1
ATOM 3633 C CA . LEU A 1 481 ? -22.035 15.084 -2.909 1.00 90.19 481 LEU A CA 1
ATOM 3634 C C . LEU A 1 481 ? -22.424 15.408 -1.456 1.00 90.19 481 LEU A C 1
ATOM 3636 O O . LEU A 1 481 ? -23.312 16.231 -1.233 1.00 90.19 481 LEU A O 1
ATOM 3640 N N . SER A 1 482 ? -21.711 14.857 -0.464 1.00 89.75 482 SER A N 1
ATOM 3641 C CA . SER A 1 482 ? -21.897 15.243 0.947 1.00 89.75 482 SER A CA 1
ATOM 3642 C C . SER A 1 482 ? -21.648 16.736 1.168 1.00 89.75 482 SER A C 1
ATOM 3644 O O . SER A 1 482 ? -22.428 17.398 1.852 1.00 89.75 482 SER A O 1
ATOM 3646 N N . ASN A 1 483 ? -20.571 17.272 0.592 1.00 90.38 483 ASN A N 1
ATOM 3647 C CA . ASN A 1 483 ? -20.167 18.664 0.764 1.00 90.38 483 ASN A CA 1
ATOM 3648 C C . ASN A 1 483 ? -21.135 19.630 0.063 1.00 90.38 483 ASN A C 1
ATOM 3650 O O . ASN A 1 483 ? -21.569 20.601 0.682 1.00 90.38 483 ASN A O 1
ATOM 3654 N N . GLN A 1 484 ? -21.536 19.338 -1.180 1.00 87.75 484 GLN A N 1
ATOM 3655 C CA . GLN A 1 484 ? -22.499 20.143 -1.942 1.00 87.75 484 GLN A CA 1
ATOM 3656 C C . GLN A 1 484 ? -23.879 20.163 -1.261 1.00 87.75 484 GLN A C 1
ATOM 3658 O O . GLN A 1 484 ? -24.472 21.232 -1.104 1.00 87.75 484 GLN A O 1
ATOM 3663 N N . LEU A 1 485 ? -24.373 19.010 -0.782 1.00 87.69 485 LEU A N 1
ATOM 3664 C CA . LEU A 1 485 ? -25.631 18.942 -0.025 1.00 87.69 485 LEU A CA 1
ATOM 3665 C C . LEU A 1 485 ? -25.545 19.746 1.280 1.00 87.69 485 LEU A C 1
ATOM 3667 O O . LEU A 1 485 ? -26.428 20.556 1.551 1.00 87.69 485 LEU A O 1
ATOM 3671 N N . ARG A 1 486 ? -24.467 19.593 2.065 1.00 88.06 486 ARG A N 1
ATOM 3672 C CA . ARG A 1 486 ? -24.252 20.375 3.299 1.00 88.06 486 ARG A CA 1
ATOM 3673 C C . ARG A 1 486 ? -24.209 21.877 3.028 1.00 88.06 486 ARG A C 1
ATOM 3675 O O . ARG A 1 486 ? -24.862 22.633 3.742 1.00 88.06 486 ARG A O 1
ATOM 3682 N N . GLN A 1 487 ? -23.487 22.310 1.994 1.00 87.81 487 GLN A N 1
ATOM 3683 C CA . GLN A 1 487 ? -23.354 23.724 1.634 1.00 87.81 487 GLN A CA 1
ATOM 3684 C C . GLN A 1 487 ? -24.698 24.351 1.232 1.00 87.81 487 GLN A C 1
ATOM 3686 O O . GLN A 1 487 ? -24.972 25.490 1.603 1.00 87.81 487 GLN A O 1
ATOM 3691 N N . LEU A 1 488 ? -25.536 23.618 0.492 1.00 83.75 488 LEU A N 1
ATOM 3692 C CA . LEU A 1 488 ? -26.825 24.119 0.007 1.00 83.75 488 LEU A CA 1
ATOM 3693 C C . LEU A 1 488 ? -27.954 24.016 1.047 1.00 83.75 488 LEU A C 1
ATOM 3695 O O . LEU A 1 488 ? -28.861 24.844 1.023 1.00 83.75 488 LEU A O 1
ATOM 3699 N N . LEU A 1 489 ? -27.906 23.040 1.961 1.00 81.25 489 LEU A N 1
ATOM 3700 C CA . LEU A 1 489 ? -28.965 22.798 2.953 1.00 81.25 489 LEU A CA 1
ATOM 3701 C C . LEU A 1 489 ? -28.719 23.473 4.312 1.00 81.25 489 LEU A C 1
ATOM 3703 O O . LEU A 1 489 ? -29.687 23.829 4.982 1.00 81.25 489 LEU A O 1
ATOM 3707 N N . SER A 1 490 ? -27.461 23.717 4.701 1.00 81.56 490 SER A N 1
ATOM 3708 C CA . SER A 1 490 ? -27.097 24.456 5.925 1.00 81.56 490 SER A CA 1
ATOM 3709 C C . SER A 1 490 ? -27.846 25.794 6.114 1.00 81.56 490 SER A C 1
ATOM 3711 O O . SER A 1 490 ? -28.452 25.976 7.170 1.00 81.56 490 SER A O 1
ATOM 3713 N N . PRO A 1 491 ? -27.945 26.708 5.119 1.00 78.12 491 PRO A N 1
ATOM 3714 C CA . PRO A 1 491 ? -28.695 27.960 5.293 1.00 78.12 491 PRO A CA 1
ATOM 3715 C C . PRO A 1 491 ? -30.219 27.775 5.431 1.00 78.12 491 PRO A C 1
ATOM 3717 O O . PRO A 1 491 ? -30.916 28.732 5.757 1.00 78.12 491 PRO A O 1
ATOM 3720 N N . SER A 1 492 ? -30.756 26.578 5.171 1.00 70.12 492 SER A N 1
ATOM 3721 C CA . SER A 1 492 ? -32.182 26.242 5.327 1.00 70.12 492 SER A CA 1
ATOM 3722 C C . SER A 1 492 ? -32.474 25.343 6.535 1.00 70.12 492 SER A C 1
ATOM 3724 O O . SER A 1 492 ? -33.640 25.152 6.879 1.00 70.12 492 SER A O 1
ATOM 3726 N N . CYS A 1 493 ? -31.449 24.793 7.193 1.00 69.19 493 CYS A N 1
ATOM 3727 C CA . CYS A 1 493 ? -31.598 23.845 8.292 1.00 69.19 493 CYS A CA 1
ATOM 3728 C C . CYS A 1 493 ? -30.636 24.186 9.450 1.00 69.19 493 CYS A C 1
ATOM 3730 O O . CYS A 1 493 ? -29.467 23.807 9.398 1.00 69.19 493 CYS A O 1
ATOM 3732 N N . PRO A 1 494 ? -31.106 24.863 10.519 1.00 62.53 494 PRO A N 1
ATOM 3733 C CA . PRO A 1 494 ? -30.274 25.204 11.679 1.00 62.53 494 PRO A CA 1
ATOM 3734 C C . PRO A 1 494 ? -30.002 24.010 12.615 1.00 62.53 494 PRO A C 1
ATOM 3736 O O . PRO A 1 494 ? -29.346 24.170 13.641 1.00 62.53 494 PRO A O 1
ATOM 3739 N N . GLU A 1 495 ? -30.534 22.826 12.302 1.00 75.50 495 GLU A N 1
ATOM 3740 C CA . GLU A 1 495 ? -30.491 21.633 13.145 1.00 75.50 495 GLU A CA 1
ATOM 3741 C C . GLU A 1 495 ? -29.560 20.582 12.522 1.00 75.50 495 GLU A C 1
ATOM 3743 O O . GLU A 1 495 ? -29.957 19.776 11.678 1.00 75.50 495 GLU A O 1
ATOM 3748 N N . THR A 1 496 ? -28.287 20.619 12.927 1.00 75.19 496 THR A N 1
ATOM 3749 C CA . THR A 1 496 ? -27.191 19.851 12.310 1.00 75.19 496 THR A CA 1
ATOM 3750 C C . THR A 1 496 ? -27.428 18.337 12.298 1.00 75.19 496 THR A C 1
ATOM 3752 O O . THR A 1 496 ? -27.016 17.664 11.362 1.00 75.19 496 THR A O 1
ATOM 3755 N N . SER A 1 497 ? -28.127 17.787 13.294 1.00 77.19 497 SER A N 1
ATOM 3756 C CA . SER A 1 497 ? -28.500 16.365 13.360 1.00 77.19 497 SER A CA 1
ATOM 3757 C C . SER A 1 497 ? -29.383 15.934 12.183 1.00 77.19 497 SER A C 1
ATOM 3759 O O . SER A 1 497 ? -29.063 14.962 11.498 1.00 77.19 497 SER A O 1
ATOM 3761 N N . LEU A 1 498 ? -30.462 16.677 11.915 1.00 77.38 498 LEU A N 1
ATOM 3762 C CA . LEU A 1 498 ? -31.379 16.395 10.805 1.00 77.38 498 LEU A CA 1
ATOM 3763 C C . LEU A 1 498 ? -30.722 16.651 9.445 1.00 77.38 498 LEU A C 1
ATOM 3765 O O . LEU A 1 498 ? -30.987 15.924 8.485 1.00 77.38 498 LEU A O 1
ATOM 3769 N N . LEU A 1 499 ? -29.848 17.660 9.363 1.00 79.62 499 LEU A N 1
ATOM 3770 C CA . LEU A 1 499 ? -29.035 17.926 8.178 1.00 79.62 499 LEU A CA 1
ATOM 3771 C C . LEU A 1 499 ? -28.131 16.728 7.848 1.00 79.62 499 LEU A C 1
ATOM 3773 O O . LEU A 1 499 ? -28.140 16.256 6.713 1.00 79.62 499 LEU A O 1
ATOM 3777 N N . ASP A 1 500 ? -27.391 16.211 8.828 1.00 82.00 500 ASP A N 1
ATOM 3778 C CA . ASP A 1 500 ? -26.466 15.087 8.654 1.00 82.00 500 ASP A CA 1
ATOM 3779 C C . ASP A 1 500 ? -27.175 13.788 8.240 1.00 82.00 500 ASP A C 1
ATOM 3781 O O . ASP A 1 500 ? -26.704 13.092 7.335 1.00 82.00 500 ASP A O 1
ATOM 3785 N N . GLU A 1 501 ? -28.330 13.480 8.839 1.00 81.81 501 GLU A N 1
ATOM 3786 C CA . GLU A 1 501 ? -29.148 12.321 8.459 1.00 81.81 501 GLU A CA 1
ATOM 3787 C C . GLU A 1 501 ? -29.722 12.467 7.039 1.00 81.81 501 GLU A C 1
ATOM 3789 O O . GLU A 1 501 ? -29.583 11.556 6.218 1.00 81.81 501 GLU A O 1
ATOM 3794 N N . THR A 1 502 ? -30.265 13.644 6.703 1.00 78.31 502 THR A N 1
ATOM 3795 C CA . THR A 1 502 ? -30.785 13.951 5.358 1.00 78.31 502 THR A CA 1
ATOM 3796 C C . THR A 1 502 ? -29.693 13.828 4.292 1.00 78.31 502 THR A C 1
ATOM 3798 O O . THR A 1 502 ? -29.904 13.188 3.263 1.00 78.31 502 THR A O 1
ATOM 3801 N N . VAL A 1 503 ? -28.507 14.399 4.539 1.00 84.94 503 VAL A N 1
ATOM 3802 C CA . VAL A 1 503 ? -27.347 14.317 3.634 1.00 84.94 503 VAL A CA 1
ATOM 3803 C C . VAL A 1 503 ? -26.912 12.865 3.434 1.00 84.94 503 VAL A C 1
ATOM 3805 O O . VAL A 1 503 ? -26.628 12.469 2.306 1.00 84.94 503 VAL A O 1
ATOM 3808 N N . SER A 1 504 ? -26.879 12.065 4.504 1.00 86.06 504 SER A N 1
ATOM 3809 C CA . SER A 1 504 ? -26.489 10.651 4.455 1.00 86.06 504 SER A CA 1
ATOM 3810 C C . SER A 1 504 ? -27.431 9.822 3.573 1.00 86.06 504 SER A C 1
ATOM 3812 O O . SER A 1 504 ? -26.971 9.124 2.667 1.00 86.06 504 SER A O 1
ATOM 3814 N N . ILE A 1 505 ? -28.747 9.955 3.779 1.00 83.31 505 ILE A N 1
ATOM 3815 C CA . ILE A 1 505 ? -29.775 9.228 3.017 1.00 83.31 505 ILE A CA 1
ATOM 3816 C C . ILE A 1 505 ? -29.761 9.653 1.543 1.00 83.31 505 ILE A C 1
ATOM 3818 O O . ILE A 1 505 ? -29.641 8.808 0.661 1.00 83.31 505 ILE A O 1
ATOM 3822 N N . VAL A 1 506 ? -29.800 10.960 1.262 1.00 82.88 506 VAL A N 1
ATOM 3823 C CA . VAL A 1 506 ? -29.804 11.478 -0.118 1.00 82.88 506 VAL A CA 1
ATOM 3824 C C . VAL A 1 506 ? -28.550 11.052 -0.888 1.00 82.88 506 VAL A C 1
ATOM 3826 O O . VAL A 1 506 ? -28.637 10.717 -2.069 1.00 82.88 506 VAL A O 1
ATOM 3829 N N . ASN A 1 507 ? -27.386 11.038 -0.236 1.00 86.44 507 ASN A N 1
ATOM 3830 C CA . ASN A 1 507 ? -26.145 10.578 -0.850 1.00 86.44 507 ASN A CA 1
ATOM 3831 C C . ASN A 1 507 ? -26.194 9.071 -1.150 1.00 86.44 507 ASN A C 1
ATOM 3833 O O . ASN A 1 507 ? -25.880 8.661 -2.264 1.00 86.44 507 ASN A O 1
ATOM 3837 N N . GLN A 1 508 ? -26.661 8.250 -0.204 1.00 86.38 508 GLN A N 1
ATOM 3838 C CA . GLN A 1 508 ? -26.808 6.807 -0.409 1.00 86.38 508 GLN A CA 1
ATOM 3839 C C . GLN A 1 508 ? -27.788 6.463 -1.547 1.00 86.38 508 GLN A C 1
ATOM 3841 O O . GLN A 1 508 ? -27.511 5.537 -2.310 1.00 86.38 508 GLN A O 1
ATOM 3846 N N . ASP A 1 509 ? -28.876 7.221 -1.698 1.00 83.94 509 ASP A N 1
ATOM 3847 C CA . ASP A 1 509 ? -29.879 7.005 -2.749 1.00 83.94 509 ASP A CA 1
ATOM 3848 C C . ASP A 1 509 ? -29.407 7.469 -4.149 1.00 83.94 509 ASP A C 1
ATOM 3850 O O . ASP A 1 509 ? -29.881 6.950 -5.156 1.00 83.94 509 ASP A O 1
ATOM 3854 N N . ASN A 1 510 ? -28.467 8.425 -4.244 1.00 86.12 510 ASN A N 1
ATOM 3855 C CA . ASN A 1 510 ? -28.061 9.048 -5.521 1.00 86.12 510 ASN A CA 1
ATOM 3856 C C . ASN A 1 510 ? -26.607 8.776 -5.955 1.00 86.12 510 ASN A C 1
ATOM 3858 O O . ASN A 1 510 ? -26.231 9.114 -7.081 1.00 86.12 510 ASN A O 1
ATOM 3862 N N . LEU A 1 511 ? -25.778 8.153 -5.109 1.00 87.69 511 LEU A N 1
ATOM 3863 C CA . LEU A 1 511 ? -24.372 7.873 -5.424 1.00 87.69 511 LEU A CA 1
ATOM 3864 C C . LEU A 1 511 ? -24.218 7.007 -6.682 1.00 87.69 511 LEU A C 1
ATOM 3866 O O . LEU A 1 511 ? -23.387 7.309 -7.539 1.00 87.69 511 LEU A O 1
ATOM 3870 N N . ASP A 1 512 ? -25.014 5.944 -6.807 1.00 88.06 512 ASP A N 1
ATOM 3871 C CA . ASP A 1 512 ? -24.904 4.994 -7.920 1.00 88.06 512 ASP A CA 1
ATOM 3872 C C . ASP A 1 512 ? -25.434 5.565 -9.253 1.00 88.06 512 ASP A C 1
ATOM 3874 O O . ASP A 1 512 ? -24.880 5.257 -10.313 1.00 88.06 512 ASP A O 1
ATOM 3878 N N . LEU A 1 513 ? -26.394 6.500 -9.212 1.00 86.06 513 LEU A N 1
ATOM 3879 C CA . LEU A 1 513 ? -26.807 7.298 -10.376 1.00 86.06 513 LEU A CA 1
ATOM 3880 C C . LEU A 1 513 ? -25.634 8.132 -10.914 1.00 86.06 513 LEU A C 1
ATOM 3882 O O . LEU A 1 513 ? -25.297 8.048 -12.095 1.00 86.06 513 LEU A O 1
ATOM 3886 N N . GLY A 1 514 ? -24.976 8.908 -10.046 1.00 86.44 514 GLY A N 1
ATOM 3887 C CA . GLY A 1 514 ? -23.831 9.728 -10.451 1.00 86.44 514 GLY A CA 1
ATOM 3888 C C . GLY A 1 514 ? -22.626 8.891 -10.899 1.00 86.44 514 GLY A C 1
ATOM 3889 O O . GLY A 1 514 ? -21.932 9.272 -11.841 1.00 86.44 514 GLY A O 1
ATOM 3890 N N . CYS A 1 515 ? -22.423 7.709 -10.306 1.00 88.69 515 CYS A N 1
ATOM 3891 C CA . CYS A 1 515 ? -21.430 6.747 -10.788 1.00 88.69 515 CYS A CA 1
ATOM 3892 C C . CYS A 1 515 ? -21.747 6.270 -12.215 1.00 88.69 515 CYS A C 1
ATOM 3894 O O . CYS A 1 515 ? -20.858 6.295 -13.063 1.00 88.69 515 CYS A O 1
ATOM 3896 N N . THR A 1 516 ? -23.006 5.921 -12.503 1.00 87.62 516 THR A N 1
ATOM 3897 C CA . THR A 1 516 ? -23.461 5.485 -13.839 1.00 87.62 516 THR A CA 1
ATOM 3898 C C . THR A 1 516 ? -23.285 6.585 -14.895 1.00 87.62 516 THR A C 1
ATOM 3900 O O . THR A 1 516 ? -22.870 6.310 -16.021 1.00 87.62 516 THR A O 1
ATOM 3903 N N . ILE A 1 517 ? -23.534 7.850 -14.534 1.00 87.94 517 ILE A N 1
ATOM 3904 C CA . ILE A 1 517 ? -23.320 9.005 -15.425 1.00 87.94 517 ILE A CA 1
ATOM 3905 C C . ILE A 1 517 ? -21.828 9.169 -15.766 1.00 87.94 517 ILE A C 1
ATOM 3907 O O . ILE A 1 517 ? -21.479 9.337 -16.937 1.00 87.94 517 ILE A O 1
ATOM 3911 N N . ILE A 1 518 ? -20.934 9.065 -14.775 1.00 89.62 518 ILE A N 1
ATOM 3912 C CA . ILE A 1 518 ? -19.478 9.154 -14.987 1.00 89.62 518 ILE A CA 1
ATOM 3913 C C . ILE A 1 518 ? -18.951 7.928 -15.760 1.00 89.62 518 ILE A C 1
ATOM 3915 O O . ILE A 1 518 ? -18.096 8.079 -16.633 1.00 89.62 518 ILE A O 1
ATOM 3919 N N . GLU A 1 519 ? -19.481 6.729 -15.499 1.00 90.69 519 GLU A N 1
ATOM 3920 C CA . GLU A 1 519 ? -19.169 5.498 -16.238 1.00 90.69 519 GLU A CA 1
ATOM 3921 C C . GLU A 1 519 ? -19.544 5.618 -17.723 1.00 90.69 519 GLU A C 1
ATOM 3923 O O . GLU A 1 519 ? -18.728 5.286 -18.591 1.00 90.69 519 GLU A O 1
ATOM 3928 N N . LYS A 1 520 ? -20.736 6.150 -18.032 1.00 89.06 520 LYS A N 1
ATOM 3929 C CA . LYS A 1 520 ? -21.152 6.408 -19.416 1.00 89.06 520 LYS A CA 1
ATOM 3930 C C . LYS A 1 520 ? -20.275 7.476 -20.073 1.00 89.06 520 LYS A C 1
ATOM 3932 O O . LYS A 1 520 ? -19.744 7.231 -21.149 1.00 89.06 520 LYS A O 1
ATOM 3937 N N . ALA A 1 521 ? -20.026 8.608 -19.414 1.00 87.69 521 ALA A N 1
ATOM 3938 C CA . ALA A 1 521 ? -19.171 9.662 -19.966 1.00 87.69 521 ALA A CA 1
ATOM 3939 C C . ALA A 1 521 ? -17.728 9.188 -20.249 1.00 87.69 521 ALA A C 1
ATOM 3941 O O . ALA A 1 521 ? -17.143 9.557 -21.271 1.00 87.69 521 ALA A O 1
ATOM 3942 N N . ALA A 1 522 ? -17.166 8.334 -19.383 1.00 92.06 522 ALA A N 1
ATOM 3943 C CA . ALA A 1 522 ? -15.876 7.688 -19.618 1.00 92.06 522 ALA A CA 1
ATOM 3944 C C . ALA A 1 522 ? -15.925 6.719 -20.809 1.00 92.06 522 ALA A C 1
ATOM 3946 O O . ALA A 1 522 ? -15.018 6.722 -21.639 1.00 92.06 522 ALA A O 1
ATOM 3947 N N . THR A 1 523 ? -16.992 5.925 -20.911 1.00 91.81 523 THR A N 1
ATOM 3948 C CA . THR A 1 523 ? -17.218 4.975 -22.010 1.00 91.81 523 THR A CA 1
ATOM 3949 C C . THR A 1 523 ? -17.330 5.693 -23.357 1.00 91.81 523 THR A C 1
ATOM 3951 O O . THR A 1 523 ? -16.578 5.386 -24.282 1.00 91.81 523 THR A O 1
ATOM 3954 N N . ASP A 1 524 ? -18.207 6.694 -23.449 1.00 91.19 524 ASP A N 1
ATOM 3955 C CA . ASP A 1 524 ? -18.490 7.439 -24.677 1.00 91.19 524 ASP A CA 1
ATOM 3956 C C . ASP A 1 524 ? -17.256 8.222 -25.157 1.00 91.19 524 ASP A C 1
ATOM 3958 O O . ASP A 1 524 ? -17.011 8.318 -26.361 1.00 91.19 524 ASP A O 1
ATOM 3962 N N . LYS A 1 525 ? -16.449 8.769 -24.231 1.00 90.94 525 LYS A N 1
ATOM 3963 C CA . LYS A 1 525 ? -15.164 9.396 -24.578 1.00 90.94 525 LYS A CA 1
ATOM 3964 C C . LYS A 1 525 ? -14.147 8.357 -25.058 1.00 90.94 525 LYS A C 1
ATOM 3966 O O . LYS A 1 525 ? -13.552 8.555 -26.110 1.00 90.94 525 LYS A O 1
ATOM 3971 N N . ALA A 1 526 ? -13.988 7.237 -24.352 1.00 94.38 526 ALA A N 1
ATOM 3972 C CA . ALA A 1 526 ? -13.005 6.211 -24.707 1.00 94.38 526 ALA A CA 1
ATOM 3973 C C . ALA A 1 526 ? -13.194 5.625 -26.115 1.00 94.38 526 ALA A C 1
ATOM 3975 O O . ALA A 1 526 ? -12.205 5.334 -26.784 1.00 94.38 526 ALA A O 1
ATOM 3976 N N . VAL A 1 527 ? -14.440 5.490 -26.583 1.00 93.94 527 VAL A N 1
ATOM 3977 C CA . VAL A 1 527 ? -14.742 5.034 -27.953 1.00 93.94 527 VAL A CA 1
ATOM 3978 C C . VAL A 1 527 ? -14.249 6.032 -29.011 1.00 93.94 527 VAL A C 1
ATOM 3980 O O . VAL A 1 527 ? -13.704 5.615 -30.031 1.00 93.94 527 VAL A O 1
ATOM 3983 N N . ARG A 1 528 ? -14.361 7.344 -28.761 1.00 92.31 528 ARG A N 1
ATOM 3984 C CA . ARG A 1 528 ? -13.829 8.380 -29.666 1.00 92.31 528 ARG A CA 1
ATOM 3985 C C . ARG A 1 528 ? -12.302 8.423 -29.623 1.00 92.31 528 ARG A C 1
ATOM 3987 O O . ARG A 1 528 ? -11.655 8.302 -30.661 1.00 92.31 528 ARG A O 1
ATOM 3994 N N . ASP A 1 529 ? -11.737 8.505 -28.419 1.00 91.94 529 ASP A N 1
ATOM 3995 C CA . ASP A 1 529 ? -10.292 8.586 -28.193 1.00 91.94 529 ASP A CA 1
ATOM 3996 C C . ASP A 1 529 ? -9.538 7.358 -28.765 1.00 91.94 529 ASP A C 1
ATOM 3998 O O . ASP A 1 529 ? -8.396 7.506 -29.208 1.00 91.94 529 ASP A O 1
ATOM 4002 N N . ILE A 1 530 ? -10.137 6.151 -28.800 1.00 94.19 530 ILE A N 1
ATOM 4003 C CA . ILE A 1 530 ? -9.508 4.971 -29.433 1.00 94.19 530 ILE A CA 1
ATOM 4004 C C . ILE A 1 530 ? -9.614 4.976 -30.964 1.00 94.19 530 ILE A C 1
ATOM 4006 O O . ILE A 1 530 ? -8.655 4.574 -31.625 1.00 94.19 530 ILE A O 1
ATOM 4010 N N . ASP A 1 531 ? -10.721 5.445 -31.548 1.00 92.19 531 ASP A N 1
ATOM 4011 C CA . ASP A 1 531 ? -10.865 5.486 -33.009 1.00 92.19 531 ASP A CA 1
ATOM 4012 C C . ASP A 1 531 ? -9.959 6.545 -33.645 1.00 92.19 531 ASP A C 1
ATOM 4014 O O . ASP A 1 531 ? -9.376 6.278 -34.695 1.00 92.19 531 ASP A O 1
ATOM 4018 N N . GLU A 1 532 ? -9.736 7.689 -32.988 1.00 91.88 532 GLU A N 1
ATOM 4019 C CA . GLU A 1 532 ? -8.718 8.661 -33.415 1.00 91.88 532 GLU A CA 1
ATOM 4020 C C . GLU A 1 532 ? -7.306 8.044 -33.414 1.00 91.88 532 GLU A C 1
ATOM 4022 O O . GLU A 1 532 ? -6.548 8.204 -34.374 1.00 91.88 532 GLU A O 1
ATOM 4027 N N . ARG A 1 533 ? -6.965 7.267 -32.374 1.00 89.00 533 ARG A N 1
ATOM 4028 C CA . ARG A 1 533 ? -5.670 6.565 -32.254 1.00 89.00 533 ARG A CA 1
ATOM 4029 C C . ARG A 1 533 ? -5.485 5.449 -33.283 1.00 89.00 533 ARG A C 1
ATOM 4031 O O . ARG A 1 533 ? -4.362 5.227 -33.737 1.00 89.00 533 ARG A O 1
ATOM 4038 N N . LEU A 1 534 ? -6.553 4.733 -33.637 1.00 91.44 534 LEU A N 1
ATOM 4039 C CA . LEU A 1 534 ? -6.519 3.622 -34.595 1.00 91.44 534 LEU A CA 1
ATOM 4040 C C . LEU A 1 534 ? -6.795 4.055 -36.048 1.00 91.44 534 LEU A C 1
ATOM 4042 O O . LEU A 1 534 ? -6.577 3.263 -36.966 1.00 91.44 534 LEU A O 1
ATOM 4046 N N . LEU A 1 535 ? -7.175 5.312 -36.301 1.00 89.44 535 LEU A N 1
ATOM 4047 C CA . LEU A 1 535 ? -7.453 5.833 -37.645 1.00 89.44 535 LEU A CA 1
ATOM 4048 C C . LEU A 1 535 ? -6.338 5.566 -38.684 1.00 89.44 535 LEU A C 1
ATOM 4050 O O . LEU A 1 535 ? -6.670 5.084 -39.773 1.00 89.44 535 LEU A O 1
ATOM 4054 N N . PRO A 1 536 ? -5.031 5.776 -38.404 1.00 87.69 536 PRO A N 1
ATOM 4055 C CA . PRO A 1 536 ? -3.970 5.468 -39.374 1.00 87.69 536 PRO A CA 1
ATOM 4056 C C . PRO A 1 536 ? -3.897 3.970 -39.713 1.00 87.69 536 PRO A C 1
ATOM 4058 O O . PRO A 1 536 ? -3.583 3.579 -40.837 1.00 87.69 536 PRO A O 1
ATOM 4061 N N . VAL A 1 537 ? -4.229 3.134 -38.732 1.00 86.38 537 VAL A N 1
ATOM 4062 C CA . VAL A 1 537 ? -4.107 1.672 -38.741 1.00 86.38 537 VAL A CA 1
ATOM 4063 C C . VAL A 1 537 ? -5.294 1.020 -39.467 1.00 86.38 537 VAL A C 1
ATOM 4065 O O . VAL A 1 537 ? -5.118 0.026 -40.181 1.00 86.38 537 VAL A O 1
ATOM 4068 N N . TYR A 1 538 ? -6.481 1.633 -39.389 1.00 87.69 538 TYR A N 1
ATOM 4069 C CA . TYR A 1 538 ? -7.613 1.330 -40.269 1.00 87.69 538 TYR A CA 1
ATOM 4070 C C . TYR A 1 538 ? -7.311 1.723 -41.726 1.00 87.69 538 TYR A C 1
ATOM 4072 O O . TYR A 1 538 ? -7.522 0.921 -42.636 1.00 87.69 538 TYR A O 1
ATOM 4080 N N . GLN A 1 539 ? -6.744 2.915 -41.966 1.00 87.06 539 GLN A N 1
ATOM 4081 C CA . GLN A 1 539 ? -6.395 3.374 -43.321 1.00 87.06 539 GLN A CA 1
ATOM 4082 C C . GLN A 1 539 ? -5.351 2.478 -44.011 1.00 87.06 539 GLN A C 1
ATOM 4084 O O . GLN A 1 539 ? -5.413 2.288 -45.227 1.00 87.06 539 GLN A O 1
ATOM 4089 N N . MET A 1 540 ? -4.401 1.901 -43.265 1.00 83.19 540 MET A N 1
ATOM 4090 C CA . MET A 1 540 ? -3.466 0.901 -43.802 1.00 83.19 540 MET A CA 1
ATOM 4091 C C . MET A 1 540 ? -4.194 -0.372 -44.268 1.00 83.19 540 MET A C 1
ATOM 4093 O O . MET A 1 540 ? -3.935 -0.848 -45.375 1.00 83.19 540 MET A O 1
ATOM 4097 N N . ARG A 1 541 ? -5.157 -0.878 -43.482 1.00 83.81 541 ARG A N 1
ATOM 4098 C CA . ARG A 1 541 ? -5.988 -2.040 -43.855 1.00 83.81 541 ARG A CA 1
ATOM 4099 C C . ARG A 1 541 ? -6.862 -1.756 -45.075 1.00 83.81 541 ARG A C 1
ATOM 4101 O O . ARG A 1 541 ? -6.877 -2.566 -45.997 1.00 83.81 541 ARG A O 1
ATOM 4108 N N . GLN A 1 542 ? -7.498 -0.584 -45.149 1.00 82.06 542 GLN A N 1
ATOM 4109 C CA . GLN A 1 542 ? -8.262 -0.160 -46.333 1.00 82.06 542 GLN A CA 1
ATOM 4110 C C . GLN A 1 542 ? -7.405 -0.147 -47.608 1.00 82.06 542 GLN A C 1
ATOM 4112 O O . GLN A 1 542 ? -7.835 -0.660 -48.640 1.00 82.06 542 GLN A O 1
ATOM 4117 N N . LYS A 1 543 ? -6.173 0.376 -47.540 1.00 83.06 543 LYS A N 1
ATOM 4118 C CA . LYS A 1 543 ? -5.249 0.418 -48.687 1.00 83.06 543 LYS A CA 1
ATOM 4119 C C . LYS A 1 543 ? -4.811 -0.978 -49.146 1.00 83.06 543 LYS A C 1
ATOM 4121 O O . LYS A 1 543 ? -4.787 -1.221 -50.348 1.00 83.06 543 LYS A O 1
ATOM 4126 N N . ALA A 1 544 ? -4.526 -1.901 -48.223 1.00 79.19 544 ALA A N 1
ATOM 4127 C CA . ALA A 1 544 ? -4.199 -3.293 -48.564 1.00 79.19 544 ALA A CA 1
ATOM 4128 C C . ALA A 1 544 ? -5.403 -4.056 -49.152 1.00 79.19 544 ALA A C 1
ATOM 4130 O O . ALA A 1 544 ? -5.277 -4.756 -50.156 1.00 79.19 544 ALA A O 1
ATOM 4131 N N . LYS A 1 545 ? -6.597 -3.852 -48.578 1.00 77.56 545 LYS A N 1
ATOM 4132 C CA . LYS A 1 545 ? -7.869 -4.409 -49.068 1.00 77.56 545 LYS A CA 1
ATOM 4133 C C . LYS A 1 545 ? -8.191 -3.914 -50.486 1.00 77.56 545 LYS A C 1
ATOM 4135 O O . LYS A 1 545 ? -8.647 -4.698 -51.310 1.00 77.56 545 LYS A O 1
ATOM 4140 N N . ALA A 1 546 ? -7.886 -2.650 -50.792 1.00 77.38 546 ALA A N 1
ATOM 4141 C CA . ALA A 1 546 ? -8.039 -2.066 -52.127 1.00 77.38 546 ALA A CA 1
ATOM 4142 C C . ALA A 1 546 ? -6.987 -2.544 -53.151 1.00 77.38 546 ALA A C 1
ATOM 4144 O O . ALA A 1 546 ? -7.284 -2.576 -54.342 1.00 77.38 546 ALA A O 1
ATOM 4145 N N . SER A 1 547 ? -5.781 -2.935 -52.719 1.00 77.00 547 SER A N 1
ATOM 4146 C CA . SER A 1 547 ? -4.742 -3.502 -53.599 1.00 77.00 547 SER A CA 1
ATOM 4147 C C . SER A 1 547 ? -4.809 -5.030 -53.749 1.00 77.00 547 SER A C 1
ATOM 4149 O O . SER A 1 547 ? -3.985 -5.614 -54.455 1.00 77.00 547 SER A O 1
ATOM 4151 N N . GLY A 1 548 ? -5.776 -5.685 -53.094 1.00 66.12 548 GLY A N 1
ATOM 4152 C CA . GLY A 1 548 ? -5.966 -7.138 -53.136 1.00 66.12 548 GLY A CA 1
ATOM 4153 C C . GLY A 1 548 ? -4.856 -7.944 -52.452 1.00 66.12 548 GLY A C 1
ATOM 4154 O O . GLY A 1 548 ? -4.763 -9.151 -52.671 1.00 66.12 548 GLY A O 1
ATOM 4155 N N . GLN A 1 549 ? -4.002 -7.300 -51.652 1.00 65.81 549 GLN A N 1
ATOM 4156 C CA . GLN A 1 549 ? -2.893 -7.956 -50.959 1.00 65.81 549 GLN A CA 1
ATOM 4157 C C . GLN A 1 549 ? -3.323 -8.480 -49.579 1.00 65.81 549 GLN A C 1
ATOM 4159 O O . GLN A 1 549 ? -4.143 -7.841 -48.913 1.00 65.81 549 GLN A O 1
ATOM 4164 N N . PRO A 1 550 ? -2.748 -9.601 -49.096 1.00 66.06 550 PRO A N 1
ATOM 4165 C CA . PRO A 1 550 ? -2.881 -10.001 -47.699 1.00 66.06 550 PRO A CA 1
ATOM 4166 C C . PRO A 1 550 ? -2.401 -8.870 -46.782 1.00 66.06 550 PRO A C 1
ATOM 4168 O O . PRO A 1 550 ? -1.291 -8.364 -46.952 1.00 66.06 550 PRO A O 1
ATOM 4171 N N . PHE A 1 551 ? -3.224 -8.460 -45.814 1.00 69.56 551 PHE A N 1
ATOM 4172 C CA . PHE A 1 551 ? -2.795 -7.447 -44.856 1.00 69.56 551 PHE A CA 1
ATOM 4173 C C . PHE A 1 551 ? -1.789 -8.038 -43.861 1.00 69.56 551 PHE A C 1
ATOM 4175 O O . PHE A 1 551 ? -2.034 -9.078 -43.249 1.00 69.56 551 PHE A O 1
ATOM 4182 N N . TYR A 1 552 ? -0.688 -7.322 -43.668 1.00 68.94 552 TYR A N 1
ATOM 4183 C CA . TYR A 1 552 ? 0.310 -7.574 -42.640 1.00 68.94 552 TYR A CA 1
ATOM 4184 C C . TYR A 1 552 ? 0.749 -6.214 -42.090 1.00 68.94 552 TYR A C 1
ATOM 4186 O O . TYR A 1 552 ? 1.075 -5.326 -42.878 1.00 68.94 552 TYR A O 1
ATOM 4194 N N . ASP A 1 553 ? 0.767 -6.033 -40.768 1.00 68.69 553 ASP A N 1
ATOM 4195 C CA . ASP A 1 553 ? 1.218 -4.782 -40.149 1.00 68.69 553 ASP A CA 1
ATOM 4196 C C . ASP A 1 553 ? 2.762 -4.698 -40.082 1.00 68.69 553 ASP A C 1
ATOM 4198 O O . ASP A 1 553 ? 3.377 -5.429 -39.294 1.00 68.69 553 ASP A O 1
ATOM 4202 N N . PRO A 1 554 ? 3.433 -3.818 -40.860 1.00 64.38 554 PRO A N 1
ATOM 4203 C CA . PRO A 1 554 ? 4.899 -3.791 -40.921 1.00 64.38 554 PRO A CA 1
ATOM 4204 C C . PRO A 1 554 ? 5.549 -3.349 -39.604 1.00 64.38 554 PRO A C 1
ATOM 4206 O O . PRO A 1 554 ? 6.721 -3.633 -39.365 1.00 64.38 554 PRO A O 1
ATOM 4209 N N . SER A 1 555 ? 4.799 -2.669 -38.727 1.00 64.19 555 SER A N 1
ATOM 4210 C CA . SER A 1 555 ? 5.291 -2.282 -37.400 1.00 64.19 555 SER A CA 1
ATOM 4211 C C . SER A 1 555 ? 5.423 -3.478 -36.449 1.00 64.19 555 SER A C 1
ATOM 4213 O O . SER A 1 555 ? 6.193 -3.423 -35.486 1.00 64.19 555 SER A O 1
ATOM 4215 N N . MET A 1 556 ? 4.710 -4.574 -36.738 1.00 59.97 556 MET A N 1
ATOM 4216 C CA . MET A 1 556 ? 4.675 -5.763 -35.894 1.00 59.97 556 MET A CA 1
ATOM 4217 C C . MET A 1 556 ? 5.712 -6.820 -36.285 1.00 59.97 556 MET A C 1
ATOM 4219 O O . MET A 1 556 ? 6.138 -7.579 -35.418 1.00 59.97 556 MET A O 1
ATOM 4223 N N . GLU A 1 557 ? 6.182 -6.850 -37.538 1.00 54.53 557 GLU A N 1
ATOM 4224 C CA . GLU A 1 557 ? 7.178 -7.837 -37.998 1.00 54.53 557 GLU A CA 1
ATOM 4225 C C . GLU A 1 557 ? 8.470 -7.766 -37.167 1.00 54.53 557 GLU A C 1
ATOM 4227 O O . GLU A 1 557 ? 8.968 -8.778 -36.675 1.00 54.53 557 GLU A O 1
ATOM 4232 N N . ALA A 1 558 ? 8.940 -6.545 -36.891 1.00 54.19 558 ALA A N 1
ATOM 4233 C CA . ALA A 1 558 ? 10.096 -6.279 -36.034 1.00 54.19 558 ALA A CA 1
ATOM 4234 C C . ALA A 1 558 ? 9.855 -6.556 -34.532 1.00 54.19 558 ALA A C 1
ATOM 4236 O O . ALA A 1 558 ? 10.809 -6.573 -33.753 1.00 54.19 558 ALA A O 1
ATOM 4237 N N . ARG A 1 559 ? 8.598 -6.759 -34.104 1.00 56.66 559 ARG A N 1
ATOM 4238 C CA . ARG A 1 559 ? 8.199 -7.010 -32.705 1.00 56.66 559 ARG A CA 1
ATOM 4239 C C . ARG A 1 559 ? 7.831 -8.474 -32.413 1.00 56.66 559 ARG A C 1
ATOM 4241 O O . ARG A 1 559 ? 7.555 -8.786 -31.257 1.00 56.66 559 ARG A O 1
ATOM 4248 N N . ILE A 1 560 ? 7.823 -9.371 -33.404 1.00 58.22 560 ILE A N 1
ATOM 4249 C CA . ILE A 1 560 ? 7.475 -10.795 -33.236 1.00 58.22 560 ILE A CA 1
ATOM 4250 C C . ILE A 1 560 ? 8.760 -11.647 -33.275 1.00 58.22 560 ILE A C 1
ATOM 4252 O O . ILE A 1 560 ? 9.298 -11.883 -34.357 1.00 58.22 560 ILE A O 1
ATOM 4256 N N . PRO A 1 561 ? 9.263 -12.162 -32.132 1.00 58.62 561 PRO A N 1
ATOM 4257 C CA . PRO A 1 561 ? 10.421 -13.052 -32.120 1.00 58.62 561 PRO A CA 1
ATOM 4258 C C . PRO A 1 561 ? 10.225 -14.281 -33.015 1.00 58.62 561 PRO A C 1
ATOM 4260 O O . PRO A 1 561 ? 9.254 -15.025 -32.871 1.00 58.62 561 PRO A O 1
ATOM 4263 N N . ALA A 1 562 ? 11.195 -14.548 -33.893 1.00 57.84 562 ALA A N 1
ATOM 4264 C CA . ALA A 1 562 ? 11.174 -15.700 -34.802 1.00 57.84 562 ALA A CA 1
ATOM 4265 C C . ALA A 1 562 ? 11.177 -17.071 -34.085 1.00 57.84 562 ALA A C 1
ATOM 4267 O O . ALA A 1 562 ? 10.937 -18.094 -34.721 1.00 57.84 562 ALA A O 1
ATOM 4268 N N . SER A 1 563 ? 11.431 -17.086 -32.773 1.00 54.41 563 SER A N 1
ATOM 4269 C CA . SER A 1 563 ? 11.409 -18.247 -31.877 1.00 54.41 563 SER A CA 1
ATOM 4270 C C . SER A 1 563 ? 10.032 -18.575 -31.275 1.00 54.41 563 SER A C 1
ATOM 4272 O O . SER A 1 563 ? 9.924 -19.543 -30.523 1.00 54.41 563 SER A O 1
ATOM 4274 N N . LEU A 1 564 ? 8.979 -17.800 -31.570 1.00 55.34 564 LEU A N 1
ATOM 4275 C CA . LEU A 1 564 ? 7.621 -18.084 -31.092 1.00 55.34 564 LEU A CA 1
ATOM 4276 C C . LEU A 1 564 ? 7.075 -19.408 -31.673 1.00 55.34 564 LEU A C 1
ATOM 4278 O O . LEU A 1 564 ? 7.039 -19.558 -32.898 1.00 55.34 564 LEU A O 1
ATOM 4282 N N . PRO A 1 565 ? 6.585 -20.346 -30.833 1.00 56.84 565 PRO A N 1
ATOM 4283 C CA . PRO A 1 565 ? 5.906 -21.554 -31.299 1.00 56.84 565 PRO A CA 1
ATOM 4284 C C . PRO A 1 565 ? 4.698 -21.246 -32.194 1.00 56.84 565 PRO A C 1
ATOM 4286 O O . PRO A 1 565 ? 3.999 -20.252 -31.997 1.00 56.84 565 PRO A O 1
ATOM 4289 N N . GLU A 1 566 ? 4.385 -22.140 -33.135 1.00 53.75 566 GLU A N 1
ATOM 4290 C CA . GLU A 1 566 ? 3.328 -21.951 -34.150 1.00 53.75 566 GLU A CA 1
ATOM 4291 C C . GLU A 1 566 ? 1.899 -21.789 -33.576 1.00 53.75 566 GLU A C 1
ATOM 4293 O O . GLU A 1 566 ? 0.984 -21.331 -34.265 1.00 53.75 566 GLU A O 1
ATOM 4298 N N . ALA A 1 567 ? 1.699 -22.148 -32.304 1.00 54.56 567 ALA A N 1
ATOM 4299 C CA . ALA A 1 567 ? 0.459 -21.925 -31.559 1.00 54.56 567 ALA A CA 1
ATOM 4300 C C . ALA A 1 567 ? 0.322 -20.496 -30.987 1.00 54.56 567 ALA A C 1
ATOM 4302 O O . ALA A 1 567 ? -0.776 -20.100 -30.606 1.00 54.56 567 ALA A O 1
ATOM 4303 N N . LEU A 1 568 ? 1.421 -19.733 -30.910 1.00 55.75 568 LEU A N 1
ATOM 4304 C CA . LEU A 1 568 ? 1.483 -18.369 -30.358 1.00 55.75 568 LEU A CA 1
ATOM 4305 C C . LEU A 1 568 ? 1.850 -17.304 -31.404 1.00 55.75 568 LEU A C 1
ATOM 4307 O O . LEU A 1 568 ? 1.771 -16.109 -31.124 1.00 55.75 568 LEU A O 1
ATOM 4311 N N . ARG A 1 569 ? 2.254 -17.715 -32.610 1.00 61.12 569 ARG A N 1
ATOM 4312 C CA . ARG A 1 569 ? 2.470 -16.808 -33.740 1.00 61.12 569 ARG A CA 1
ATOM 4313 C C . ARG A 1 569 ? 1.110 -16.338 -34.283 1.00 61.12 569 ARG A C 1
ATOM 4315 O O . ARG A 1 569 ? 0.255 -17.197 -34.516 1.00 61.12 569 ARG A O 1
ATOM 4322 N N . PRO A 1 570 ? 0.893 -15.032 -34.542 1.00 58.66 570 PRO A N 1
ATOM 4323 C CA . PRO A 1 570 ? -0.274 -14.600 -35.303 1.00 58.66 570 PRO A CA 1
ATOM 4324 C C . PRO A 1 570 ? -0.268 -15.305 -36.666 1.00 58.66 570 PRO A C 1
ATOM 4326 O O . PRO A 1 570 ? 0.790 -15.462 -37.282 1.00 58.66 570 PRO A O 1
ATOM 4329 N N . ARG A 1 571 ? -1.431 -15.798 -37.098 1.00 60.41 571 ARG A N 1
ATOM 4330 C CA . ARG A 1 571 ? -1.582 -16.548 -38.352 1.00 60.41 571 ARG A CA 1
ATOM 4331 C C . ARG A 1 571 ? -2.101 -15.611 -39.448 1.00 60.41 571 ARG A C 1
ATOM 4333 O O . ARG A 1 571 ? -2.982 -14.810 -39.146 1.00 60.41 571 ARG A O 1
ATOM 4340 N N . PRO A 1 572 ? -1.619 -15.715 -40.701 1.00 56.34 572 PRO A N 1
ATOM 4341 C CA . PRO A 1 572 ? -2.167 -14.935 -41.807 1.00 56.34 572 PRO A CA 1
ATOM 4342 C C . PRO A 1 572 ? -3.665 -15.210 -41.994 1.00 56.34 572 PRO A C 1
ATOM 4344 O O . PRO A 1 572 ? -4.062 -16.365 -42.162 1.00 56.34 572 PRO A O 1
ATOM 4347 N N . GLY A 1 573 ? -4.487 -14.157 -41.977 1.00 63.75 573 GLY A N 1
ATOM 4348 C CA . GLY A 1 573 ? -5.944 -14.252 -42.075 1.00 63.75 573 GLY A CA 1
ATOM 4349 C C . GLY A 1 573 ? -6.659 -13.845 -40.785 1.00 63.75 573 GLY A C 1
ATOM 4350 O O . GLY A 1 573 ? -6.232 -12.937 -40.079 1.00 63.75 573 GLY A O 1
ATOM 4351 N N . HIS A 1 574 ? -7.798 -14.479 -40.510 1.00 65.69 574 HIS A N 1
ATOM 4352 C CA . HIS A 1 574 ? -8.675 -14.080 -39.408 1.00 65.69 574 HIS A CA 1
ATOM 4353 C C . HIS A 1 574 ? -8.183 -14.555 -38.034 1.00 65.69 574 HIS A C 1
ATOM 4355 O O . HIS A 1 574 ? -7.572 -15.620 -37.908 1.00 65.69 574 HIS A O 1
ATOM 4361 N N . LEU A 1 575 ? -8.552 -13.808 -36.990 1.00 67.25 575 LEU A N 1
ATOM 4362 C CA . LEU A 1 575 ? -8.366 -14.224 -35.596 1.00 67.25 575 LEU A CA 1
ATOM 4363 C C . LEU A 1 575 ? -9.057 -15.580 -35.316 1.00 67.25 575 LEU A C 1
ATOM 4365 O O . LEU A 1 575 ? -10.149 -15.845 -35.824 1.00 67.25 575 LEU A O 1
ATOM 4369 N N . ASN A 1 576 ? -8.466 -16.440 -34.474 1.00 70.31 576 ASN A N 1
ATOM 4370 C CA . ASN A 1 576 ? -9.110 -17.697 -34.057 1.00 70.31 576 ASN A CA 1
ATOM 4371 C C . ASN A 1 576 ? -10.445 -17.374 -33.344 1.00 70.31 576 ASN A C 1
ATOM 4373 O O . ASN A 1 576 ? -10.438 -16.516 -32.459 1.00 70.31 576 ASN A O 1
ATOM 4377 N N . PRO A 1 577 ? -11.568 -18.068 -33.623 1.00 69.25 577 PRO A N 1
ATOM 4378 C CA . PRO A 1 577 ? -12.824 -17.893 -32.886 1.00 69.25 577 PRO A CA 1
ATOM 4379 C C . PRO A 1 577 ? -12.690 -17.927 -31.352 1.00 69.25 577 PRO A C 1
ATOM 4381 O O . PRO A 1 577 ? -13.422 -17.225 -30.660 1.00 69.25 577 PRO A O 1
ATOM 4384 N N . GLN A 1 578 ? -11.732 -18.684 -30.803 1.00 71.56 578 GLN A N 1
ATOM 4385 C CA . GLN A 1 578 ? -11.419 -18.682 -29.366 1.00 71.56 578 GLN A CA 1
ATOM 4386 C C . GLN A 1 578 ? -10.746 -17.382 -28.892 1.00 71.56 578 GLN A C 1
ATOM 4388 O O . GLN A 1 578 ? -11.021 -16.932 -27.785 1.00 71.56 578 GLN A O 1
ATOM 4393 N N . GLN A 1 579 ? -9.897 -16.765 -29.719 1.00 72.44 579 GLN A N 1
ATOM 4394 C CA . GLN A 1 579 ? -9.281 -15.461 -29.440 1.00 72.44 579 GLN A CA 1
ATOM 4395 C C . GLN A 1 579 ? -10.302 -14.330 -29.619 1.00 72.44 579 GLN A C 1
ATOM 4397 O O . GLN A 1 579 ? -10.409 -13.467 -28.753 1.00 72.44 579 GLN A O 1
ATOM 4402 N N . GLN A 1 580 ? -11.110 -14.366 -30.688 1.00 76.12 580 GLN A N 1
ATOM 4403 C CA . GLN A 1 580 ? -12.172 -13.378 -30.911 1.00 76.12 580 GLN A CA 1
ATOM 4404 C C . GLN A 1 580 ? -13.187 -13.394 -29.760 1.00 76.12 580 GLN A C 1
ATOM 4406 O O . GLN A 1 580 ? -13.625 -12.339 -29.307 1.00 76.12 580 GLN A O 1
ATOM 4411 N N . ARG A 1 581 ? -13.496 -14.580 -29.219 1.00 79.44 581 ARG A N 1
ATOM 4412 C CA . ARG A 1 581 ? -14.368 -14.725 -28.052 1.00 79.44 581 ARG A CA 1
ATOM 4413 C C . ARG A 1 581 ? -13.877 -13.958 -26.818 1.00 79.44 581 ARG A C 1
ATOM 4415 O O . ARG A 1 581 ? -14.722 -13.480 -26.076 1.00 79.44 581 ARG A O 1
ATOM 4422 N N . VAL A 1 582 ? -12.569 -13.785 -26.606 1.00 81.81 582 VAL A N 1
ATOM 4423 C CA . VAL A 1 582 ? -12.055 -12.960 -25.490 1.00 81.81 582 VAL A CA 1
ATOM 4424 C C . VAL A 1 582 ? -12.518 -11.505 -25.630 1.00 81.81 582 VAL A C 1
ATOM 4426 O O . VAL A 1 582 ? -12.899 -10.884 -24.643 1.00 81.81 582 VAL A O 1
ATOM 4429 N N . TYR A 1 583 ? -12.556 -10.989 -26.862 1.00 83.31 583 TYR A N 1
ATOM 4430 C CA . TYR A 1 583 ? -13.033 -9.640 -27.158 1.00 83.31 583 TYR A CA 1
ATOM 4431 C C . TYR A 1 583 ? -14.568 -9.539 -27.129 1.00 83.31 583 TYR A C 1
ATOM 4433 O O . TYR A 1 583 ? -15.108 -8.594 -26.558 1.00 83.31 583 TYR A O 1
ATOM 4441 N N . ASP A 1 584 ? -15.283 -10.537 -27.660 1.00 80.50 584 ASP A N 1
ATOM 4442 C CA . ASP A 1 584 ? -16.751 -10.591 -27.590 1.00 80.50 584 ASP A CA 1
ATOM 4443 C C . ASP A 1 584 ? -17.286 -10.821 -26.157 1.00 80.50 584 ASP A C 1
ATOM 4445 O O . ASP A 1 584 ? -18.366 -10.338 -25.817 1.00 80.50 584 ASP A O 1
ATOM 4449 N N . ASP A 1 585 ? -16.547 -11.507 -25.279 1.00 81.25 585 ASP A N 1
ATOM 4450 C CA . ASP A 1 585 ? -16.960 -11.719 -23.887 1.00 81.25 585 ASP A CA 1
ATOM 4451 C C . ASP A 1 585 ? -16.798 -10.439 -23.017 1.00 81.25 585 ASP A C 1
ATOM 4453 O O . ASP A 1 585 ? -17.475 -10.334 -21.992 1.00 81.25 585 ASP A O 1
ATOM 4457 N N . PHE A 1 586 ? -16.070 -9.390 -23.453 1.00 78.06 586 PHE A N 1
ATOM 4458 C CA . PHE A 1 586 ? -16.118 -8.057 -22.802 1.00 78.06 586 PHE A CA 1
ATOM 4459 C C . PHE A 1 586 ? -17.511 -7.408 -22.858 1.00 78.06 586 PHE A C 1
ATOM 4461 O O . PHE A 1 586 ? -17.863 -6.654 -21.952 1.00 78.06 586 PHE A O 1
ATOM 4468 N N . SER A 1 587 ? -18.343 -7.724 -23.860 1.00 66.56 587 SER A N 1
ATOM 4469 C CA . SER A 1 587 ? -19.747 -7.278 -23.884 1.00 66.56 587 SER A CA 1
ATOM 4470 C C . SER A 1 587 ? -20.689 -8.178 -23.071 1.00 66.56 587 SER A C 1
ATOM 4472 O O . SER A 1 587 ? -21.902 -8.008 -23.142 1.00 66.56 587 SER A O 1
ATOM 4474 N N . ARG A 1 588 ? -20.157 -9.169 -22.339 1.00 60.47 588 ARG A N 1
ATOM 4475 C CA . ARG A 1 588 ? -20.933 -10.198 -21.621 1.00 60.47 588 ARG A CA 1
ATOM 4476 C C . ARG A 1 588 ? -20.596 -10.343 -20.142 1.00 60.47 588 ARG A C 1
ATOM 4478 O O . ARG A 1 588 ? -21.356 -11.010 -19.445 1.00 60.47 588 ARG A O 1
ATOM 4485 N N . VAL A 1 589 ? -19.498 -9.759 -19.652 1.00 57.25 589 VAL A N 1
ATOM 4486 C CA . VAL A 1 589 ? -19.190 -9.737 -18.211 1.00 57.25 589 VAL A CA 1
ATOM 4487 C C . VAL A 1 589 ? -20.344 -9.043 -17.476 1.00 57.25 589 VAL A C 1
ATOM 4489 O O . VAL A 1 589 ? -20.548 -7.845 -17.697 1.00 57.25 589 VAL A O 1
ATOM 4492 N N . PRO A 1 590 ? -21.097 -9.734 -16.596 1.00 46.53 590 PRO A N 1
ATOM 4493 C CA . PRO A 1 590 ? -22.157 -9.092 -15.834 1.00 46.53 590 PRO A CA 1
ATOM 4494 C C . PRO A 1 590 ? -21.511 -8.130 -14.837 1.00 46.53 590 PRO A C 1
ATOM 4496 O O . PRO A 1 590 ? -20.904 -8.555 -13.852 1.00 46.53 590 PRO A O 1
ATOM 4499 N N . ARG A 1 591 ? -21.601 -6.824 -15.109 1.00 55.06 591 ARG A N 1
ATOM 4500 C CA . ARG A 1 591 ? -21.163 -5.793 -14.161 1.00 55.06 591 ARG A CA 1
ATOM 4501 C C . ARG A 1 591 ? -22.033 -5.946 -12.917 1.00 55.06 591 ARG A C 1
ATOM 4503 O O . ARG A 1 591 ? -23.255 -5.907 -13.023 1.00 55.06 591 ARG A O 1
ATOM 4510 N N . ALA A 1 592 ? -21.407 -6.183 -11.765 1.00 37.28 592 ALA A N 1
ATOM 4511 C CA . ALA A 1 592 ? -22.092 -6.498 -10.512 1.00 37.28 592 ALA A CA 1
ATOM 4512 C C . ALA A 1 592 ? -22.738 -5.245 -9.894 1.00 37.28 592 ALA A C 1
ATOM 4514 O O . ALA A 1 592 ? -22.315 -4.745 -8.851 1.00 37.28 592 ALA A O 1
ATOM 4515 N N . SER A 1 593 ? -23.753 -4.715 -10.571 1.00 35.66 593 SER A N 1
ATOM 4516 C CA . SER A 1 593 ? -24.582 -3.629 -10.079 1.00 35.66 593 SER A CA 1
ATOM 4517 C C . SER A 1 593 ? -25.514 -4.160 -8.985 1.00 35.66 593 SER A C 1
ATOM 4519 O O . SER A 1 593 ? -26.244 -5.136 -9.165 1.00 35.66 593 SER A O 1
ATOM 4521 N N . VAL A 1 594 ? -25.485 -3.522 -7.814 1.00 37.00 594 VAL A N 1
ATOM 4522 C CA . VAL A 1 594 ? -26.351 -3.873 -6.675 1.00 37.00 594 VAL A CA 1
ATOM 4523 C C . VAL A 1 594 ? -27.726 -3.231 -6.899 1.00 37.00 594 VAL A C 1
ATOM 4525 O O . VAL A 1 594 ? -28.132 -2.314 -6.192 1.00 37.00 594 VAL A O 1
ATOM 4528 N N . VAL A 1 595 ? -28.423 -3.666 -7.954 1.00 34.88 595 VAL A N 1
ATOM 4529 C CA . VAL A 1 595 ? -29.702 -3.079 -8.380 1.00 34.88 595 VAL A CA 1
ATOM 4530 C C . VAL A 1 595 ? -30.835 -3.593 -7.501 1.00 34.88 595 VAL A C 1
ATOM 4532 O O . VAL A 1 595 ? -31.530 -4.559 -7.817 1.00 34.88 595 VAL A O 1
ATOM 4535 N N . GLY A 1 596 ? -31.067 -2.870 -6.409 1.00 34.69 596 GLY A N 1
ATOM 4536 C CA . GLY A 1 596 ? -32.377 -2.803 -5.775 1.00 34.69 596 GLY A CA 1
ATOM 4537 C C . GLY A 1 596 ? -33.365 -2.041 -6.662 1.00 34.69 596 GLY A C 1
ATOM 4538 O O . GLY A 1 596 ? -33.660 -0.889 -6.387 1.00 34.69 596 GLY A O 1
ATOM 4539 N N . GLY A 1 597 ? -33.859 -2.687 -7.723 1.00 34.00 597 GLY A N 1
ATOM 4540 C CA . GLY A 1 597 ? -35.058 -2.281 -8.467 1.00 34.00 597 GLY A CA 1
ATOM 4541 C C . GLY A 1 597 ? -35.029 -0.935 -9.208 1.00 34.00 59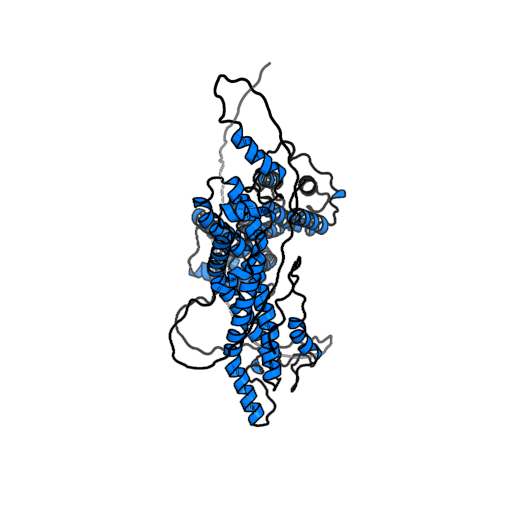7 GLY A C 1
ATOM 4542 O O . GLY A 1 597 ? -35.711 -0.005 -8.797 1.00 34.00 597 GLY A O 1
ATOM 4543 N N . HIS A 1 598 ? -34.384 -0.881 -10.378 1.00 30.80 598 HIS A N 1
ATOM 4544 C CA . HIS A 1 598 ? -34.694 0.114 -11.419 1.00 30.80 598 HIS A CA 1
ATOM 4545 C C . HIS A 1 598 ? -34.771 -0.561 -12.806 1.00 30.80 598 HIS A C 1
ATOM 4547 O O . HIS A 1 598 ? -33.731 -0.931 -13.355 1.00 30.80 598 HIS A O 1
ATOM 4553 N N . PRO A 1 599 ? -35.977 -0.768 -13.375 1.00 32.91 599 PRO A N 1
ATOM 4554 C CA . PRO A 1 599 ? -36.150 -1.084 -14.792 1.00 32.91 599 PRO A CA 1
ATOM 4555 C C . PRO A 1 599 ? -36.030 0.182 -15.671 1.00 32.91 599 PRO A C 1
ATOM 4557 O O . PRO A 1 599 ? -35.945 1.293 -15.159 1.00 32.91 599 PRO A O 1
ATOM 4560 N N . GLU A 1 600 ? -36.043 -0.010 -16.996 1.00 35.91 600 GLU A N 1
ATOM 4561 C CA . GLU A 1 600 ? -36.058 1.041 -18.038 1.00 35.91 600 GLU A CA 1
ATOM 4562 C C . GLU A 1 600 ? -34.866 2.022 -18.076 1.00 35.91 600 GLU A C 1
ATOM 4564 O O . GLU A 1 600 ? -35.005 3.225 -17.881 1.00 35.91 600 GLU A O 1
ATOM 4569 N N . LEU A 1 601 ? -33.690 1.517 -18.479 1.00 35.75 601 LEU A N 1
ATOM 4570 C CA . LEU A 1 601 ? -32.612 2.341 -19.065 1.00 35.75 601 LEU A CA 1
ATOM 4571 C C . LEU A 1 601 ? -31.906 1.692 -20.285 1.00 35.75 601 LEU A C 1
ATOM 4573 O O . LEU A 1 601 ? -30.831 2.126 -20.689 1.00 35.75 601 LEU A O 1
ATOM 4577 N N . MET A 1 602 ? -32.499 0.652 -20.891 1.00 33.06 602 MET A N 1
ATOM 4578 C CA . MET A 1 602 ? -31.924 -0.108 -22.024 1.00 33.06 602 MET A CA 1
ATOM 4579 C C . MET A 1 602 ? -32.946 -0.404 -23.144 1.00 33.06 602 MET A C 1
ATOM 4581 O O . MET A 1 602 ? -33.028 -1.530 -23.627 1.00 33.06 602 MET A O 1
ATOM 4585 N N . ALA A 1 603 ? -33.764 0.581 -23.536 1.00 33.34 603 ALA A N 1
ATOM 4586 C CA . ALA A 1 603 ? -34.851 0.360 -24.505 1.00 33.34 603 ALA A CA 1
ATOM 4587 C C . ALA A 1 603 ? -35.137 1.524 -25.485 1.00 33.34 603 ALA A C 1
ATOM 4589 O O . ALA A 1 603 ? -36.267 1.653 -25.946 1.00 33.34 603 ALA A O 1
ATOM 4590 N N . VAL A 1 604 ? -34.140 2.346 -25.847 1.00 29.72 604 VAL A N 1
ATOM 4591 C CA . VAL A 1 604 ? -34.235 3.241 -27.023 1.00 29.72 604 VAL A CA 1
ATOM 4592 C C . VAL A 1 604 ? -32.901 3.304 -27.774 1.00 29.72 604 VAL A C 1
ATOM 4594 O O . VAL A 1 604 ? -32.062 4.146 -27.478 1.00 29.72 604 VAL A O 1
ATOM 4597 N N . GLU A 1 605 ? -32.726 2.418 -28.754 1.00 28.45 605 GLU A N 1
ATOM 4598 C CA . GLU A 1 605 ? -31.968 2.668 -29.992 1.00 28.45 605 GLU A CA 1
ATOM 4599 C C . GLU A 1 605 ? -32.320 1.565 -31.008 1.00 28.45 605 GLU A C 1
ATOM 4601 O O . GLU A 1 605 ? -32.402 0.389 -30.642 1.00 28.45 605 GLU A O 1
ATOM 4606 N N . GLY A 1 606 ? -32.590 1.951 -32.258 1.00 28.89 606 GLY A N 1
ATOM 4607 C CA . GLY A 1 606 ? -33.048 1.084 -33.351 1.00 28.89 606 GLY A CA 1
ATOM 4608 C C . GLY A 1 606 ? -33.084 1.825 -34.681 1.00 28.89 606 GLY A C 1
ATOM 4609 O O . GLY A 1 606 ? -33.174 3.072 -34.636 1.00 28.89 606 GLY A O 1
#

Foldseek 3Di:
DDDDDDDDDDDDDDDDDDDDDDDDDDDDDDDDDDDDDDDDDDDDDDDDDDDDDDDDDDDDDDDDDDDDDDDPFDDLPLVLLVVVVVVVPPADADDPVLVVVLVVLVVPFDPVCLLVSLVVNLVSDDPRCLLVVLSCCLRVNQLRPLVCLVRSLSSVVSVVDPVSLVSNLLNLLVVLVSLLPDLCLQPRPSSLSSLLSSLLSNLVSAQLVVHDPDVVSPNLQVSLLVCQAQQNLSRSLSSPLSNCLSNLNHPANAPPRVVNLVNLLQLLQVLPDPQFDVVSNVSNCVSQVSSVHDSVVRHHDCVNPPRHHDADPSRNGGDHDPVVVVVVVVVVVPPPDDDDDDDDDDDDDDDDDDDDDDDDDDDDDDDDDDDDDDDDDDPDDVLPPLLPVQDADPVCVVVCVLQVCSPQLSVLLVVLLVVQQVVLLVVLLVVLLVVLVVVLCQQCQQALDPVLSLLLSLLRSLLRSLVSSLVVSLVSSLVSSLVSQCVSRCVSDVDVSVSNVSSVVSSVRCSVVSSVVSSVVSSVVSSVVNCVVCVVVSVQSVVCVVVVHRGGHPVCVVVDDPPDPPVPDRDNYDRDPVRSVVSVCSNVPPDPDPDPDDDDPPPDDD

Sequence (606 aa):
MEGRTLGSLSGAQDLLNDISGTGRGAPPSKMPTTPTTTTTTASSPAAAATTLPSISHLSGSLAGSSGAAPSFASTINAETLEQAAEQWQDFNAPEEAVQDKIHFLINNVSFNNMESKATEVRKLIAKEYMPWFSNYMVVKRAAQEPNFHAMYLALLDRMGDAKLTQLTVRTTHHYVKILLSSERIKTNSGERSLLKNLGSFLGQLTIAKNKPVLQKDLDVKAIVVDGYAKGKMIAVIPFVHKVLEACTISKIFKPPNPWLMGILALLSEIYALDKLKLNLKFEIEMLFKDLDLQIAQVDASEMLRGVERETGSANPDFTVDKAVLARQSMATVVETARVPGGEAKAVVTTIEAAEVKTMGSMDGSIAVAVPGMQTQAAGGDQQMHLHAYVVINPSLAVVAERLQLKRIVPVAVDRAICEIITPVVERSVTIACMTTQELILKDFAMEPDEVRMRKAAHQMVSSLAGSLALVTCKEPLRVSLSNQLRQLLSPSCPETSLLDETVSIVNQDNLDLGCTIIEKAATDKAVRDIDERLLPVYQMRQKAKASGQPFYDPSMEARIPASLPEALRPRPGHLNPQQQRVYDDFSRVPRASVVGGHPELMAVEG

InterPro domains:
  IPR024557 CCR4-NOT transcription complex subunit 1, domain 4 [PF12842] (404-545)
  IPR032191 CCR4-NOT transcription complex subunit 1, CAF1-binding domain [PF16415] (91-310)
  IPR040398 CCR4-NOT transcription complex subunit 1 [PTHR13162] (34-591)

Organism: NCBI:txid63592

Radius of gyration: 35.43 Å; chains: 1; bounding box: 126×66×114 Å

pLDDT: mean 71.39, std 27.01, range [19.56, 98.19]